Protein AF-A0A7C4L1Z7-F1 (afdb_monomer_lite)

Sequence (565 aa):
MPHFLPWGTPCHINFFGWEYTKGDFHNQILQAVILDIPSQSLERIIYYALYLVIRVDEEKQKQAVKKIEEIKKEEMKILDDSYKKEKEEVEKKFIEEKEVLLKKIINKEQQEITKQELDFKKREQLKILSDKYVDKKSQMISFFDRITKTLKSIKPAETIEEEDYLYLKEKNIANFIKVGMGAEVLYEMLSLLDINKQYNDLLKVLNETSGEKRNKILKKIRVYEAFIKANISPKWMIMTVLPVIPPDLRPVVQLPGGKFATSDLNDFYRRVINRNNRLKQLIDLGAPEIILRNEKRMLQEAIDSLIDLQKSRGRARTQGAASKVQKSLSDILRGKQGRFRQNLLGKRVDYSGRSTIIVGSDLSIDQCGIPKEMALELFKPFLLHEIIIRGLAPNIKSAKNFLESREPVVYDILEEITKNHPVLLNRAPTLHKLSVLAFYPVLTDSFAIKLHPTVCAGYNADFDGDAMGVFIPLSKKAIEEAEQRMFPYQNLLKPADGSPIVLPNKEMALGCFYLTTIDSSFFGKKDDELKFFKDEEEVVNFYLLGKINLREPIFVLINNQLLKT

Radius of gyration: 45.97 Å; chains: 1; bounding box: 92×87×152 Å

Foldseek 3Di:
DDDDDDPDDFDWDFFDLAKAQDPDPVSLVLLCLQLVNPSVVSVCQALFFWKAFAAFAVVLLVVLLVVLVVVLVVVVVVLVVVLVVVLVVLVVVLVVVLVVVCVVDDDPVVNVVVVVVSVVVSVVVNVVSVVVSVVVNVVSVVVSVVLSVCSVPDDHGDIDGPVSLVVCVVSVSNPRTDIDGHCSSSLVNLVPDDLVVVLVVLVVVLVVDDDPVNVSSVVSNVSSVVCVVVVHRSSVSMDSIDGDDDQVVFDWDQDPPRDIDTALLVVLVVQLVVLSVVLVVCVVVVHDPVVNSNSSSSNNLSVCCQNPVVPRPPPDPPDDPPDDDHAHPVNCCDDCNHCCNDPVVDDDDPLKDKDAEDADQPDDQQEKEDELVSLCRSCVVVLLVVCCVVVVDVDSVRSVVVSVVVDPVSSVVSQVVQQLFKKWKAFPPPPDLLNIAIHRYDYDNDNHMHHYPLSCQSNVDDRPGGMIMIHGDDDPVSRVCRVPDGGCVNVQADPPPRHGRRDDDDPRVVVVCQQPAADPVQPPDDPVRAEEEEAPVRVVVCVVVVNDDRRHWHFYQDPNDTDTD

Structure (mmCIF, N/CA/C/O backbone):
data_AF-A0A7C4L1Z7-F1
#
_entry.id   AF-A0A7C4L1Z7-F1
#
loop_
_atom_site.group_PDB
_atom_site.id
_atom_site.type_symbol
_atom_site.label_atom_id
_atom_site.label_alt_id
_atom_site.label_comp_id
_atom_site.label_asym_id
_atom_site.label_entity_id
_atom_site.label_seq_id
_atom_site.pdbx_PDB_ins_code
_atom_site.Cartn_x
_atom_site.Cartn_y
_atom_site.Cartn_z
_atom_site.occupancy
_atom_site.B_iso_or_equiv
_atom_site.auth_seq_id
_atom_site.auth_comp_id
_atom_site.auth_asym_id
_atom_site.auth_atom_id
_atom_site.pdbx_PDB_model_num
ATOM 1 N N . MET A 1 1 ? -6.507 -42.929 -3.581 1.00 26.89 1 MET A N 1
ATOM 2 C CA . MET A 1 1 ? -7.006 -41.716 -4.262 1.00 26.89 1 MET A CA 1
ATOM 3 C C . MET A 1 1 ? -7.894 -40.961 -3.285 1.00 26.89 1 MET A C 1
ATOM 5 O O . MET A 1 1 ? -8.972 -41.466 -3.000 1.00 26.89 1 MET A O 1
ATOM 9 N N . PRO A 1 2 ? -7.461 -39.843 -2.683 1.00 31.59 2 PRO A N 1
ATOM 10 C CA . PRO A 1 2 ? -8.357 -39.037 -1.872 1.00 31.59 2 PRO A CA 1
ATOM 11 C C . PRO A 1 2 ? -9.098 -38.044 -2.772 1.00 31.59 2 PRO A C 1
ATOM 13 O O . PRO A 1 2 ? -8.512 -37.424 -3.658 1.00 31.59 2 PRO A O 1
ATOM 16 N N . HIS A 1 3 ? -10.405 -37.955 -2.556 1.00 27.31 3 HIS A N 1
ATOM 17 C CA . HIS A 1 3 ? -11.335 -37.102 -3.281 1.00 27.31 3 HIS A CA 1
ATOM 18 C C . HIS A 1 3 ? -10.896 -35.630 -3.263 1.00 27.31 3 HIS A C 1
ATOM 20 O O . HIS A 1 3 ? -10.803 -35.005 -2.207 1.00 27.31 3 HIS A O 1
ATOM 26 N N . PHE A 1 4 ? -10.659 -35.078 -4.453 1.00 28.61 4 PHE A N 1
ATOM 27 C CA . PHE A 1 4 ? -10.551 -33.641 -4.676 1.00 28.61 4 PHE A CA 1
ATOM 28 C C . PHE A 1 4 ? -11.925 -33.001 -4.446 1.00 28.61 4 PHE A C 1
ATOM 30 O O . PHE A 1 4 ? -12.874 -33.281 -5.177 1.00 28.61 4 PHE A O 1
ATOM 37 N N . LEU A 1 5 ? -12.030 -32.136 -3.436 1.00 27.31 5 LEU A N 1
ATOM 38 C CA . LEU A 1 5 ? -13.119 -31.164 -3.352 1.00 27.31 5 LEU A CA 1
ATOM 39 C C . LEU A 1 5 ? -13.004 -30.203 -4.553 1.00 27.31 5 LEU A C 1
ATOM 41 O O . LEU A 1 5 ? -11.892 -29.756 -4.859 1.00 27.31 5 LEU A O 1
ATOM 45 N N . PRO A 1 6 ? -14.109 -29.900 -5.257 1.00 30.83 6 PRO A N 1
ATOM 46 C CA . PRO A 1 6 ? -14.077 -29.063 -6.445 1.00 30.83 6 PRO A CA 1
ATOM 47 C C . PRO A 1 6 ? -13.646 -27.636 -6.098 1.00 30.83 6 PRO A C 1
ATOM 49 O O . PRO A 1 6 ? -14.038 -27.057 -5.084 1.00 30.83 6 PRO A O 1
ATOM 52 N N . TRP A 1 7 ? -12.813 -27.085 -6.976 1.00 31.91 7 TRP A N 1
ATOM 53 C CA . TRP A 1 7 ? -12.353 -25.705 -6.960 1.00 31.91 7 TRP A CA 1
ATOM 54 C C . TRP A 1 7 ? -13.548 -24.743 -6.934 1.00 31.91 7 TRP A C 1
ATOM 56 O O . TRP A 1 7 ? -14.410 -24.818 -7.806 1.00 31.91 7 TRP A O 1
ATOM 66 N N . GLY A 1 8 ? -13.577 -23.817 -5.970 1.00 30.77 8 GLY A N 1
ATOM 67 C CA . GLY A 1 8 ? -14.458 -22.645 -6.038 1.00 30.77 8 GLY A CA 1
ATOM 68 C C . GLY A 1 8 ? -15.318 -22.324 -4.817 1.00 30.77 8 GLY A C 1
ATOM 69 O O . GLY A 1 8 ? -16.036 -21.331 -4.867 1.00 30.77 8 GLY A O 1
ATOM 70 N N . THR A 1 9 ? -15.260 -23.066 -3.708 1.00 26.56 9 THR A N 1
ATOM 71 C CA . THR A 1 9 ? -15.972 -22.638 -2.491 1.00 26.56 9 THR A CA 1
ATOM 72 C C . THR A 1 9 ? -15.158 -21.584 -1.732 1.00 26.56 9 THR A C 1
ATOM 74 O O . THR A 1 9 ? -14.081 -21.922 -1.228 1.00 26.56 9 THR A O 1
ATOM 77 N N . PRO A 1 10 ? -15.619 -20.323 -1.602 1.00 31.58 10 PRO A N 1
ATOM 78 C CA . PRO A 1 10 ? -15.030 -19.392 -0.648 1.00 31.58 10 PRO A CA 1
ATOM 79 C C . PRO A 1 10 ? -15.112 -20.003 0.755 1.00 31.58 10 PRO A C 1
ATOM 81 O O . PRO A 1 10 ? -16.192 -20.279 1.276 1.00 31.58 10 PRO A O 1
ATOM 84 N N . CYS A 1 11 ? -13.956 -20.262 1.364 1.00 30.59 11 CYS A N 1
ATOM 85 C CA . CYS A 1 11 ? -13.896 -20.710 2.748 1.00 30.59 11 CYS A CA 1
ATOM 86 C C . CYS A 1 11 ? -14.330 -19.548 3.649 1.00 30.59 11 CYS A C 1
ATOM 88 O O . CYS A 1 11 ? -13.552 -18.631 3.919 1.00 30.59 11 CYS A O 1
ATOM 90 N N . HIS A 1 12 ? -15.583 -19.580 4.089 1.00 32.97 12 HIS A N 1
ATOM 91 C CA . HIS A 1 12 ? -16.126 -18.642 5.060 1.00 32.97 12 HIS A CA 1
ATOM 92 C C . HIS A 1 12 ? -15.871 -19.157 6.476 1.00 32.97 12 HIS A C 1
ATOM 94 O O . HIS A 1 12 ? -16.163 -20.310 6.792 1.00 32.97 12 HIS A O 1
ATOM 100 N N . ILE A 1 13 ? -15.345 -18.299 7.349 1.00 43.22 13 ILE A N 1
ATOM 101 C CA . ILE A 1 13 ? -15.381 -18.550 8.790 1.00 43.22 13 ILE A CA 1
ATOM 102 C C . ILE A 1 13 ? -16.688 -17.938 9.294 1.00 43.22 13 ILE A C 1
ATOM 104 O O . ILE A 1 13 ? -16.790 -16.716 9.406 1.00 43.22 13 ILE A O 1
ATOM 108 N N . ASN A 1 14 ? -17.689 -18.779 9.564 1.00 34.75 14 ASN A N 1
ATOM 109 C CA . ASN A 1 14 ? -18.907 -18.346 10.247 1.00 34.75 14 ASN A CA 1
ATOM 110 C C . ASN A 1 14 ? -18.582 -18.094 11.723 1.00 34.75 14 ASN A C 1
ATOM 112 O O . ASN A 1 14 ? -18.165 -19.017 12.432 1.00 34.75 14 ASN A O 1
ATOM 116 N N . PHE A 1 15 ? -18.777 -16.861 12.194 1.00 38.75 15 PHE A N 1
ATOM 117 C CA . PHE A 1 15 ? -18.773 -16.579 13.624 1.00 38.75 15 PHE A CA 1
ATOM 118 C C . PHE A 1 15 ? -20.163 -16.876 14.180 1.00 38.75 15 PHE A C 1
ATOM 120 O O . PHE A 1 15 ? -21.163 -16.333 13.717 1.00 38.75 15 PHE A O 1
ATOM 127 N N . PHE A 1 16 ? -20.235 -17.763 15.169 1.00 33.69 16 PHE A N 1
ATOM 128 C CA . PHE A 1 16 ? -21.470 -18.006 15.907 1.00 33.69 16 PHE A CA 1
ATOM 129 C C . PHE A 1 16 ? -21.495 -17.083 17.125 1.00 33.69 16 PHE A C 1
ATOM 131 O O . PHE A 1 16 ? -20.660 -17.219 18.016 1.00 33.69 16 PHE A O 1
ATOM 138 N N . GLY A 1 17 ? -22.438 -16.136 17.145 1.00 32.06 17 GLY A N 1
ATOM 139 C CA . GLY A 1 17 ? -22.673 -15.255 18.295 1.00 32.06 17 GLY A CA 1
ATOM 140 C C . GLY A 1 17 ? -21.543 -14.264 18.577 1.00 32.06 17 GLY A C 1
ATOM 141 O O . GLY A 1 17 ? -21.320 -13.915 19.734 1.00 32.06 17 GLY A O 1
ATOM 142 N N . TRP A 1 18 ? -20.805 -13.857 17.543 1.00 29.12 18 TRP A N 1
ATOM 143 C CA . TRP A 1 18 ? -19.739 -12.878 17.665 1.00 29.12 18 TRP A CA 1
ATOM 144 C C . TRP A 1 18 ? -19.723 -11.932 16.470 1.00 29.12 18 TRP A C 1
ATOM 146 O O . TRP A 1 18 ? -20.048 -12.293 15.339 1.00 29.12 18 TRP A O 1
ATOM 156 N N . GLU A 1 19 ? -19.354 -10.701 16.762 1.00 37.97 19 GLU A N 1
ATOM 157 C CA . GLU A 1 19 ? -19.554 -9.549 15.916 1.00 37.97 19 GLU A CA 1
ATOM 158 C C . GLU A 1 19 ? -18.305 -8.678 16.012 1.00 37.97 19 GLU A C 1
ATOM 160 O O . GLU A 1 19 ? -17.732 -8.518 17.085 1.00 37.97 19 GLU A O 1
ATOM 165 N N . TYR A 1 20 ? -17.817 -8.170 14.886 1.00 38.06 20 TYR A N 1
ATOM 166 C CA . TYR A 1 20 ? -16.522 -7.496 14.825 1.00 38.06 20 TYR A CA 1
ATOM 167 C C . TYR A 1 20 ? -16.659 -6.049 14.367 1.00 38.06 20 TYR A C 1
ATOM 169 O O . TYR A 1 20 ? -17.016 -5.815 13.221 1.00 38.06 20 TYR A O 1
ATOM 177 N N . THR A 1 21 ? -16.315 -5.069 15.203 1.00 41.03 21 THR A N 1
ATOM 178 C CA . THR A 1 21 ? -16.589 -3.635 14.947 1.00 41.03 21 THR A CA 1
ATOM 179 C C . THR A 1 21 ? -15.398 -2.805 14.460 1.00 41.03 21 THR A C 1
ATOM 181 O O . THR A 1 21 ? -15.545 -1.593 14.286 1.00 41.03 21 THR A O 1
ATOM 184 N N . LYS A 1 22 ? -14.210 -3.389 14.250 1.00 39.16 22 LYS A N 1
ATOM 185 C CA . LYS A 1 22 ? -12.970 -2.598 14.116 1.00 39.16 22 LYS A CA 1
ATOM 186 C C . LYS A 1 22 ? -12.216 -2.803 12.798 1.00 39.16 22 LYS A C 1
ATOM 188 O O . LYS A 1 22 ? -11.004 -2.957 12.767 1.00 39.16 22 LYS A O 1
ATOM 193 N N . GLY A 1 23 ? -12.910 -2.681 11.673 1.00 36.59 23 GLY A N 1
ATOM 194 C CA . GLY A 1 23 ? -12.247 -2.324 10.415 1.00 36.59 23 GLY A CA 1
ATOM 195 C C . GLY A 1 23 ? -12.116 -0.804 10.335 1.00 36.59 23 GLY A C 1
ATOM 196 O O . GLY A 1 23 ? -13.121 -0.150 10.143 1.00 36.59 23 GLY A O 1
ATOM 197 N N . ASP A 1 24 ? -10.918 -0.239 10.487 1.00 43.28 24 ASP A N 1
ATOM 198 C CA . ASP A 1 24 ? -10.604 1.203 10.457 1.00 43.28 24 ASP A CA 1
ATOM 199 C C . ASP A 1 24 ? -11.081 2.086 11.633 1.00 43.28 24 ASP A C 1
ATOM 201 O O . ASP A 1 24 ? -12.247 2.146 12.008 1.00 43.28 24 ASP A O 1
ATOM 205 N N . PHE A 1 25 ? -10.155 2.906 12.153 1.00 44.00 25 PHE A N 1
ATOM 206 C CA . PHE A 1 25 ? -10.411 4.015 13.094 1.00 44.00 25 PHE A CA 1
ATOM 207 C C . PHE A 1 25 ? -11.540 4.943 12.601 1.00 44.00 25 PHE A C 1
ATOM 209 O O . PHE A 1 25 ? -12.259 5.535 13.398 1.00 44.00 25 PHE A O 1
ATOM 216 N N . HIS A 1 26 ? -11.737 5.015 11.279 1.00 52.84 26 HIS A N 1
ATOM 217 C CA . HIS A 1 26 ? -12.858 5.718 10.665 1.00 52.84 26 HIS A CA 1
ATOM 218 C C . HIS A 1 26 ? -14.205 5.064 10.980 1.00 52.84 26 HIS A C 1
ATOM 220 O O . HIS A 1 26 ? -15.123 5.795 11.316 1.00 52.84 26 HIS A O 1
ATOM 226 N N . ASN A 1 27 ? -14.340 3.734 10.984 1.00 61.12 27 ASN A N 1
ATOM 227 C CA . ASN A 1 27 ? -15.613 3.095 11.334 1.00 61.12 27 ASN A CA 1
ATOM 228 C C . ASN A 1 27 ? -15.954 3.251 12.815 1.00 61.12 27 ASN A C 1
ATOM 230 O O . ASN A 1 27 ? -17.116 3.456 13.136 1.00 61.12 27 ASN A O 1
ATOM 234 N N . GLN A 1 28 ? -14.968 3.252 13.717 1.00 65.81 28 GLN A N 1
ATOM 235 C CA . GLN A 1 28 ? -15.225 3.579 15.126 1.00 65.81 28 GLN A CA 1
ATOM 236 C C . GLN A 1 28 ? -15.663 5.036 15.304 1.00 65.81 28 GLN A C 1
ATOM 238 O O . GLN A 1 28 ? -16.566 5.312 16.086 1.00 65.81 28 GLN A O 1
ATOM 243 N N . ILE A 1 29 ? -15.069 5.970 14.556 1.00 70.56 29 ILE A N 1
ATOM 244 C CA . ILE A 1 29 ? -15.518 7.368 14.539 1.00 70.56 29 ILE A CA 1
ATOM 245 C C . ILE A 1 29 ? -16.928 7.478 13.944 1.00 70.56 29 ILE A C 1
ATOM 247 O O . ILE A 1 29 ? -17.754 8.206 14.484 1.00 70.56 29 ILE A O 1
ATOM 251 N N . LEU A 1 30 ? -17.232 6.749 12.870 1.00 78.31 30 LEU A N 1
ATOM 252 C CA . LEU A 1 30 ? -18.558 6.740 12.252 1.00 78.31 30 LEU A CA 1
ATOM 253 C C . LEU A 1 30 ? -19.609 6.155 13.204 1.00 78.31 30 LEU A C 1
ATOM 255 O O . LEU A 1 30 ? -20.645 6.778 13.405 1.00 78.31 30 LEU A O 1
ATOM 259 N N . GLN A 1 31 ? -19.324 5.024 13.854 1.00 79.88 31 GLN A N 1
ATOM 260 C CA . GLN A 1 31 ? -20.184 4.420 14.878 1.00 79.88 31 GLN A CA 1
ATOM 261 C C . GLN A 1 31 ? -20.399 5.370 16.062 1.00 79.88 31 GLN A C 1
ATOM 263 O O . GLN A 1 31 ? -21.534 5.559 16.489 1.00 79.88 31 GLN A O 1
ATOM 268 N N . ALA A 1 32 ? -19.332 6.013 16.546 1.00 83.19 32 ALA A N 1
ATOM 269 C CA . ALA A 1 32 ? -19.394 7.019 17.604 1.00 83.19 32 ALA A CA 1
ATOM 270 C C . ALA A 1 32 ? -20.302 8.201 17.222 1.00 83.19 32 ALA A C 1
ATOM 272 O O . ALA A 1 32 ? -21.110 8.649 18.030 1.00 83.19 32 ALA A O 1
ATOM 273 N N . VAL A 1 33 ? -20.214 8.679 15.977 1.00 84.38 33 VAL A N 1
ATOM 274 C CA . VAL A 1 33 ? -21.049 9.776 15.459 1.00 84.38 33 VAL A CA 1
ATOM 275 C C . VAL A 1 33 ? -22.505 9.345 15.251 1.00 84.38 33 VAL A C 1
ATOM 277 O O . VAL A 1 33 ? -23.415 10.133 15.497 1.00 84.38 33 VAL A O 1
ATOM 280 N N . ILE A 1 34 ? -22.754 8.110 14.811 1.00 85.62 34 ILE A N 1
ATOM 281 C CA . ILE A 1 34 ? -24.112 7.580 14.610 1.00 85.62 34 ILE A CA 1
ATOM 282 C C . ILE A 1 34 ? -24.820 7.404 15.957 1.00 85.62 34 ILE A C 1
ATOM 284 O O . ILE A 1 34 ? -25.938 7.892 16.134 1.00 85.62 34 ILE A O 1
ATOM 288 N N . LEU A 1 35 ? -24.151 6.756 16.912 1.00 84.19 35 LEU A N 1
ATOM 289 C CA . LEU A 1 35 ? -24.712 6.397 18.216 1.00 84.19 35 LEU A CA 1
ATOM 290 C C . LEU A 1 35 ? -24.604 7.516 19.268 1.00 84.19 35 LEU A C 1
ATOM 292 O O . LEU A 1 35 ? -25.103 7.340 20.371 1.00 84.19 35 LEU A O 1
ATOM 296 N N . ASP A 1 36 ? -23.965 8.648 18.946 1.00 85.56 36 ASP A N 1
ATOM 297 C CA . ASP A 1 36 ? -23.625 9.738 19.883 1.00 85.56 36 ASP A CA 1
ATOM 298 C C . ASP A 1 36 ? -22.793 9.286 21.103 1.00 85.56 36 ASP A C 1
ATOM 300 O O . ASP A 1 36 ? -22.842 9.888 22.176 1.00 85.56 36 ASP A O 1
ATOM 304 N N . ILE A 1 37 ? -21.967 8.251 20.930 1.00 86.56 37 ILE A N 1
ATOM 305 C CA . ILE A 1 37 ? -21.095 7.709 21.980 1.00 86.56 37 ILE A CA 1
ATOM 306 C C . ILE A 1 37 ? -19.672 8.250 21.783 1.00 86.56 37 ILE A C 1
ATOM 308 O O . ILE A 1 37 ? -19.142 8.171 20.674 1.00 86.56 37 ILE A O 1
ATOM 312 N N . PRO A 1 38 ? -18.984 8.748 22.828 1.00 87.19 38 PRO A N 1
ATOM 313 C CA . PRO A 1 38 ? -17.575 9.123 22.726 1.00 87.19 38 PRO A CA 1
ATOM 314 C C . PRO A 1 38 ? -16.700 7.951 22.255 1.00 87.19 38 PRO A C 1
ATOM 316 O O . PRO A 1 38 ? -16.850 6.825 22.726 1.00 87.19 38 PRO A O 1
ATOM 319 N N . SER A 1 39 ? -15.726 8.210 21.379 1.00 84.69 39 SER A N 1
ATOM 320 C CA . SER A 1 39 ? -14.877 7.160 20.788 1.00 84.69 39 SER A CA 1
ATOM 321 C C . SER A 1 39 ? -14.119 6.319 21.824 1.00 84.69 39 SER A C 1
ATOM 323 O O . SER A 1 39 ? -13.995 5.108 21.660 1.00 84.69 39 SER A O 1
ATOM 325 N N . GLN A 1 40 ? -13.659 6.933 22.919 1.00 85.75 40 GLN A N 1
ATOM 326 C CA . GLN A 1 40 ? -12.995 6.231 24.026 1.00 85.75 40 GLN A CA 1
ATOM 327 C C . GLN A 1 40 ? -13.943 5.258 24.743 1.00 85.75 40 GLN A C 1
ATOM 329 O O . GLN A 1 40 ? -13.558 4.130 25.059 1.00 85.75 40 GLN A O 1
ATOM 334 N N . SER A 1 41 ? -15.190 5.677 24.970 1.00 86.94 41 SER A N 1
ATOM 335 C CA . SER A 1 41 ? -16.226 4.839 25.578 1.00 86.94 41 SER A CA 1
ATOM 336 C C . SER A 1 41 ? -16.615 3.697 24.646 1.00 86.94 41 SER A C 1
ATOM 338 O O . SER A 1 41 ? -16.684 2.555 25.089 1.00 86.94 41 SER A O 1
ATOM 340 N N . LEU A 1 42 ? -16.766 3.977 23.346 1.00 86.81 42 LEU A N 1
ATOM 341 C CA . LEU A 1 42 ? -17.025 2.958 22.330 1.00 86.81 42 LEU A CA 1
ATOM 342 C C . LEU A 1 42 ? -15.927 1.891 22.315 1.00 86.81 42 LEU A C 1
ATOM 344 O O . LEU A 1 42 ? -16.213 0.697 22.295 1.00 86.81 42 LEU A O 1
ATOM 348 N N . GLU A 1 43 ? -14.664 2.306 22.402 1.00 85.06 43 GLU A N 1
ATOM 349 C CA . GLU A 1 43 ? -13.551 1.369 22.482 1.00 85.06 43 GLU A CA 1
ATOM 350 C C . GLU A 1 43 ? -13.643 0.498 23.746 1.00 85.06 43 GLU A C 1
ATOM 352 O O . GLU A 1 43 ? -13.494 -0.719 23.676 1.00 85.06 43 GLU A O 1
ATOM 357 N N . ARG A 1 44 ? -13.939 1.079 24.912 1.00 88.25 44 ARG A N 1
ATOM 358 C CA . ARG A 1 44 ? -14.136 0.304 26.151 1.00 88.25 44 ARG A CA 1
ATOM 359 C C . ARG A 1 44 ? -15.310 -0.681 26.050 1.00 88.25 44 ARG A C 1
ATOM 361 O O . ARG A 1 44 ? -15.172 -1.794 26.548 1.00 88.25 44 ARG A O 1
ATOM 368 N N . ILE A 1 45 ? -16.405 -0.328 25.376 1.00 89.50 45 ILE A N 1
ATOM 369 C CA . ILE A 1 45 ? -17.546 -1.234 25.145 1.00 89.50 45 ILE A CA 1
ATOM 370 C C . ILE A 1 45 ? -17.123 -2.424 24.274 1.00 89.50 45 ILE A C 1
ATOM 372 O O . ILE A 1 45 ? -17.373 -3.570 24.645 1.00 89.50 45 ILE A O 1
ATOM 376 N N . ILE A 1 46 ? -16.439 -2.170 23.150 1.00 88.38 46 ILE A N 1
ATOM 377 C CA . ILE A 1 46 ? -16.013 -3.207 22.191 1.00 88.38 46 ILE A CA 1
ATOM 378 C C . ILE A 1 46 ? -15.101 -4.250 22.852 1.00 88.38 46 ILE A C 1
ATOM 380 O O . ILE A 1 46 ? -15.236 -5.442 22.590 1.00 88.38 46 ILE A O 1
ATOM 384 N N . TYR A 1 47 ? -14.201 -3.818 23.739 1.00 88.62 47 TYR A N 1
ATOM 385 C CA . TYR A 1 47 ? -13.295 -4.715 24.467 1.00 88.62 47 TYR A CA 1
ATOM 386 C C . TYR A 1 47 ? -13.838 -5.156 25.840 1.00 88.62 47 TYR A C 1
ATOM 388 O O . TYR A 1 47 ? -13.046 -5.495 26.716 1.00 88.62 47 TYR A O 1
ATOM 396 N N . TYR A 1 48 ? -15.165 -5.182 26.019 1.00 88.12 48 TYR A N 1
ATOM 397 C CA . TYR A 1 48 ? -15.848 -5.744 27.196 1.00 88.12 48 TYR A CA 1
ATOM 398 C C . TYR A 1 48 ? -15.450 -5.105 28.544 1.00 88.12 48 TYR A C 1
ATOM 400 O O . TYR A 1 48 ? -15.377 -5.795 29.554 1.00 88.12 48 TYR A O 1
ATOM 408 N N . ALA A 1 49 ? -15.190 -3.793 28.567 1.00 87.81 49 ALA A N 1
ATOM 409 C CA . ALA A 1 49 ? -14.819 -3.045 29.777 1.00 87.81 49 ALA A CA 1
ATOM 410 C C . ALA A 1 49 ? -15.901 -2.062 30.274 1.00 87.81 49 ALA A C 1
ATOM 412 O O . ALA A 1 49 ? -15.747 -1.477 31.343 1.00 87.81 49 ALA A O 1
ATOM 413 N N . LEU A 1 50 ? -16.956 -1.818 29.491 1.00 89.75 50 LEU A N 1
ATOM 414 C CA . LEU A 1 50 ? -18.097 -0.969 29.858 1.00 89.75 50 LEU A CA 1
ATOM 415 C C . LEU A 1 50 ? -19.397 -1.587 29.348 1.00 89.75 50 LEU A C 1
ATOM 417 O O . LEU A 1 50 ? -19.414 -2.145 28.248 1.00 89.75 50 LEU A O 1
ATOM 421 N N . TYR A 1 51 ? -20.479 -1.428 30.113 1.00 89.81 51 TYR A N 1
ATOM 422 C CA . TYR A 1 51 ? -21.826 -1.773 29.667 1.00 89.81 51 TYR A CA 1
ATOM 423 C C . TYR A 1 51 ? -22.433 -0.631 28.850 1.00 89.81 51 TYR A C 1
ATOM 425 O O . TYR A 1 51 ? -22.283 0.543 29.195 1.00 89.81 51 TYR A O 1
ATOM 433 N N . LEU A 1 52 ? -23.156 -0.988 27.791 1.00 90.81 52 LEU A N 1
ATOM 434 C CA . LEU A 1 52 ? -23.966 -0.079 26.986 1.00 90.81 52 LEU A CA 1
ATOM 435 C C . LEU A 1 52 ? -25.451 -0.359 27.231 1.00 90.81 52 LEU A C 1
ATOM 437 O O . LEU A 1 52 ? -25.886 -1.514 27.202 1.00 90.81 52 LEU A O 1
ATOM 441 N N . VAL A 1 53 ? -26.227 0.700 27.461 1.00 89.75 53 VAL A N 1
ATOM 442 C CA . VAL A 1 53 ? -27.674 0.620 27.678 1.00 89.75 53 VAL A CA 1
ATOM 443 C C . VAL A 1 53 ? -28.408 0.560 26.339 1.00 89.75 53 VAL A C 1
ATOM 445 O O . VAL A 1 53 ? -28.328 1.486 25.532 1.00 89.75 53 VAL A O 1
ATOM 448 N N . ILE A 1 54 ? -29.158 -0.521 26.121 1.00 86.94 54 ILE A N 1
ATOM 449 C CA . ILE A 1 54 ? -29.928 -0.764 24.891 1.00 86.94 54 ILE A CA 1
ATOM 450 C C . ILE A 1 54 ? -31.328 -0.170 25.018 1.00 86.94 54 ILE A C 1
ATOM 452 O O . ILE A 1 54 ? -31.802 0.547 24.140 1.00 86.94 54 ILE A O 1
ATOM 456 N N . ARG A 1 55 ? -32.013 -0.491 26.121 1.00 86.12 55 ARG A N 1
ATOM 457 C CA . ARG A 1 55 ? -33.388 -0.061 26.398 1.00 86.12 55 ARG A CA 1
ATOM 458 C C . ARG A 1 55 ? -33.542 0.299 27.867 1.00 86.12 55 ARG A C 1
ATOM 460 O O . ARG A 1 55 ? -32.947 -0.352 28.728 1.00 86.12 55 ARG A O 1
ATOM 467 N N . VAL A 1 56 ? -34.372 1.305 28.114 1.00 87.25 56 VAL A N 1
ATOM 468 C CA . VAL A 1 56 ? -34.730 1.805 29.442 1.00 87.25 56 VAL A CA 1
ATOM 469 C C . VAL A 1 56 ? -36.251 1.814 29.546 1.00 87.25 56 VAL A C 1
ATOM 471 O O . VAL A 1 56 ? -36.926 2.266 28.624 1.00 87.25 56 VAL A O 1
ATOM 474 N N . ASP A 1 57 ? -36.772 1.300 30.653 1.00 88.69 57 ASP A N 1
ATOM 475 C CA . ASP A 1 57 ? -38.184 1.366 31.023 1.00 88.69 57 ASP A CA 1
ATOM 476 C C . ASP A 1 57 ? -38.379 2.498 32.050 1.00 88.69 57 ASP A C 1
ATOM 478 O O . ASP A 1 57 ? -37.945 2.385 33.201 1.00 88.69 57 ASP A O 1
ATOM 482 N N . GLU A 1 58 ? -38.992 3.608 31.627 1.00 84.88 58 GLU A N 1
ATOM 483 C CA . GLU A 1 58 ? -39.121 4.836 32.431 1.00 84.88 58 GLU A CA 1
ATOM 484 C C . GLU A 1 58 ? -39.975 4.647 33.698 1.00 84.88 58 GLU A C 1
ATOM 486 O O . GLU A 1 58 ? -39.740 5.299 34.723 1.00 84.88 58 GLU A O 1
ATOM 491 N N . GLU A 1 59 ? -40.962 3.747 33.670 1.00 85.00 59 GLU A N 1
ATOM 492 C CA . GLU A 1 59 ? -41.822 3.487 34.829 1.00 85.00 59 GLU A CA 1
ATOM 493 C C . GLU A 1 59 ? -41.042 2.756 35.918 1.00 85.00 59 GLU A C 1
ATOM 495 O O . GLU A 1 59 ? -41.021 3.169 37.086 1.00 85.00 59 GLU A O 1
ATOM 500 N N . LYS A 1 60 ? -40.322 1.702 35.521 1.00 85.75 60 LYS A N 1
ATOM 501 C CA . LYS A 1 60 ? -39.460 0.945 36.432 1.00 85.75 60 LYS A CA 1
ATOM 502 C C . LYS A 1 60 ? -38.252 1.758 36.885 1.00 85.75 60 LYS A C 1
ATOM 504 O O . LYS A 1 60 ? -37.801 1.573 38.011 1.00 85.75 60 LYS A O 1
ATOM 509 N N . GLN A 1 61 ? -37.765 2.699 36.076 1.00 85.06 61 GLN A N 1
ATOM 510 C CA . GLN A 1 61 ? -36.693 3.621 36.458 1.00 85.06 61 GLN A CA 1
ATOM 511 C C . GLN A 1 61 ? -37.106 4.503 37.646 1.00 85.06 61 GLN A C 1
ATOM 513 O O . GLN A 1 61 ? -36.356 4.630 38.614 1.00 85.06 61 GLN A O 1
ATOM 518 N N . LYS A 1 62 ? -38.326 5.058 37.642 1.00 84.56 62 LYS A N 1
ATOM 519 C CA . LYS A 1 62 ? -38.843 5.835 38.787 1.00 84.56 62 LYS A CA 1
ATOM 520 C C . LYS A 1 62 ? -38.963 4.978 40.049 1.00 84.56 62 LYS A C 1
ATOM 522 O O . LYS A 1 62 ? -38.670 5.455 41.143 1.00 84.56 62 LYS A O 1
ATOM 527 N N . GLN A 1 63 ? -39.370 3.716 39.907 1.00 85.19 63 GLN A N 1
ATOM 528 C CA . GLN A 1 63 ? -39.416 2.767 41.024 1.00 85.19 63 GLN A CA 1
ATOM 529 C C . GLN A 1 63 ? -38.013 2.418 41.540 1.00 85.19 63 GLN A C 1
ATOM 531 O O . GLN A 1 63 ? -37.805 2.353 42.748 1.00 85.19 63 GLN A O 1
ATOM 536 N N . ALA A 1 64 ? -37.043 2.244 40.642 1.00 84.31 64 ALA A N 1
ATOM 537 C CA . ALA A 1 64 ? -35.649 1.981 40.981 1.00 84.31 64 ALA A CA 1
ATOM 538 C C . ALA A 1 64 ? -35.029 3.130 41.787 1.00 84.31 64 ALA A C 1
ATOM 540 O O . ALA A 1 64 ? -34.394 2.886 42.809 1.00 84.31 64 ALA A O 1
ATOM 541 N N . VAL A 1 65 ? -35.275 4.381 41.381 1.00 85.88 65 VAL A N 1
ATOM 542 C CA . VAL A 1 65 ? -34.810 5.567 42.119 1.00 85.88 65 VAL A CA 1
ATOM 543 C C . VAL A 1 65 ? -35.370 5.584 43.544 1.00 85.88 65 VAL A C 1
ATOM 545 O O . VAL A 1 65 ? -34.607 5.777 44.486 1.00 85.88 65 VAL A O 1
ATOM 548 N N . LYS A 1 66 ? -36.670 5.307 43.723 1.00 86.12 66 LYS A N 1
ATOM 549 C CA . LYS A 1 66 ? -37.287 5.231 45.059 1.00 86.12 66 LYS A CA 1
ATOM 550 C C . LYS A 1 66 ? -36.660 4.136 45.924 1.00 86.12 66 LYS A C 1
ATOM 552 O O . LYS A 1 66 ? -36.303 4.402 47.065 1.00 86.12 66 LYS A O 1
ATOM 557 N N . LYS A 1 67 ? -36.457 2.941 45.361 1.00 86.62 67 LYS A N 1
ATOM 558 C CA . LYS A 1 67 ? -35.816 1.819 46.064 1.00 86.62 67 LYS A CA 1
ATOM 559 C C . LYS A 1 67 ? -34.388 2.142 46.504 1.00 86.62 67 LYS A C 1
ATOM 561 O O . LYS A 1 67 ? -33.994 1.771 47.600 1.00 86.62 67 LYS A O 1
ATOM 566 N N . ILE A 1 68 ? -33.609 2.854 45.689 1.00 86.50 68 ILE A N 1
ATOM 567 C CA . ILE A 1 68 ? -32.259 3.275 46.099 1.00 86.50 68 ILE A CA 1
ATOM 568 C C . ILE A 1 68 ? -32.304 4.345 47.182 1.00 86.50 68 ILE A C 1
ATOM 570 O O . ILE A 1 68 ? -31.495 4.303 48.103 1.00 86.50 68 ILE A O 1
ATOM 574 N N . GLU A 1 69 ? -33.252 5.277 47.119 1.00 86.19 69 GLU A N 1
ATOM 575 C CA . GLU A 1 69 ? -33.445 6.254 48.192 1.00 86.19 69 GLU A CA 1
ATOM 576 C C . GLU A 1 69 ? -33.867 5.581 49.516 1.00 86.19 69 GLU A C 1
ATOM 578 O O . GLU A 1 69 ? -33.465 6.040 50.586 1.00 86.19 69 GLU A O 1
ATOM 583 N N . GLU A 1 70 ? -34.622 4.479 49.463 1.00 87.94 70 GLU A N 1
ATOM 584 C CA . GLU A 1 70 ? -34.946 3.633 50.622 1.00 87.94 70 GLU A CA 1
ATOM 585 C C . GLU A 1 70 ? -33.706 2.905 51.161 1.00 87.94 70 GLU A C 1
ATOM 587 O O . GLU A 1 70 ? -33.381 3.067 52.338 1.00 87.94 70 GLU A O 1
ATOM 592 N N . ILE A 1 71 ? -32.948 2.214 50.301 1.00 87.19 71 ILE A N 1
ATOM 593 C CA . ILE A 1 71 ? -31.704 1.518 50.684 1.00 87.19 71 ILE A CA 1
ATOM 594 C C . ILE A 1 71 ? -30.688 2.497 51.279 1.00 87.19 71 ILE A C 1
ATOM 596 O O . ILE A 1 71 ? -30.079 2.209 52.307 1.00 87.19 71 ILE A O 1
ATOM 600 N N . LYS A 1 72 ? -30.548 3.694 50.695 1.00 88.94 72 LYS A N 1
ATOM 601 C CA . LYS A 1 72 ? -29.693 4.760 51.232 1.00 88.94 72 LYS A CA 1
ATOM 602 C C . LYS A 1 72 ? -30.085 5.100 52.671 1.00 88.94 72 LYS A C 1
ATOM 604 O O . LYS A 1 72 ? -29.213 5.262 53.518 1.00 88.94 72 LYS A O 1
ATOM 609 N N . LYS A 1 73 ? -31.384 5.226 52.968 1.00 88.31 73 LYS A N 1
ATOM 610 C CA . LYS A 1 73 ? -31.867 5.524 54.329 1.00 88.31 73 LYS A CA 1
ATOM 611 C C . LYS A 1 73 ? -31.607 4.366 55.290 1.00 88.31 73 LYS A C 1
ATOM 613 O O . LYS A 1 73 ? -31.259 4.624 56.438 1.00 88.31 73 LYS A O 1
ATOM 618 N N . GLU A 1 74 ? -31.780 3.126 54.845 1.00 88.25 74 GLU A N 1
ATOM 619 C CA . GLU A 1 74 ? -31.522 1.935 55.660 1.00 88.25 74 GLU A CA 1
ATOM 620 C C . GLU A 1 74 ? -30.038 1.787 56.000 1.00 88.25 74 GLU A C 1
ATOM 622 O O . GLU A 1 74 ? -29.689 1.702 57.176 1.00 88.25 74 GLU A O 1
ATOM 627 N N . GLU A 1 75 ? -29.150 1.844 55.006 1.00 86.31 75 GLU A N 1
ATOM 628 C CA . GLU A 1 75 ? -27.708 1.707 55.234 1.00 86.31 75 GLU A CA 1
ATOM 629 C C . GLU A 1 75 ? -27.150 2.878 56.069 1.00 86.31 75 GLU A C 1
ATOM 631 O O . GLU A 1 75 ? -26.280 2.675 56.916 1.00 86.31 75 GLU A O 1
ATOM 636 N N . MET A 1 76 ? -27.704 4.090 55.926 1.00 85.88 76 MET A N 1
ATOM 637 C CA . MET A 1 76 ? -27.348 5.234 56.781 1.00 85.88 76 MET A CA 1
ATOM 638 C C . MET A 1 76 ? -27.786 5.045 58.237 1.00 85.88 76 MET A C 1
ATOM 640 O O . MET A 1 76 ? -27.028 5.389 59.142 1.00 85.88 76 MET A O 1
ATOM 644 N N . LYS A 1 77 ? -28.970 4.468 58.485 1.00 88.38 77 LYS A N 1
ATOM 645 C CA . LYS A 1 77 ? -29.410 4.128 59.849 1.00 88.38 77 LYS A CA 1
ATOM 646 C C . LYS A 1 77 ? -28.505 3.073 60.479 1.00 88.38 77 LYS A C 1
ATOM 648 O O . LYS A 1 77 ? -28.108 3.235 61.626 1.00 88.38 77 LYS A O 1
ATOM 653 N N . ILE A 1 78 ? -28.135 2.038 59.719 1.00 89.00 78 ILE A N 1
ATOM 654 C CA . ILE A 1 78 ? -27.222 0.985 60.188 1.00 89.00 78 ILE A CA 1
ATOM 655 C C . ILE A 1 78 ? -25.868 1.586 60.591 1.00 89.00 78 ILE A C 1
ATOM 657 O O . ILE A 1 78 ? -25.348 1.243 61.651 1.00 89.00 78 ILE A O 1
ATOM 661 N N . LEU A 1 79 ? -25.327 2.512 59.790 1.00 87.12 79 LEU A N 1
ATOM 662 C CA . LEU A 1 79 ? -24.070 3.199 60.095 1.00 87.12 79 LEU A CA 1
ATOM 663 C C . LEU A 1 79 ? -24.180 4.102 61.339 1.00 87.12 79 LEU A C 1
ATOM 665 O O . LEU A 1 79 ? -23.276 4.125 62.179 1.00 87.12 79 LEU A O 1
ATOM 669 N N . ASP A 1 80 ? -25.281 4.847 61.468 1.00 87.12 80 ASP A N 1
ATOM 670 C CA . ASP A 1 80 ? -25.537 5.710 62.625 1.00 87.12 80 ASP A CA 1
ATOM 671 C C . ASP A 1 80 ? -25.678 4.881 63.918 1.00 87.12 80 ASP A C 1
ATOM 673 O O . ASP A 1 80 ? -25.144 5.260 64.963 1.00 87.12 80 ASP A O 1
ATOM 677 N N . ASP A 1 81 ? -26.341 3.724 63.855 1.00 87.44 81 ASP A N 1
ATOM 678 C CA . ASP A 1 81 ? -26.514 2.820 64.995 1.00 87.44 81 ASP A CA 1
ATOM 679 C C . ASP A 1 81 ? -25.225 2.062 65.345 1.00 87.44 81 ASP A C 1
ATOM 681 O O . ASP A 1 81 ? -24.934 1.878 66.530 1.00 87.44 81 ASP A O 1
ATOM 685 N N . SER A 1 82 ? -24.410 1.669 64.356 1.00 85.44 82 SER A N 1
ATOM 686 C CA . SER A 1 82 ? -23.095 1.069 64.620 1.00 85.44 82 SER A CA 1
ATOM 687 C C . SER A 1 82 ? -22.163 2.054 65.322 1.00 85.44 82 SER A C 1
ATOM 689 O O . SER A 1 82 ? -21.507 1.686 66.292 1.00 85.44 82 SER A O 1
ATOM 691 N N . TYR A 1 83 ? -22.163 3.323 64.900 1.00 86.25 83 TYR A N 1
ATOM 692 C CA . TYR A 1 83 ? -21.365 4.365 65.546 1.00 86.25 83 TYR A CA 1
ATOM 693 C C . TYR A 1 83 ? -21.800 4.613 66.996 1.00 86.25 83 TYR A C 1
ATOM 695 O O . TYR A 1 83 ? -20.950 4.732 67.877 1.00 86.25 83 TYR A O 1
ATOM 703 N N . LYS A 1 84 ? -23.113 4.647 67.273 1.00 86.75 84 LYS A N 1
ATOM 704 C CA . LYS A 1 84 ? -23.625 4.778 68.649 1.00 86.75 84 LYS A CA 1
ATOM 705 C C . LYS A 1 84 ? -23.171 3.619 69.536 1.00 86.75 84 LYS A C 1
ATOM 707 O O . LYS A 1 84 ? -22.679 3.870 70.631 1.00 86.75 84 LYS A O 1
ATOM 712 N N . LYS A 1 85 ? -23.273 2.376 69.051 1.00 86.81 85 LYS A N 1
ATOM 713 C CA . LYS A 1 85 ? -22.829 1.184 69.794 1.00 86.81 85 LYS A CA 1
ATOM 714 C C . LYS A 1 85 ? -21.327 1.204 70.074 1.00 86.81 85 LYS A C 1
ATOM 716 O O . LYS A 1 85 ? -20.926 1.030 71.219 1.00 86.81 85 LYS A O 1
ATOM 721 N N . GLU A 1 86 ? -20.503 1.475 69.061 1.00 84.12 86 GLU A N 1
ATOM 722 C CA . GLU A 1 86 ? -19.044 1.559 69.228 1.00 84.12 86 GLU A CA 1
ATOM 723 C C . GLU A 1 86 ? -18.649 2.688 70.192 1.00 84.12 86 GLU A C 1
ATOM 725 O O . GLU A 1 86 ? -17.760 2.518 71.026 1.00 84.12 86 GLU A O 1
ATOM 730 N N . LYS A 1 87 ? -19.345 3.829 70.133 1.00 85.31 87 LYS A N 1
ATOM 731 C CA . LYS A 1 87 ? -19.139 4.943 71.062 1.00 85.31 87 LYS A CA 1
ATOM 732 C C . LYS A 1 87 ? -19.485 4.558 72.503 1.00 85.31 87 LYS A C 1
ATOM 734 O O . LYS A 1 87 ? -18.695 4.835 73.403 1.00 85.31 87 LYS A O 1
ATOM 739 N N . GLU A 1 88 ? -20.621 3.898 72.722 1.00 84.75 88 GLU A N 1
ATOM 740 C CA . GLU A 1 88 ? -21.035 3.410 74.044 1.00 84.75 88 GLU A CA 1
ATOM 741 C C . GLU A 1 88 ? -20.073 2.352 74.602 1.00 84.75 88 GLU A C 1
ATOM 743 O O . GLU A 1 88 ? -19.766 2.368 75.794 1.00 84.75 88 GLU A O 1
ATOM 748 N N . GLU A 1 89 ? -19.555 1.448 73.766 1.00 84.94 89 GLU A N 1
ATOM 749 C CA . GLU A 1 89 ? -18.557 0.455 74.177 1.00 84.94 89 GLU A CA 1
ATOM 750 C C . GLU A 1 89 ? -17.233 1.097 74.593 1.00 84.94 89 GLU A C 1
ATOM 752 O O . GLU A 1 89 ? -16.661 0.719 75.616 1.00 84.94 89 GLU A O 1
ATOM 757 N N . VAL A 1 90 ? -16.747 2.078 73.829 1.00 81.75 90 VAL A N 1
ATOM 758 C CA . VAL A 1 90 ? -15.539 2.837 74.180 1.00 81.75 90 VAL A CA 1
ATOM 759 C C . VAL A 1 90 ? -15.763 3.594 75.489 1.00 81.75 90 VAL A C 1
ATOM 761 O O . VAL A 1 90 ? -14.919 3.556 76.382 1.00 81.75 90 VAL A O 1
ATOM 764 N N . GLU A 1 91 ? -16.921 4.235 75.656 1.00 81.31 91 GLU A N 1
ATOM 765 C CA . GLU A 1 91 ? -17.253 4.937 76.894 1.00 81.31 91 GLU A CA 1
ATOM 766 C C . GLU A 1 91 ? -17.307 4.000 78.109 1.00 81.31 91 GLU A C 1
ATOM 768 O O . GLU A 1 91 ? -16.741 4.363 79.141 1.00 81.31 91 GLU A O 1
ATOM 773 N N . LYS A 1 92 ? -17.902 2.805 77.984 1.00 82.00 92 LYS A N 1
ATOM 774 C CA . LYS A 1 92 ? -17.945 1.781 79.046 1.00 82.00 92 LYS A CA 1
ATOM 775 C C . LYS A 1 92 ? -16.560 1.236 79.392 1.00 82.00 92 LYS A C 1
ATOM 777 O O . LYS A 1 92 ? -16.209 1.221 80.567 1.00 82.00 92 LYS A O 1
ATOM 782 N N . LYS A 1 93 ? -15.739 0.889 78.392 1.00 82.00 93 LYS A N 1
ATOM 783 C CA . LYS A 1 93 ? -14.360 0.401 78.600 1.00 82.00 93 LYS A CA 1
ATOM 784 C C . LYS A 1 93 ? -13.515 1.400 79.386 1.00 82.00 93 LYS A C 1
ATOM 786 O O . LYS A 1 93 ? -12.854 1.026 80.346 1.00 82.00 93 LYS A O 1
ATOM 791 N N . PHE A 1 94 ? -13.596 2.686 79.043 1.00 77.69 94 PHE A N 1
ATOM 792 C CA . PHE A 1 94 ? -12.867 3.717 79.783 1.00 77.69 94 PHE A CA 1
ATOM 793 C C . PHE A 1 94 ? -13.441 3.992 81.179 1.00 77.69 94 PHE A C 1
ATOM 795 O O . PHE A 1 94 ? -12.696 4.444 82.044 1.00 77.69 94 PHE A O 1
ATOM 802 N N . ILE A 1 95 ? -14.733 3.747 81.427 1.00 78.38 95 ILE A N 1
ATOM 803 C CA . ILE A 1 95 ? -15.309 3.820 82.782 1.00 78.38 95 ILE A CA 1
ATOM 804 C C . ILE A 1 95 ? -14.770 2.668 83.641 1.00 78.38 95 ILE A C 1
ATOM 806 O O . ILE A 1 95 ? -14.290 2.912 84.745 1.00 78.38 95 ILE A O 1
ATOM 810 N N . GLU A 1 96 ? -14.762 1.444 83.113 1.00 76.50 96 GLU A N 1
ATOM 811 C CA . GLU A 1 96 ? -14.225 0.260 83.796 1.00 76.50 96 GLU A CA 1
ATOM 812 C C . GLU A 1 96 ? -12.715 0.386 84.065 1.00 76.50 96 GLU A C 1
ATOM 814 O O . GLU A 1 96 ? -12.261 0.167 85.189 1.00 76.50 96 GLU A O 1
ATOM 819 N N . GLU A 1 97 ? -11.926 0.823 83.077 1.00 73.62 97 GLU A N 1
ATOM 820 C CA . GLU A 1 97 ? -10.487 1.077 83.246 1.00 73.62 97 GLU A CA 1
ATOM 821 C C . GLU A 1 97 ? -10.214 2.164 84.294 1.00 73.62 97 GLU A C 1
ATOM 823 O O . GLU A 1 97 ? -9.299 2.028 85.112 1.00 73.62 97 GLU A O 1
ATOM 828 N N . LYS A 1 98 ? -11.042 3.217 84.325 1.00 71.25 98 LYS A N 1
ATOM 829 C CA . LYS A 1 98 ? -10.962 4.294 85.320 1.00 71.25 98 LYS A CA 1
ATOM 830 C C . LYS A 1 98 ? -11.254 3.778 86.729 1.00 71.25 98 LYS A C 1
ATOM 832 O O . LYS A 1 98 ? -10.517 4.115 87.652 1.00 71.25 98 LYS A O 1
ATOM 837 N N . GLU A 1 99 ? -12.261 2.925 86.910 1.00 68.88 99 GLU A N 1
ATOM 838 C CA . GLU A 1 99 ? -12.578 2.319 88.212 1.00 68.88 99 GLU A CA 1
ATOM 839 C C . GLU A 1 99 ? -11.496 1.347 88.708 1.00 68.88 99 GLU A C 1
ATOM 841 O O . GLU A 1 99 ? -11.169 1.335 89.899 1.00 68.88 99 GLU A O 1
ATOM 846 N N . VAL A 1 100 ? -10.910 0.546 87.813 1.00 73.06 100 VAL A N 1
ATOM 847 C CA . VAL A 1 100 ? -9.840 -0.406 88.156 1.00 73.06 100 VAL A CA 1
ATOM 848 C C . VAL A 1 100 ? -8.547 0.317 88.544 1.00 73.06 100 VAL A C 1
ATOM 850 O O . VAL A 1 100 ? -7.880 -0.088 89.499 1.00 73.06 100 VAL A O 1
ATOM 853 N N . LEU A 1 101 ? -8.189 1.390 87.835 1.00 64.19 101 LEU A N 1
ATOM 854 C CA . LEU A 1 101 ? -6.969 2.158 88.103 1.00 64.19 101 LEU A CA 1
ATOM 855 C C . LEU A 1 101 ? -7.088 3.012 89.374 1.00 64.19 101 LEU A C 1
ATOM 857 O O . LEU A 1 101 ? -6.134 3.072 90.150 1.00 64.19 101 LEU A O 1
ATOM 861 N N . LEU A 1 102 ? -8.270 3.569 89.665 1.00 61.12 102 LEU A N 1
ATOM 862 C CA . LEU A 1 102 ? -8.530 4.305 90.911 1.00 61.12 102 LEU A CA 1
ATOM 863 C C . LEU A 1 102 ? -8.432 3.420 92.166 1.00 61.12 102 LEU A C 1
ATOM 865 O O . LEU A 1 102 ? -7.996 3.897 93.211 1.00 61.12 102 LEU A O 1
ATOM 869 N N . LYS A 1 103 ? -8.770 2.125 92.073 1.00 62.84 103 LYS A N 1
ATOM 870 C CA . LYS A 1 103 ? -8.641 1.162 93.186 1.00 62.84 103 LYS A CA 1
ATOM 871 C C . LYS A 1 103 ? -7.194 0.737 93.486 1.00 62.84 103 LYS A C 1
ATOM 873 O O . LYS A 1 103 ? -6.945 0.215 94.568 1.00 62.84 103 LYS A O 1
ATOM 878 N N . LYS A 1 104 ? -6.246 0.929 92.557 1.00 60.31 104 LYS A N 1
ATOM 879 C CA . LYS A 1 104 ? -4.844 0.469 92.688 1.00 60.31 104 LYS A CA 1
ATOM 880 C C . LYS A 1 104 ? -3.855 1.541 93.169 1.00 60.31 104 LYS A C 1
ATOM 882 O O . LYS A 1 104 ? -2.728 1.192 93.509 1.00 60.31 104 LYS A O 1
ATOM 887 N N . ILE A 1 105 ? -4.234 2.820 93.198 1.00 59.03 105 ILE A N 1
ATOM 888 C CA . ILE A 1 105 ? -3.319 3.945 93.468 1.00 59.03 105 ILE A CA 1
ATOM 889 C C . ILE A 1 105 ? -3.667 4.593 94.818 1.00 59.03 105 ILE A C 1
ATOM 891 O O . ILE A 1 105 ? -4.805 5.001 95.021 1.00 59.03 105 ILE A O 1
ATOM 895 N N . ILE A 1 106 ? -2.686 4.709 95.727 1.00 54.00 106 ILE A N 1
ATOM 896 C CA . ILE A 1 106 ? -2.858 5.198 97.117 1.00 54.00 106 ILE A CA 1
ATOM 897 C C . ILE A 1 106 ? -2.600 6.722 97.240 1.00 54.00 106 ILE A C 1
ATOM 899 O O . ILE A 1 106 ? -3.083 7.362 98.171 1.00 54.00 106 ILE A O 1
ATOM 903 N N . ASN A 1 107 ? -1.875 7.327 96.287 1.00 60.03 107 ASN A N 1
ATOM 904 C CA . ASN A 1 107 ? -1.405 8.720 96.338 1.00 60.03 107 ASN A CA 1
ATOM 905 C C . ASN A 1 107 ? -2.298 9.674 95.504 1.00 60.03 107 ASN A C 1
ATOM 907 O O . ASN A 1 107 ? -2.536 9.411 94.323 1.00 60.03 107 ASN A O 1
ATOM 911 N N . LYS A 1 108 ? -2.786 10.784 96.089 1.00 60.03 108 LYS A N 1
ATOM 912 C CA . LYS A 1 108 ? -3.799 11.679 95.469 1.00 60.03 108 LYS A CA 1
ATOM 913 C C . LYS A 1 108 ? -3.321 12.386 94.193 1.00 60.03 108 LYS A C 1
ATOM 915 O O . LYS A 1 108 ? -4.080 12.482 93.236 1.00 60.03 108 LYS A O 1
ATOM 920 N N . GLU A 1 109 ? -2.066 12.827 94.145 1.00 59.94 109 GLU A N 1
ATOM 921 C CA . GLU A 1 109 ? -1.506 13.525 92.973 1.00 59.94 109 GLU A CA 1
ATOM 922 C C . GLU A 1 109 ? -1.339 12.584 91.766 1.00 59.94 109 GLU A C 1
ATOM 924 O O . GLU A 1 109 ? -1.659 12.938 90.632 1.00 59.94 109 GLU A O 1
ATOM 929 N N . GLN A 1 110 ? -0.932 11.331 92.002 1.00 62.44 110 GLN A N 1
ATOM 930 C CA . GLN A 1 110 ? -0.833 10.312 90.949 1.00 62.44 110 GLN A CA 1
ATOM 931 C C . GLN A 1 110 ? -2.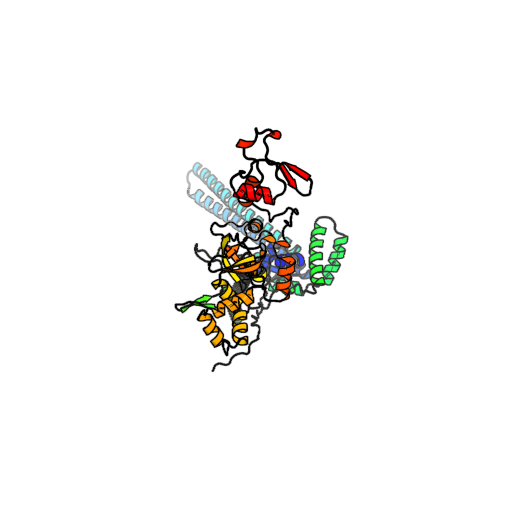208 9.878 90.421 1.00 62.44 110 GLN A C 1
ATOM 933 O O . GLN A 1 110 ? -2.324 9.539 89.241 1.00 62.44 110 GLN A O 1
ATOM 938 N N . GLN A 1 111 ? -3.257 9.917 91.252 1.00 61.38 111 GLN A N 1
ATOM 939 C CA . GLN A 1 111 ? -4.634 9.670 90.808 1.00 61.38 111 GLN A CA 1
ATOM 940 C C . GLN A 1 111 ? -5.140 10.757 89.849 1.00 61.38 111 GLN A C 1
ATOM 942 O O . GLN A 1 111 ? -5.841 10.440 88.890 1.00 61.38 111 GLN A O 1
ATOM 947 N N . GLU A 1 112 ? -4.794 12.028 90.066 1.00 65.94 112 GLU A N 1
ATOM 948 C CA . GLU A 1 112 ? -5.217 13.111 89.167 1.00 65.94 112 GLU A CA 1
ATOM 949 C C . GLU A 1 112 ? -4.488 13.075 87.821 1.00 65.94 112 GLU A C 1
ATOM 951 O O . GLU A 1 112 ? -5.133 13.222 86.782 1.00 65.94 112 GLU A O 1
ATOM 956 N N . ILE A 1 113 ? -3.181 12.794 87.819 1.00 68.88 113 ILE A N 1
ATOM 957 C CA . ILE A 1 113 ? -2.384 12.677 86.586 1.00 68.88 113 ILE A CA 1
ATOM 958 C C . ILE A 1 113 ? -2.876 11.499 85.731 1.00 68.88 113 ILE A C 1
ATOM 960 O O . ILE A 1 113 ? -3.164 11.665 84.546 1.00 68.88 113 ILE A O 1
ATOM 964 N N . THR A 1 114 ? -3.073 10.322 86.334 1.00 67.69 114 THR A N 1
ATOM 965 C CA . THR A 1 114 ? -3.591 9.140 85.615 1.00 67.69 114 THR A CA 1
ATOM 966 C C . THR A 1 114 ? -5.025 9.334 85.119 1.00 67.69 114 THR A C 1
ATOM 968 O O . THR A 1 114 ? -5.371 8.875 84.030 1.00 67.69 114 THR A O 1
ATOM 971 N N . LYS A 1 115 ? -5.862 10.071 85.860 1.00 71.12 115 LYS A N 1
ATOM 972 C CA . LYS A 1 115 ? -7.209 10.457 85.417 1.00 71.12 115 LYS A CA 1
ATOM 973 C C . LYS A 1 115 ? -7.166 11.372 84.192 1.00 71.12 115 LYS A C 1
ATOM 975 O O . LYS A 1 115 ? -7.942 11.155 83.263 1.00 71.12 115 LYS A O 1
ATOM 980 N N . GLN A 1 116 ? -6.263 12.352 84.167 1.00 73.56 116 GLN A N 1
ATOM 981 C CA . GLN A 1 116 ? -6.077 13.241 83.017 1.00 73.56 116 GLN A CA 1
ATOM 982 C C . GLN A 1 116 ? -5.526 12.498 81.792 1.00 73.56 116 GLN A C 1
ATOM 984 O O . GLN A 1 116 ? -6.020 12.720 80.688 1.00 73.56 116 GLN A O 1
ATOM 989 N N . GLU A 1 117 ? -4.580 11.572 81.968 1.00 76.81 117 GLU A N 1
ATOM 990 C CA . GLU A 1 117 ? -4.069 10.730 80.877 1.00 76.81 117 GLU A CA 1
ATOM 991 C C . GLU A 1 117 ? -5.146 9.805 80.289 1.00 76.81 117 GLU A C 1
ATOM 993 O O . GLU A 1 117 ? -5.259 9.681 79.069 1.00 76.81 117 GLU A O 1
ATOM 998 N N . LEU A 1 118 ? -5.966 9.172 81.135 1.00 72.25 118 LEU A N 1
ATOM 999 C CA . LEU A 1 118 ? -7.090 8.337 80.692 1.00 72.25 118 LEU A CA 1
ATOM 1000 C C . LEU A 1 118 ? -8.164 9.162 79.980 1.00 72.25 118 LEU A C 1
ATOM 1002 O O . LEU A 1 118 ? -8.666 8.747 78.936 1.00 72.25 118 LEU A O 1
ATOM 1006 N N . ASP A 1 119 ? -8.499 10.343 80.506 1.00 77.19 119 ASP A N 1
ATOM 1007 C CA . ASP A 1 119 ? -9.470 11.239 79.877 1.00 77.19 119 ASP A CA 1
ATOM 1008 C C . ASP A 1 119 ? -8.928 11.794 78.538 1.00 77.19 119 ASP A C 1
ATOM 1010 O O . ASP A 1 119 ? -9.698 11.966 77.588 1.00 77.19 119 ASP A O 1
ATOM 1014 N N . PHE A 1 120 ? -7.609 11.997 78.412 1.00 80.00 120 PHE A N 1
ATOM 1015 C CA . PHE A 1 120 ? -6.946 12.337 77.148 1.00 80.00 120 PHE A CA 1
ATOM 1016 C C . PHE A 1 120 ? -7.018 11.181 76.137 1.00 80.00 120 PHE A C 1
ATOM 1018 O O . PHE A 1 120 ? -7.502 11.387 75.024 1.00 80.00 120 PHE A O 1
ATOM 1025 N N . LYS A 1 121 ? -6.653 9.952 76.533 1.00 80.44 121 LYS A N 1
ATOM 1026 C CA . LYS A 1 121 ? -6.748 8.750 75.679 1.00 80.44 121 LYS A CA 1
ATOM 1027 C C . LYS A 1 121 ? -8.183 8.454 75.239 1.00 80.44 121 LYS A C 1
ATOM 1029 O O . LYS A 1 121 ? -8.412 8.107 74.082 1.00 80.44 121 LYS A O 1
ATOM 1034 N N . LYS A 1 122 ? -9.165 8.647 76.127 1.00 80.31 122 LYS A N 1
ATOM 1035 C CA . LYS A 1 122 ? -10.594 8.527 75.802 1.00 80.31 122 LYS A CA 1
ATOM 1036 C C . LYS A 1 122 ? -11.004 9.526 74.724 1.00 80.31 122 LYS A C 1
ATOM 1038 O O . LYS A 1 122 ? -11.664 9.152 73.757 1.00 80.31 122 LYS A O 1
ATOM 1043 N N . ARG A 1 123 ? -10.617 10.798 74.873 1.00 81.19 123 ARG A N 1
ATOM 1044 C CA . ARG A 1 123 ? -10.904 11.844 73.877 1.00 81.19 123 ARG A CA 1
ATOM 1045 C C . ARG A 1 123 ? -10.232 11.553 72.540 1.00 81.19 123 ARG A C 1
ATOM 1047 O O . ARG A 1 123 ? -10.864 11.742 71.507 1.00 81.19 123 ARG A O 1
ATOM 1054 N N . GLU A 1 124 ? -8.997 11.068 72.558 1.00 83.62 124 GLU A N 1
ATOM 1055 C CA . GLU A 1 124 ? -8.258 10.685 71.356 1.00 83.62 124 GLU A CA 1
ATOM 1056 C C . GLU A 1 124 ? -8.937 9.521 70.616 1.00 83.62 124 GLU A C 1
ATOM 1058 O O . GLU A 1 124 ? -9.222 9.636 69.424 1.00 83.62 124 GLU A O 1
ATOM 1063 N N . GLN A 1 125 ? -9.302 8.443 71.321 1.00 82.75 125 GLN A N 1
ATOM 1064 C CA . GLN A 1 125 ? -10.004 7.305 70.715 1.00 82.75 125 GLN A CA 1
ATOM 1065 C C . GLN A 1 125 ? -11.394 7.679 70.186 1.00 82.75 125 GLN A C 1
ATOM 1067 O O . GLN A 1 125 ? -11.757 7.270 69.082 1.00 82.75 125 GLN A O 1
ATOM 1072 N N . LEU A 1 126 ? -12.158 8.493 70.922 1.00 84.81 126 LEU A N 1
ATOM 1073 C CA . LEU A 1 126 ? -13.460 8.989 70.463 1.00 84.81 126 LEU A CA 1
ATOM 1074 C C . LEU A 1 126 ? -13.334 9.902 69.240 1.00 84.81 126 LEU A C 1
ATOM 1076 O O . LEU A 1 126 ? -14.192 9.856 68.359 1.00 84.81 126 LEU A O 1
ATOM 1080 N N . LYS A 1 127 ? -12.267 10.705 69.160 1.00 86.81 127 LYS A N 1
ATOM 1081 C CA . LYS A 1 127 ? -11.981 11.542 67.993 1.00 86.81 127 LYS A CA 1
ATOM 1082 C C . LYS A 1 127 ? -11.661 10.684 66.769 1.00 86.81 127 LYS A C 1
ATOM 1084 O O . LYS A 1 127 ? -12.298 10.865 65.742 1.00 86.81 127 LYS A O 1
ATOM 1089 N N . ILE A 1 128 ? -10.786 9.685 66.901 1.00 86.75 128 ILE A N 1
ATOM 1090 C CA . ILE A 1 128 ? -10.470 8.738 65.816 1.00 86.75 128 ILE A CA 1
ATOM 1091 C C . ILE A 1 128 ? -11.730 7.999 65.340 1.00 86.75 128 ILE A C 1
ATOM 1093 O O . ILE A 1 128 ? -11.924 7.810 64.139 1.00 86.75 128 ILE A O 1
ATOM 1097 N N . LEU A 1 129 ? -12.592 7.574 66.269 1.00 86.25 129 LEU A N 1
ATOM 1098 C CA . LEU A 1 129 ? -13.865 6.928 65.948 1.00 86.25 129 LEU A CA 1
ATOM 1099 C C . LEU A 1 129 ? -14.804 7.879 65.190 1.00 86.25 129 LEU A C 1
ATOM 1101 O O . LEU A 1 129 ? -15.406 7.494 64.189 1.00 86.25 129 LEU A O 1
ATOM 1105 N N . SER A 1 130 ? -14.908 9.126 65.657 1.00 87.69 130 SER A N 1
ATOM 1106 C CA . SER A 1 130 ? -15.705 10.179 65.025 1.00 87.69 130 SER A CA 1
ATOM 1107 C C . SER A 1 130 ? -15.216 10.484 63.611 1.00 87.69 130 SER A C 1
ATOM 1109 O O . SER A 1 130 ? -16.028 10.505 62.690 1.00 87.69 130 SER A O 1
ATOM 1111 N N . ASP A 1 131 ? -13.909 10.661 63.423 1.00 88.12 131 ASP A N 1
ATOM 1112 C CA . ASP A 1 131 ? -13.305 10.963 62.122 1.00 88.12 131 ASP A CA 1
ATOM 1113 C C . ASP A 1 131 ? -13.556 9.808 61.133 1.00 88.12 131 ASP A C 1
ATOM 1115 O O . ASP A 1 131 ? -14.073 10.029 60.038 1.00 88.12 131 ASP A O 1
ATOM 1119 N N . LYS A 1 132 ? -13.352 8.549 61.558 1.00 87.88 132 LYS A N 1
ATOM 1120 C CA . LYS A 1 132 ? -13.670 7.356 60.746 1.00 87.88 132 LYS A CA 1
ATOM 1121 C C . LYS A 1 132 ? -15.142 7.276 60.343 1.00 87.88 132 LYS A C 1
ATOM 1123 O O . LYS A 1 132 ? -15.454 6.850 59.230 1.00 87.88 132 LYS A O 1
ATOM 1128 N N . TYR A 1 133 ? -16.052 7.620 61.250 1.00 89.31 133 TYR A N 1
ATOM 1129 C CA . TYR A 1 133 ? -17.484 7.634 60.964 1.00 89.31 133 TYR A CA 1
ATOM 1130 C C . TYR A 1 133 ? -17.844 8.733 59.961 1.00 89.31 133 TYR A C 1
ATOM 1132 O O . TYR A 1 133 ? -18.568 8.461 59.002 1.00 89.31 133 TYR A O 1
ATOM 1140 N N . VAL A 1 134 ? -17.312 9.946 60.140 1.00 88.88 134 VAL A N 1
ATOM 1141 C CA . VAL A 1 134 ? -17.534 11.070 59.220 1.00 88.88 134 VAL A CA 1
ATOM 1142 C C . VAL A 1 134 ? -17.027 10.727 57.819 1.00 88.88 134 VAL A C 1
ATOM 1144 O O . VAL A 1 134 ? -17.763 10.920 56.850 1.00 88.88 134 VAL A O 1
ATOM 1147 N N . ASP A 1 135 ? -15.837 10.133 57.709 1.00 88.69 135 ASP A N 1
ATOM 1148 C CA . ASP A 1 135 ? -15.262 9.705 56.431 1.00 88.69 135 ASP A CA 1
ATOM 1149 C C . ASP A 1 135 ? -16.125 8.643 55.739 1.00 88.69 135 ASP A C 1
ATOM 1151 O O . ASP A 1 135 ? -16.487 8.801 54.570 1.00 88.69 135 ASP A O 1
ATOM 1155 N N . LYS A 1 136 ? -16.531 7.586 56.461 1.00 87.81 136 LYS A N 1
ATOM 1156 C CA . LYS A 1 136 ? -17.416 6.536 55.920 1.00 87.81 136 LYS A CA 1
ATOM 1157 C C . LYS A 1 136 ? -18.770 7.092 55.486 1.00 87.81 136 LYS A C 1
ATOM 1159 O O . LYS A 1 136 ? -19.264 6.748 54.413 1.00 87.81 136 LYS A O 1
ATOM 1164 N N . LYS A 1 137 ? -19.366 7.970 56.297 1.00 89.81 137 LYS A N 1
ATOM 1165 C CA . LYS A 1 137 ? -20.653 8.608 55.999 1.00 89.81 137 LYS A CA 1
ATOM 1166 C C . LYS A 1 137 ? -20.554 9.487 54.756 1.00 89.81 137 LYS A C 1
ATOM 1168 O O . LYS A 1 137 ? -21.420 9.410 53.888 1.00 89.81 137 LYS A O 1
ATOM 1173 N N . SER A 1 138 ? -19.482 10.267 54.635 1.00 89.00 138 SER A N 1
ATOM 1174 C CA . SER A 1 138 ? -19.195 11.084 53.453 1.00 89.00 138 SER A CA 1
ATOM 1175 C C . SER A 1 138 ? -19.042 10.223 52.192 1.00 89.00 138 SER A C 1
ATOM 1177 O O . SER A 1 138 ? -19.704 10.478 51.182 1.00 89.00 138 SER A O 1
ATOM 1179 N N . GLN A 1 139 ? -18.258 9.139 52.266 1.00 88.88 139 GLN A N 1
ATOM 1180 C CA . GLN A 1 139 ? -18.080 8.190 51.160 1.00 88.88 139 GLN A CA 1
ATOM 1181 C C . GLN A 1 139 ? -19.411 7.562 5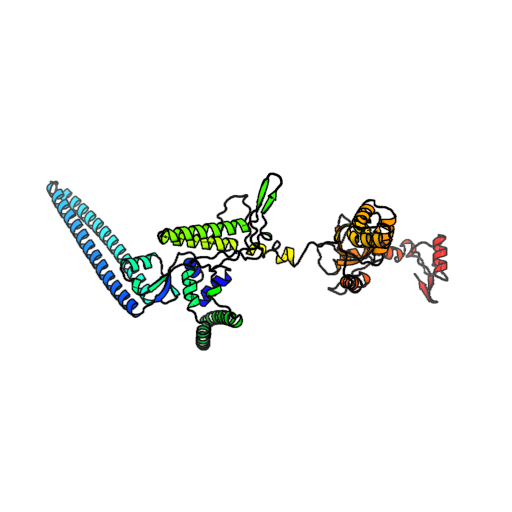0.727 1.00 88.88 139 GLN A C 1
ATOM 1183 O O . GLN A 1 139 ? -19.736 7.594 49.540 1.00 88.88 139 GLN A O 1
ATOM 1188 N N . MET A 1 140 ? -20.227 7.075 51.667 1.00 86.69 140 MET A N 1
ATOM 1189 C CA . MET A 1 140 ? -21.545 6.509 51.359 1.00 86.69 140 MET A CA 1
ATOM 1190 C C . MET A 1 140 ? -22.495 7.527 50.726 1.00 86.69 140 MET A C 1
ATOM 1192 O O . MET A 1 140 ? -23.138 7.215 49.724 1.00 86.69 140 MET A O 1
ATOM 1196 N N . ILE A 1 141 ? -22.582 8.747 51.268 1.00 88.88 141 ILE A N 1
ATOM 1197 C CA . ILE A 1 141 ? -23.424 9.802 50.685 1.00 88.88 141 ILE A CA 1
ATOM 1198 C C . ILE A 1 141 ? -22.992 10.066 49.242 1.00 88.88 141 ILE A C 1
ATOM 1200 O O . ILE A 1 141 ? -23.837 10.048 48.348 1.00 88.88 141 ILE A O 1
ATOM 1204 N N . SER A 1 142 ? -21.687 10.233 49.005 1.00 88.88 142 SER A N 1
ATOM 1205 C CA . SER A 1 142 ? -21.152 10.492 47.666 1.00 88.88 142 SER A CA 1
ATOM 1206 C C . SER A 1 142 ? -21.433 9.347 46.684 1.00 88.88 142 SER A C 1
ATOM 1208 O O . SER A 1 142 ? -21.799 9.601 45.536 1.00 88.88 142 SER A O 1
ATOM 1210 N N . PHE A 1 143 ? -21.347 8.095 47.142 1.00 87.94 143 PHE A N 1
ATOM 1211 C CA . PHE A 1 143 ? -21.648 6.903 46.352 1.00 87.94 143 PHE A CA 1
ATOM 1212 C C . PHE A 1 143 ? -23.126 6.845 45.953 1.00 87.94 143 PHE A C 1
ATOM 1214 O O . PHE A 1 143 ? -23.449 6.725 44.770 1.00 87.94 143 PHE A O 1
ATOM 1221 N N . PHE A 1 144 ? -24.037 7.002 46.916 1.00 87.56 144 PHE A N 1
ATOM 1222 C CA . PHE A 1 144 ? -25.470 6.976 46.635 1.00 87.56 144 PHE A CA 1
ATOM 1223 C C . PHE A 1 144 ? -25.927 8.171 45.804 1.00 87.56 144 PHE A C 1
ATOM 1225 O O . PHE A 1 144 ? -26.776 8.008 44.928 1.00 87.56 144 PHE A O 1
ATOM 1232 N N . ASP A 1 145 ? -25.369 9.360 46.026 1.00 87.56 145 ASP A N 1
ATOM 1233 C CA . ASP A 1 145 ? -25.689 10.536 45.217 1.00 87.56 145 ASP A CA 1
ATOM 1234 C C . ASP A 1 145 ? -25.187 10.369 43.780 1.00 87.56 145 ASP A C 1
ATOM 1236 O O . ASP A 1 145 ? -25.918 10.698 42.840 1.00 87.56 145 ASP A O 1
ATOM 1240 N N . ARG A 1 146 ? -23.999 9.773 43.591 1.00 89.31 146 ARG A N 1
ATOM 1241 C CA . ARG A 1 146 ? -23.487 9.376 42.272 1.00 89.31 146 ARG A CA 1
ATOM 1242 C C . ARG A 1 146 ? -24.450 8.412 41.588 1.00 89.31 146 ARG A C 1
ATOM 1244 O O . ARG A 1 146 ? -24.931 8.733 40.507 1.00 89.31 146 ARG A O 1
ATOM 1251 N N . ILE A 1 147 ? -24.788 7.286 42.220 1.00 86.56 147 ILE A N 1
ATOM 1252 C CA . ILE A 1 147 ? -25.688 6.274 41.639 1.00 86.56 147 ILE A CA 1
ATOM 1253 C C . ILE A 1 147 ? -27.068 6.858 41.339 1.00 86.56 147 ILE A C 1
ATOM 1255 O O . ILE A 1 147 ? -27.614 6.626 40.264 1.00 86.56 147 ILE A O 1
ATOM 1259 N N . THR A 1 148 ? -27.632 7.649 42.251 1.00 86.81 148 THR A N 1
ATOM 1260 C CA . THR A 1 148 ? -28.952 8.266 42.058 1.00 86.81 148 THR A CA 1
ATOM 1261 C C . THR A 1 148 ? -28.932 9.239 40.882 1.00 86.81 148 THR A C 1
ATOM 1263 O O . THR A 1 148 ? -29.879 9.283 40.094 1.00 86.81 148 THR A O 1
ATOM 1266 N N . LYS A 1 149 ? -27.846 10.007 40.727 1.00 87.38 149 LYS A N 1
ATOM 1267 C CA . LYS A 1 149 ? -27.650 10.895 39.579 1.00 87.38 149 LYS A CA 1
ATOM 1268 C C . LYS A 1 149 ? -27.526 10.100 38.281 1.00 87.38 149 LYS A C 1
ATOM 1270 O O . LYS A 1 149 ? -28.217 10.443 37.326 1.00 87.38 149 LYS A O 1
ATOM 1275 N N . THR A 1 150 ? -26.726 9.034 38.273 1.00 84.00 150 THR A N 1
ATOM 1276 C CA . THR A 1 150 ? -26.583 8.136 37.120 1.00 84.00 150 THR A CA 1
ATOM 1277 C C . THR A 1 150 ? -27.934 7.532 36.741 1.00 84.00 150 THR A C 1
ATOM 1279 O O . THR A 1 150 ? -28.352 7.623 35.595 1.00 84.00 150 THR A O 1
ATOM 1282 N N . LEU A 1 151 ? -28.699 7.015 37.705 1.00 84.00 151 LEU A N 1
ATOM 1283 C CA . LEU A 1 151 ? -30.025 6.447 37.456 1.00 84.00 151 LEU A CA 1
ATOM 1284 C C . LEU A 1 151 ? -31.018 7.440 36.874 1.00 84.00 151 LEU A C 1
ATOM 1286 O O . LEU A 1 151 ? -31.817 7.056 36.026 1.00 84.00 151 LEU A O 1
ATOM 1290 N N . LYS A 1 152 ? -30.979 8.700 37.313 1.00 84.50 152 LYS A N 1
ATOM 1291 C CA . LYS A 1 152 ? -31.835 9.761 36.768 1.00 84.50 152 LYS A CA 1
ATOM 1292 C C . LYS A 1 152 ? -31.399 10.194 35.367 1.00 84.50 152 LYS A C 1
ATOM 1294 O O . LYS A 1 152 ? -32.249 10.639 34.601 1.00 84.50 152 LYS A O 1
ATOM 1299 N N . SER A 1 153 ? -30.110 10.093 35.034 1.00 85.19 153 SER A N 1
ATOM 1300 C CA . SER A 1 153 ? -29.596 10.495 33.721 1.00 85.19 153 SER A CA 1
ATOM 1301 C C . SER A 1 153 ? -29.676 9.402 32.661 1.00 85.19 153 SER A C 1
ATOM 1303 O O . SER A 1 153 ? -29.756 9.768 31.494 1.00 85.19 153 SER A O 1
ATOM 1305 N N . ILE A 1 154 ? -29.699 8.116 33.052 1.00 85.62 154 ILE A N 1
ATOM 1306 C CA . ILE A 1 154 ? -29.643 6.975 32.124 1.00 85.62 154 ILE A CA 1
ATOM 1307 C C . ILE A 1 154 ? -30.664 7.116 30.994 1.00 85.62 154 ILE A C 1
ATOM 1309 O O . ILE A 1 154 ? -31.881 7.118 31.205 1.00 85.62 154 ILE A O 1
ATOM 1313 N N . LYS A 1 155 ? -30.125 7.154 29.776 1.00 85.50 155 LYS A N 1
ATOM 1314 C CA . LYS A 1 155 ? -30.846 7.085 28.504 1.00 85.50 155 LYS A CA 1
ATOM 1315 C C . LYS A 1 155 ? -30.313 5.934 27.646 1.00 85.50 155 LYS A C 1
ATOM 1317 O O . LYS A 1 155 ? -29.209 5.438 27.891 1.00 85.50 155 LYS A O 1
ATOM 1322 N N . PRO A 1 156 ? -31.067 5.495 26.622 1.00 84.38 156 PRO A N 1
ATOM 1323 C CA . PRO A 1 156 ? -30.524 4.603 25.602 1.00 84.38 156 PRO A CA 1
ATOM 1324 C C . PRO A 1 156 ? -29.228 5.177 25.007 1.00 84.38 156 PRO A C 1
ATOM 1326 O O . PRO A 1 156 ? -29.128 6.387 24.815 1.00 84.38 156 PRO A O 1
ATOM 1329 N N . ALA A 1 157 ? -28.260 4.306 24.713 1.00 83.38 157 ALA A N 1
ATOM 1330 C CA . ALA A 1 157 ? -26.903 4.643 24.263 1.00 83.38 157 ALA A CA 1
ATOM 1331 C C . ALA A 1 157 ? -25.964 5.293 25.307 1.00 83.38 157 ALA A C 1
ATOM 1333 O O . ALA A 1 157 ? -24.821 5.608 24.974 1.00 83.38 157 ALA A O 1
ATOM 1334 N N . GLU A 1 158 ? -26.371 5.430 26.574 1.00 88.00 158 GLU A N 1
ATOM 1335 C CA . GLU A 1 158 ? -25.446 5.785 27.659 1.00 88.00 158 GLU A CA 1
ATOM 1336 C C . GLU A 1 158 ? -24.681 4.565 28.200 1.00 88.00 158 GLU A C 1
ATOM 1338 O O . GLU A 1 158 ? -25.071 3.408 28.014 1.00 88.00 158 GLU A O 1
ATOM 1343 N N . THR A 1 159 ? -23.557 4.830 28.870 1.00 88.12 159 THR A N 1
ATOM 1344 C CA . THR A 1 159 ? -22.657 3.800 29.405 1.00 88.12 159 THR A CA 1
ATOM 1345 C C . THR A 1 159 ? -22.745 3.679 30.915 1.00 88.12 159 THR A C 1
ATOM 1347 O O . THR A 1 159 ? -22.826 4.694 31.604 1.00 88.12 159 THR A O 1
ATOM 1350 N N . ILE A 1 160 ? -22.635 2.452 31.423 1.00 88.25 160 ILE A N 1
ATOM 1351 C CA . ILE A 1 160 ? -22.622 2.142 32.858 1.00 88.25 160 ILE A CA 1
ATOM 1352 C C . ILE A 1 160 ? -21.340 1.367 33.193 1.00 88.25 160 ILE A C 1
ATOM 1354 O O . ILE A 1 160 ? -20.901 0.504 32.423 1.00 88.25 160 ILE A O 1
ATOM 1358 N N . GLU A 1 161 ? -20.720 1.694 34.328 1.00 88.19 161 GLU A N 1
ATOM 1359 C CA . GLU A 1 161 ? -19.549 0.975 34.840 1.00 88.19 161 GLU A CA 1
ATOM 1360 C C . GLU A 1 161 ? -19.935 -0.403 35.391 1.00 88.19 161 GLU A C 1
ATOM 1362 O O . GLU A 1 161 ? -21.069 -0.638 35.806 1.00 88.19 161 GLU A O 1
ATOM 1367 N N . GLU A 1 162 ? -18.994 -1.348 35.372 1.00 85.06 162 GLU A N 1
ATOM 1368 C CA . GLU A 1 162 ? -19.287 -2.727 35.770 1.00 85.06 162 GLU A CA 1
ATOM 1369 C C . GLU A 1 162 ? -19.658 -2.851 37.250 1.00 85.06 162 GLU A C 1
ATOM 1371 O O . GLU A 1 162 ? -20.627 -3.537 37.566 1.00 85.06 162 GLU A O 1
ATOM 1376 N N . GLU A 1 163 ? -18.956 -2.138 38.131 1.00 86.12 163 GLU A N 1
ATOM 1377 C CA . GLU A 1 163 ? -19.228 -2.124 39.574 1.00 86.12 163 GLU A CA 1
ATOM 1378 C C . GLU A 1 163 ? -20.643 -1.613 39.877 1.00 86.12 163 GLU A C 1
ATOM 1380 O O . GLU A 1 163 ? -21.404 -2.267 40.593 1.00 86.12 163 GLU A O 1
ATOM 1385 N N . ASP A 1 164 ? -21.028 -0.490 39.263 1.00 86.56 164 ASP A N 1
ATOM 1386 C CA . ASP A 1 164 ? -22.356 0.103 39.434 1.00 86.56 164 ASP A CA 1
ATOM 1387 C C . ASP A 1 164 ? -23.456 -0.848 38.930 1.00 86.56 164 ASP A C 1
ATOM 1389 O O . ASP A 1 164 ? -24.483 -1.027 39.586 1.00 86.56 164 ASP A O 1
ATOM 1393 N N . TYR A 1 165 ? -23.251 -1.499 37.778 1.00 86.69 165 TYR A N 1
ATOM 1394 C CA . TYR A 1 165 ? -24.229 -2.448 37.244 1.00 86.69 165 TYR A CA 1
ATOM 1395 C C . TYR A 1 165 ? -24.360 -3.709 38.109 1.00 86.69 165 TYR A C 1
ATOM 1397 O O . TYR A 1 165 ? -25.477 -4.175 38.348 1.00 86.69 165 TYR A O 1
ATOM 1405 N N . LEU A 1 166 ? -23.242 -4.254 38.599 1.00 86.31 166 LEU A N 1
ATOM 1406 C CA . LEU A 1 166 ? -23.247 -5.413 39.492 1.00 86.31 166 LEU A CA 1
ATOM 1407 C C . LEU A 1 166 ? -23.973 -5.095 40.801 1.00 86.31 166 LEU A C 1
ATOM 1409 O O . LEU A 1 166 ? -24.846 -5.867 41.193 1.00 86.31 166 LEU A O 1
ATOM 1413 N N . TYR A 1 167 ? -23.729 -3.926 41.398 1.00 86.00 167 TYR A N 1
ATOM 1414 C CA . TYR A 1 167 ? -24.453 -3.472 42.590 1.00 86.00 167 TYR A CA 1
ATOM 1415 C C . TYR A 1 167 ? -25.972 -3.393 42.352 1.00 86.00 167 TYR A C 1
ATOM 1417 O O . TYR A 1 167 ? -26.772 -3.893 43.147 1.00 86.00 167 TYR A O 1
ATOM 1425 N N . LEU A 1 168 ? -26.398 -2.826 41.215 1.00 85.56 168 LEU A N 1
ATOM 1426 C CA . LEU A 1 168 ? -27.818 -2.767 40.840 1.00 85.56 168 LEU A CA 1
ATOM 1427 C C . LEU A 1 168 ? -28.430 -4.158 40.625 1.00 85.56 168 LEU A C 1
ATOM 1429 O O . LEU A 1 168 ? -29.621 -4.355 40.894 1.00 85.56 168 LEU A O 1
ATOM 1433 N N . LYS A 1 169 ? -27.641 -5.114 40.127 1.00 85.69 169 LYS A N 1
ATOM 1434 C CA . LYS A 1 169 ? -28.064 -6.502 39.925 1.00 85.69 169 LYS A CA 1
ATOM 1435 C C . LYS A 1 169 ? -28.203 -7.238 41.258 1.00 85.69 169 LYS A C 1
ATOM 1437 O O . LYS A 1 169 ? -29.227 -7.878 41.470 1.00 85.69 169 LYS A O 1
ATOM 1442 N N . GLU A 1 170 ? -27.244 -7.090 42.170 1.00 86.19 170 GLU A N 1
ATOM 1443 C CA . GLU A 1 170 ? -27.275 -7.688 43.514 1.00 86.19 170 GLU A CA 1
ATOM 1444 C C . GLU A 1 170 ? -28.477 -7.212 44.336 1.00 86.19 170 GLU A C 1
ATOM 1446 O O . GLU A 1 170 ? -29.144 -8.009 44.993 1.00 86.19 170 GLU A O 1
ATOM 1451 N N . LYS A 1 171 ? -28.814 -5.921 44.251 1.00 82.81 171 LYS A N 1
ATOM 1452 C CA . LYS A 1 171 ? -29.983 -5.348 44.937 1.00 82.81 171 LYS A CA 1
ATOM 1453 C C . LYS A 1 171 ? -31.317 -5.611 44.207 1.00 82.81 171 LYS A C 1
ATOM 1455 O O . LYS A 1 171 ? -32.348 -5.096 44.635 1.00 82.81 171 LYS A O 1
ATOM 1460 N N . ASN A 1 172 ? -31.332 -6.394 43.118 1.00 81.75 172 ASN A N 1
ATOM 1461 C CA . ASN A 1 172 ? -32.511 -6.679 42.277 1.00 81.75 172 ASN A CA 1
ATOM 1462 C C . ASN A 1 172 ? -33.208 -5.428 41.703 1.00 81.75 172 ASN A C 1
ATOM 1464 O O . ASN A 1 172 ? -34.423 -5.402 41.484 1.00 81.75 172 ASN A O 1
ATOM 1468 N N . ILE A 1 173 ? -32.437 -4.372 41.442 1.00 79.81 173 ILE A N 1
ATOM 1469 C CA . ILE A 1 173 ? -32.939 -3.106 40.896 1.00 79.81 173 ILE A CA 1
ATOM 1470 C C . ILE A 1 173 ? -32.746 -3.055 39.379 1.00 79.81 173 ILE A C 1
ATOM 1472 O O . ILE A 1 173 ? -33.480 -2.345 38.711 1.00 79.81 173 ILE A O 1
ATOM 1476 N N . ALA A 1 174 ? -31.848 -3.857 38.801 1.00 79.00 174 ALA A N 1
ATOM 1477 C CA . ALA A 1 174 ? -31.472 -3.808 37.382 1.00 79.00 174 ALA A CA 1
ATOM 1478 C C . ALA A 1 174 ? -32.594 -4.099 36.351 1.00 79.00 174 ALA A C 1
ATOM 1480 O O . ALA A 1 174 ? -32.377 -3.906 35.158 1.00 79.00 174 ALA A O 1
ATOM 1481 N N . ASN A 1 175 ? -33.800 -4.507 36.762 1.00 82.19 175 ASN A N 1
ATOM 1482 C CA . ASN A 1 175 ? -34.891 -4.903 35.854 1.00 82.19 175 ASN A CA 1
ATOM 1483 C C . ASN A 1 175 ? -35.447 -3.773 34.958 1.00 82.19 175 ASN A C 1
ATOM 1485 O O . ASN A 1 175 ? -36.222 -4.056 34.044 1.00 82.19 175 ASN A O 1
ATOM 1489 N N . PHE A 1 176 ? -35.098 -2.505 35.208 1.00 85.44 176 PHE A N 1
ATOM 1490 C CA . PHE A 1 176 ? -35.520 -1.372 34.366 1.00 85.44 176 PHE A CA 1
ATOM 1491 C C . PHE A 1 176 ? -34.633 -1.166 33.124 1.00 85.44 176 PHE A C 1
ATOM 1493 O O . PHE A 1 176 ? -35.027 -0.426 32.224 1.00 85.44 176 PHE A O 1
ATOM 1500 N N . ILE A 1 177 ? -33.453 -1.798 33.059 1.00 85.69 177 ILE A N 1
ATOM 1501 C CA . ILE A 1 177 ? -32.488 -1.630 31.963 1.00 85.69 177 ILE A CA 1
ATOM 1502 C C . ILE A 1 177 ? -32.126 -2.955 31.306 1.00 85.69 177 ILE A C 1
ATOM 1504 O O . ILE A 1 177 ? -31.802 -3.937 31.969 1.00 85.69 177 ILE A O 1
ATOM 1508 N N . LYS A 1 178 ? -32.084 -2.946 29.971 1.00 87.06 178 LYS A N 1
ATOM 1509 C CA . LYS A 1 178 ? -31.387 -3.973 29.192 1.00 87.06 178 LYS A CA 1
ATOM 1510 C C . LYS A 1 178 ? -30.011 -3.430 28.825 1.00 87.06 178 LYS A C 1
ATOM 1512 O O . LYS A 1 178 ? -29.918 -2.458 28.074 1.00 87.06 178 LYS A O 1
ATOM 1517 N N . VAL A 1 179 ? -28.961 -4.059 29.342 1.00 89.38 179 VAL A N 1
ATOM 1518 C CA . VAL A 1 179 ? -27.568 -3.716 29.031 1.00 89.38 179 VAL A CA 1
ATOM 1519 C C . VAL A 1 179 ? -26.860 -4.885 28.371 1.00 89.38 179 VAL A C 1
ATOM 1521 O O . VAL A 1 179 ? -27.248 -6.039 28.542 1.00 89.38 179 VAL A O 1
ATOM 1524 N N . GLY A 1 180 ? -25.775 -4.588 27.672 1.00 88.31 180 GLY A N 1
ATOM 1525 C CA . GLY A 1 180 ? -24.806 -5.606 27.296 1.00 88.31 180 GLY A CA 1
ATOM 1526 C C . GLY A 1 180 ? -23.434 -5.003 27.023 1.00 88.31 180 GLY A C 1
ATOM 1527 O O . GLY A 1 180 ? -23.207 -3.811 27.234 1.00 88.31 180 GLY A O 1
ATOM 1528 N N . MET A 1 181 ? -22.524 -5.839 26.535 1.00 89.50 181 MET A N 1
ATOM 1529 C CA . MET A 1 181 ? -21.139 -5.479 26.233 1.00 89.50 181 MET A CA 1
ATOM 1530 C C . MET A 1 181 ? -20.727 -5.987 24.855 1.00 89.50 181 MET A C 1
ATOM 1532 O O . MET A 1 181 ? -21.311 -6.932 24.326 1.00 89.50 181 MET A O 1
ATOM 1536 N N . GLY A 1 182 ? -19.648 -5.416 24.326 1.00 88.44 182 GLY A N 1
ATOM 1537 C CA . GLY A 1 182 ? -19.034 -5.877 23.093 1.00 88.44 182 GLY A CA 1
ATOM 1538 C C . GLY A 1 182 ? -19.759 -5.406 21.840 1.00 88.44 182 GLY A C 1
ATOM 1539 O O . GLY A 1 182 ? -20.621 -4.526 21.859 1.00 88.44 182 GLY A O 1
ATOM 1540 N N . ALA A 1 183 ? -19.359 -5.999 20.725 1.00 87.81 183 ALA A N 1
ATOM 1541 C CA . ALA A 1 183 ? -19.896 -5.674 19.415 1.00 87.81 183 ALA A CA 1
ATOM 1542 C C . ALA A 1 183 ? -21.344 -6.147 19.208 1.00 87.81 183 ALA A C 1
ATOM 1544 O O . ALA A 1 183 ? -22.085 -5.429 18.549 1.00 87.81 183 ALA A O 1
ATOM 1545 N N . GLU A 1 184 ? -21.747 -7.248 19.859 1.00 89.00 184 GLU A N 1
ATOM 1546 C CA . GLU A 1 184 ? -23.122 -7.799 19.872 1.00 89.00 184 GLU A CA 1
ATOM 1547 C C . GLU A 1 184 ? -24.183 -6.729 20.132 1.00 89.00 184 GLU A C 1
ATOM 1549 O O . GLU A 1 184 ? -25.200 -6.613 19.446 1.00 89.00 184 GLU A O 1
ATOM 1554 N N . VAL A 1 185 ? -23.912 -5.875 21.115 1.00 89.62 185 VAL A N 1
ATOM 1555 C CA . VAL A 1 185 ? -24.825 -4.791 21.469 1.00 89.62 185 VAL A CA 1
ATOM 1556 C C . VAL A 1 185 ? -24.833 -3.688 20.426 1.00 89.62 185 VAL A C 1
ATOM 1558 O O . VAL A 1 185 ? -25.877 -3.094 20.155 1.00 89.62 185 VAL A O 1
ATOM 1561 N N . LEU A 1 186 ? -23.676 -3.399 19.832 1.00 88.81 186 LEU A N 1
ATOM 1562 C CA . LEU A 1 186 ? -23.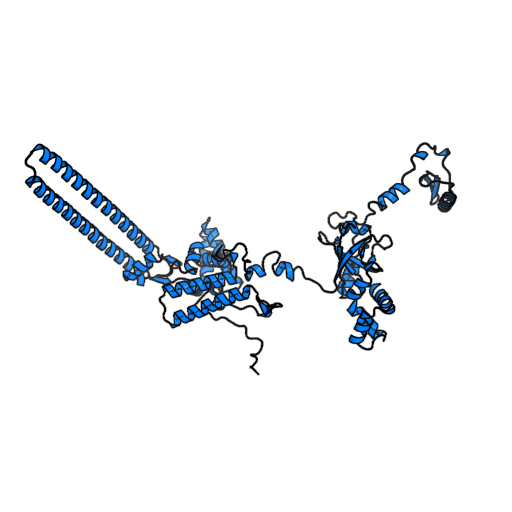574 -2.382 18.796 1.00 88.81 186 LEU A CA 1
ATOM 1563 C C . LEU A 1 186 ? -24.353 -2.801 17.548 1.00 88.81 186 LEU A C 1
ATOM 1565 O O . LEU A 1 186 ? -24.975 -1.943 16.930 1.00 88.81 186 LEU A O 1
ATOM 1569 N N . TYR A 1 187 ? -24.405 -4.085 17.202 1.00 90.00 187 TYR A N 1
ATOM 1570 C CA . TYR A 1 187 ? -25.233 -4.551 16.088 1.00 90.00 187 TYR A CA 1
ATOM 1571 C C . TYR A 1 187 ? -26.710 -4.556 16.411 1.00 90.00 187 TYR A C 1
ATOM 1573 O O . TYR A 1 187 ? -27.490 -4.166 15.545 1.00 90.00 187 TYR A O 1
ATOM 1581 N N . GLU A 1 188 ? -27.109 -4.943 17.629 1.00 90.00 188 GLU A N 1
ATOM 1582 C CA . GLU A 1 188 ? -28.510 -4.831 18.048 1.00 90.00 188 GLU A CA 1
ATOM 1583 C C . GLU A 1 188 ? -28.966 -3.367 17.929 1.00 90.00 188 GLU A C 1
ATOM 1585 O O . GLU A 1 188 ? -29.978 -3.080 17.290 1.00 90.00 188 GLU A O 1
ATOM 1590 N N . MET A 1 189 ? -28.164 -2.425 18.435 1.00 88.62 189 MET A N 1
ATOM 1591 C CA . MET A 1 189 ? -28.440 -0.988 18.338 1.00 88.62 189 MET A CA 1
ATOM 1592 C C . MET A 1 189 ? -28.451 -0.485 16.890 1.00 88.62 189 MET A C 1
ATOM 1594 O O . MET A 1 189 ? -29.387 0.205 16.490 1.00 88.62 189 MET A O 1
ATOM 1598 N N . LEU A 1 190 ? -27.454 -0.846 16.075 1.00 89.06 190 LEU A N 1
ATOM 1599 C CA . LEU A 1 190 ? -27.375 -0.430 14.669 1.00 89.06 190 LEU A CA 1
ATOM 1600 C C . LEU A 1 190 ? -28.468 -1.054 13.797 1.00 89.06 190 LEU A C 1
ATOM 1602 O O . LEU A 1 190 ? -28.849 -0.458 12.793 1.00 89.06 190 LEU A O 1
ATOM 1606 N N . SER A 1 191 ? -28.988 -2.221 14.173 1.00 89.31 191 SER A N 1
ATOM 1607 C CA . SER A 1 191 ? -30.090 -2.883 13.469 1.00 89.31 191 SER A CA 1
ATOM 1608 C C . SER A 1 191 ? -31.450 -2.269 13.798 1.00 89.31 191 SER A C 1
ATOM 1610 O O . SER A 1 191 ? -32.345 -2.309 12.960 1.00 89.31 191 SER A O 1
ATOM 1612 N N . LEU A 1 192 ? -31.607 -1.687 14.991 1.00 88.19 192 LEU A N 1
ATOM 1613 C CA . LEU A 1 192 ? -32.817 -0.963 15.397 1.00 88.19 192 LEU A CA 1
ATOM 1614 C C . LEU A 1 192 ? -32.877 0.471 14.839 1.00 88.19 192 LEU A C 1
ATOM 1616 O O . LEU A 1 192 ? -33.924 1.115 14.918 1.00 88.19 192 LEU A O 1
ATOM 1620 N N . LEU A 1 193 ? -31.772 0.989 14.296 1.00 87.00 193 LEU A N 1
ATOM 1621 C CA . LEU A 1 193 ? -31.684 2.354 13.783 1.00 87.00 193 LEU A CA 1
ATOM 1622 C C . LEU A 1 193 ? -32.315 2.497 12.389 1.00 87.00 193 LEU A C 1
ATOM 1624 O O . LEU A 1 193 ? -31.813 1.961 11.402 1.00 87.00 193 LEU A O 1
ATOM 1628 N N . ASP A 1 194 ? -33.362 3.320 12.297 1.00 89.44 194 ASP A N 1
ATOM 1629 C CA . ASP A 1 194 ? -33.898 3.813 11.025 1.00 89.44 194 ASP A CA 1
ATOM 1630 C C . ASP A 1 194 ? -33.177 5.103 10.603 1.00 89.44 194 ASP A C 1
ATOM 1632 O O . ASP A 1 194 ? -33.402 6.188 11.152 1.00 89.44 194 ASP A O 1
ATOM 1636 N N . ILE A 1 195 ? -32.298 4.969 9.610 1.00 89.56 195 ILE A N 1
ATOM 1637 C CA . ILE A 1 195 ? -31.450 6.051 9.098 1.00 89.56 195 ILE A CA 1
ATOM 1638 C C . ILE A 1 195 ? -32.282 7.176 8.482 1.00 89.56 195 ILE A C 1
ATOM 1640 O O . ILE A 1 195 ? -31.962 8.346 8.683 1.00 89.56 195 ILE A O 1
ATOM 1644 N N . ASN A 1 196 ? -33.345 6.845 7.743 1.00 90.88 196 ASN A N 1
ATOM 1645 C CA . ASN A 1 196 ? -34.136 7.841 7.020 1.00 90.88 196 ASN A CA 1
ATOM 1646 C C . ASN A 1 196 ? -34.902 8.728 7.998 1.00 90.88 196 ASN A C 1
ATOM 1648 O O . ASN A 1 196 ? -34.930 9.952 7.855 1.00 90.88 196 ASN A O 1
ATOM 1652 N N . LYS A 1 197 ? -35.476 8.112 9.036 1.00 92.81 197 LYS A N 1
ATOM 1653 C CA . LYS A 1 197 ? -36.160 8.839 10.104 1.00 92.81 197 LYS A CA 1
ATOM 1654 C C . LYS A 1 197 ? -35.197 9.766 10.850 1.00 92.81 197 LYS A C 1
ATOM 1656 O O . LYS A 1 197 ? -35.451 10.964 10.937 1.00 92.81 197 LYS A O 1
ATOM 1661 N N . GLN A 1 198 ? -34.056 9.235 11.296 1.00 90.38 198 GLN A N 1
ATOM 1662 C CA . GLN A 1 198 ? -33.031 10.007 12.011 1.00 90.38 198 GLN A CA 1
ATOM 1663 C C . GLN A 1 198 ? -32.471 11.161 11.170 1.00 90.38 198 GLN A C 1
ATOM 1665 O O . GLN A 1 198 ? -32.238 12.251 11.687 1.00 90.38 198 GLN A O 1
ATOM 1670 N N . TYR A 1 199 ? -32.278 10.951 9.868 1.00 92.50 199 TYR A N 1
ATOM 1671 C CA . TYR A 1 199 ? -31.826 11.991 8.948 1.00 92.50 199 TYR A CA 1
ATOM 1672 C C . TYR A 1 199 ? -32.821 13.159 8.864 1.00 92.50 199 TYR A C 1
ATOM 1674 O O . TYR A 1 199 ? -32.428 14.315 9.029 1.00 92.50 199 TYR A O 1
ATOM 1682 N N . ASN A 1 200 ? -34.111 12.861 8.681 1.00 93.00 200 ASN A N 1
ATOM 1683 C CA . ASN A 1 200 ? -35.165 13.877 8.612 1.00 93.00 200 ASN A CA 1
ATOM 1684 C C . ASN A 1 200 ? -35.331 14.638 9.934 1.00 93.00 200 ASN A C 1
ATOM 1686 O O . ASN A 1 200 ? -35.531 15.854 9.926 1.00 93.00 200 ASN A O 1
ATOM 1690 N N . ASP A 1 201 ? -35.217 13.943 11.066 1.00 92.62 201 ASP A N 1
ATOM 1691 C CA . ASP A 1 201 ? -35.281 14.565 12.388 1.00 92.62 201 ASP A CA 1
ATOM 1692 C C . ASP A 1 201 ? -34.085 15.504 12.612 1.00 92.62 201 ASP A C 1
ATOM 1694 O O . ASP A 1 201 ? -34.258 16.647 13.039 1.00 92.62 201 ASP A O 1
ATOM 1698 N N . LEU A 1 202 ? -32.873 15.086 12.232 1.00 91.94 202 LEU A N 1
ATOM 1699 C CA . LEU A 1 202 ? -31.679 15.925 12.352 1.00 91.94 202 LEU A CA 1
ATOM 1700 C C . LEU A 1 202 ? -31.706 17.149 11.434 1.00 91.94 202 LEU A C 1
ATOM 1702 O O . LEU A 1 202 ? -31.192 18.192 11.832 1.00 91.94 202 LEU A O 1
ATOM 1706 N N . LEU A 1 203 ? -32.307 17.062 10.243 1.00 91.81 203 LEU A N 1
ATOM 1707 C CA . LEU A 1 203 ? -32.484 18.224 9.363 1.00 91.81 203 LEU A CA 1
ATOM 1708 C C . LEU A 1 203 ? -33.358 19.308 10.007 1.00 91.81 203 LEU A C 1
ATOM 1710 O O . LEU A 1 203 ? -33.039 20.492 9.891 1.00 91.81 203 LEU A O 1
ATOM 1714 N N . LYS A 1 204 ? -34.418 18.919 10.727 1.00 92.62 204 LYS A N 1
ATOM 1715 C CA . LYS A 1 204 ? -35.258 19.867 11.478 1.00 92.62 204 LYS A CA 1
ATOM 1716 C C . LYS A 1 204 ? -34.453 20.545 12.586 1.00 92.62 204 LYS A C 1
ATOM 1718 O O . LYS A 1 204 ? -34.386 21.770 12.630 1.00 92.62 204 LYS A O 1
ATOM 1723 N N . VAL A 1 205 ? -33.750 19.753 13.400 1.00 91.00 205 VAL A N 1
ATOM 1724 C CA . VAL A 1 205 ? -32.916 20.269 14.501 1.00 91.00 205 VAL A CA 1
ATOM 1725 C C . VAL A 1 205 ? -31.787 21.164 13.979 1.00 91.00 205 VAL A C 1
ATOM 1727 O O . VAL A 1 205 ? -31.431 22.155 14.619 1.00 91.00 205 VAL A O 1
ATOM 1730 N N . LEU A 1 206 ? -31.221 20.860 12.806 1.00 91.19 206 LEU A N 1
ATOM 1731 C CA . LEU A 1 206 ? -30.177 21.676 12.187 1.00 91.19 206 LEU A CA 1
ATOM 1732 C C . LEU A 1 206 ? -30.669 23.099 11.895 1.00 91.19 206 LEU A C 1
ATOM 1734 O O . LEU A 1 206 ? -29.906 24.041 12.086 1.00 91.19 206 LEU A O 1
ATOM 1738 N N . ASN A 1 207 ? -31.915 23.272 11.451 1.00 88.50 207 ASN A N 1
ATOM 1739 C CA . ASN A 1 207 ? -32.466 24.595 11.144 1.00 88.50 207 ASN A CA 1
ATOM 1740 C C . ASN A 1 207 ? -32.654 25.458 12.399 1.00 88.50 207 ASN A C 1
ATOM 1742 O O . ASN A 1 207 ? -32.467 26.669 12.337 1.00 88.50 207 ASN A O 1
ATOM 1746 N N . GLU A 1 208 ? -32.947 24.831 13.537 1.00 90.19 208 GLU A N 1
ATOM 1747 C CA . GLU A 1 208 ? -33.181 25.504 14.820 1.00 90.19 208 GLU A CA 1
ATOM 1748 C C . GLU A 1 208 ? -31.885 25.796 15.594 1.00 90.19 208 GLU A C 1
ATOM 1750 O O . GLU A 1 208 ? -31.840 26.687 16.441 1.00 90.19 208 GLU A O 1
ATOM 1755 N N . THR A 1 209 ? -30.807 25.054 15.321 1.00 89.19 209 THR A N 1
ATOM 1756 C CA . THR A 1 209 ? -29.558 25.139 16.090 1.00 89.19 209 THR A CA 1
ATOM 1757 C C . THR A 1 209 ? -28.484 26.010 15.430 1.00 89.19 209 THR A C 1
ATOM 1759 O O . THR A 1 209 ? -28.183 25.915 14.235 1.00 89.19 209 THR A O 1
ATOM 1762 N N . SER A 1 210 ? -27.828 26.834 16.254 1.00 86.50 210 SER A N 1
ATOM 1763 C CA . SER A 1 210 ? -26.689 27.686 15.889 1.00 86.50 210 SER A CA 1
ATOM 1764 C C . SER A 1 210 ? -25.416 27.321 16.682 1.00 86.50 210 SER A C 1
ATOM 1766 O O . SER A 1 210 ? -25.457 26.590 17.676 1.00 86.50 210 SER A O 1
ATOM 1768 N N . GLY A 1 211 ? -24.250 27.777 16.206 1.00 88.31 211 GLY A N 1
ATOM 1769 C CA . GLY A 1 211 ? -22.953 27.589 16.876 1.00 88.31 211 GLY A CA 1
ATOM 1770 C C . GLY A 1 211 ? -22.322 26.194 16.728 1.00 88.31 211 GLY A C 1
ATOM 1771 O O . GLY A 1 211 ? -22.516 25.495 15.735 1.00 88.31 211 GLY A O 1
ATOM 1772 N N . GLU A 1 212 ? -21.537 25.764 17.721 1.00 84.06 212 GLU A N 1
ATOM 1773 C CA . GLU A 1 212 ? -20.769 24.504 17.670 1.00 84.06 212 GLU A CA 1
ATOM 1774 C C . GLU A 1 212 ? -21.639 23.241 17.600 1.00 84.06 212 GLU A C 1
ATOM 1776 O O . GLU A 1 212 ? -21.256 22.246 16.975 1.00 84.06 212 GLU A O 1
ATOM 1781 N N . LYS A 1 213 ? -22.829 23.272 18.214 1.00 85.38 213 LYS A N 1
ATOM 1782 C CA . LYS A 1 213 ? -23.792 22.161 18.153 1.00 85.38 213 LYS A CA 1
ATOM 1783 C C . LYS A 1 213 ? -24.236 21.903 16.713 1.00 85.38 213 LYS A C 1
ATOM 1785 O O . LYS A 1 213 ? -24.280 20.746 16.296 1.00 85.38 213 LYS A O 1
ATOM 1790 N N . ARG A 1 214 ? -24.436 22.969 15.929 1.00 88.75 214 ARG A N 1
ATOM 1791 C CA . ARG A 1 214 ? -24.753 22.887 14.497 1.00 88.75 214 ARG A CA 1
ATOM 1792 C C . ARG A 1 214 ? -23.668 22.131 13.729 1.00 88.75 214 ARG A C 1
ATOM 1794 O O . ARG A 1 214 ? -23.985 21.248 12.943 1.00 88.75 214 ARG A O 1
ATOM 1801 N N . ASN A 1 215 ? -22.388 22.398 14.007 1.00 86.94 215 ASN A N 1
ATOM 1802 C CA . ASN A 1 215 ? -21.272 21.704 13.351 1.00 86.94 215 ASN A CA 1
ATOM 1803 C C . ASN A 1 215 ? -21.238 20.200 13.665 1.00 86.94 215 ASN A C 1
ATOM 1805 O O . ASN A 1 215 ? -20.917 19.398 12.785 1.00 86.94 215 ASN A O 1
ATOM 1809 N N . LYS A 1 216 ? -21.571 19.796 14.899 1.00 86.06 216 LYS A N 1
ATOM 1810 C CA . LYS A 1 216 ? -21.674 18.372 15.271 1.00 86.06 216 LYS A CA 1
ATOM 1811 C C . LYS A 1 216 ? -22.824 17.684 14.534 1.00 86.06 216 LYS A C 1
ATOM 1813 O O . LYS A 1 216 ? -22.613 16.629 13.940 1.00 86.06 216 LYS A O 1
ATOM 1818 N N . ILE A 1 217 ? -23.996 18.318 14.500 1.00 89.38 217 ILE A N 1
ATOM 1819 C CA . ILE A 1 217 ? -25.172 17.810 13.778 1.00 89.38 217 ILE A CA 1
ATOM 1820 C C . ILE A 1 217 ? -24.878 17.707 12.278 1.00 89.38 217 ILE A C 1
ATOM 1822 O O . ILE A 1 217 ? -25.161 16.684 11.666 1.00 89.38 217 ILE A O 1
ATOM 1826 N N . LEU A 1 218 ? -24.218 18.709 11.695 1.00 89.62 218 LEU A N 1
ATOM 1827 C CA . LEU A 1 218 ? -23.844 18.718 10.282 1.00 89.62 218 LEU A CA 1
ATOM 1828 C C . LEU A 1 218 ? -22.909 17.551 9.932 1.00 89.62 218 LEU A C 1
ATOM 1830 O O . LEU A 1 218 ? -23.105 16.890 8.913 1.00 89.62 218 LEU A O 1
ATOM 1834 N N . LYS A 1 219 ? -21.927 17.236 10.790 1.00 88.12 219 LYS A N 1
ATOM 1835 C CA . LYS A 1 219 ? -21.086 16.037 10.621 1.00 88.12 219 LYS A CA 1
ATOM 1836 C C . LYS A 1 219 ? -21.920 14.753 10.641 1.00 88.12 219 LYS A C 1
ATOM 1838 O O . LYS A 1 219 ? -21.687 13.886 9.806 1.00 88.12 219 LYS A O 1
ATOM 1843 N N . LYS A 1 220 ? -22.899 14.647 11.543 1.00 89.38 220 LYS A N 1
ATOM 1844 C CA . LYS A 1 220 ? -23.790 13.481 11.648 1.00 89.38 220 LYS A CA 1
ATOM 1845 C C . LYS A 1 220 ? -24.696 13.325 10.423 1.00 89.38 220 LYS A C 1
ATOM 1847 O O . LYS A 1 220 ? -24.780 12.236 9.863 1.00 89.38 220 LYS A O 1
ATOM 1852 N N . ILE A 1 221 ? -25.283 14.422 9.945 1.00 92.06 221 ILE A N 1
ATOM 1853 C CA . ILE A 1 221 ? -26.086 14.459 8.713 1.00 92.06 221 ILE A CA 1
ATOM 1854 C C . ILE A 1 221 ? -25.255 14.004 7.513 1.00 92.06 221 ILE A C 1
ATOM 1856 O O . ILE A 1 221 ? -25.722 13.156 6.762 1.00 92.06 221 ILE A O 1
ATOM 1860 N N . ARG A 1 222 ? -24.010 14.482 7.364 1.00 90.75 222 ARG A N 1
ATOM 1861 C CA . ARG A 1 222 ? -23.110 14.041 6.280 1.00 90.75 222 ARG A CA 1
ATOM 1862 C C . ARG A 1 222 ? -22.866 12.533 6.296 1.00 90.75 222 ARG A C 1
ATOM 1864 O O . ARG A 1 222 ? -22.796 11.919 5.237 1.00 90.75 222 ARG A O 1
ATOM 1871 N N . VAL A 1 223 ? -22.728 11.941 7.484 1.00 90.06 223 VAL A N 1
ATOM 1872 C CA . VAL A 1 223 ? -22.554 10.490 7.629 1.00 90.06 223 VAL A CA 1
ATOM 1873 C C . VAL A 1 223 ? -23.818 9.752 7.190 1.00 90.06 223 VAL A C 1
ATOM 1875 O O . VAL A 1 223 ? -23.728 8.853 6.359 1.00 90.06 223 VAL A O 1
ATOM 1878 N N . TYR A 1 224 ? -24.993 10.150 7.682 1.00 91.19 224 TYR A N 1
ATOM 1879 C CA . TYR A 1 224 ? -26.252 9.518 7.277 1.00 91.19 224 TYR A CA 1
ATOM 1880 C C . TYR A 1 224 ? -26.550 9.687 5.788 1.00 91.19 224 TYR A C 1
ATOM 1882 O O . TYR A 1 224 ? -26.926 8.721 5.131 1.00 91.19 224 TYR A O 1
ATOM 1890 N N . GLU A 1 225 ? -26.306 10.872 5.234 1.00 91.62 225 GLU A N 1
ATOM 1891 C CA . GLU A 1 225 ? -26.449 11.139 3.805 1.00 91.62 225 GLU A CA 1
ATOM 1892 C C . GLU A 1 225 ? -25.543 10.225 2.970 1.00 91.62 225 GLU A C 1
ATOM 1894 O O . GLU A 1 225 ? -25.980 9.699 1.949 1.00 91.62 225 GLU A O 1
ATOM 1899 N N . ALA A 1 226 ? -24.304 9.982 3.414 1.00 91.06 226 ALA A N 1
ATOM 1900 C CA . ALA A 1 226 ? -23.396 9.054 2.744 1.00 91.06 226 ALA A CA 1
ATOM 1901 C C . ALA A 1 226 ? -23.924 7.608 2.764 1.00 91.06 226 ALA A C 1
ATOM 1903 O O . ALA A 1 226 ? -23.872 6.939 1.733 1.00 91.06 226 ALA A O 1
ATOM 1904 N N . PHE A 1 227 ? -24.479 7.139 3.890 1.00 91.19 227 PHE A N 1
ATOM 1905 C CA . PHE A 1 227 ? -25.096 5.808 3.977 1.00 91.19 227 PHE A CA 1
ATOM 1906 C C . PHE A 1 227 ? -26.334 5.675 3.082 1.00 91.19 227 PHE A C 1
ATOM 1908 O O . PHE A 1 227 ? -26.463 4.671 2.381 1.00 91.19 227 PHE A O 1
ATOM 1915 N N . ILE A 1 228 ? -27.202 6.694 3.059 1.00 92.44 228 ILE A N 1
ATOM 1916 C CA . ILE A 1 228 ? -28.401 6.723 2.209 1.00 92.44 228 ILE A CA 1
ATOM 1917 C C . ILE A 1 228 ? -27.999 6.716 0.729 1.00 92.44 228 ILE A C 1
ATOM 1919 O O . ILE A 1 228 ? -28.474 5.873 -0.027 1.00 92.44 228 ILE A O 1
ATOM 1923 N N . LYS A 1 229 ? -27.079 7.601 0.315 1.00 94.44 229 LYS A N 1
ATOM 1924 C CA . LYS A 1 229 ? -26.607 7.686 -1.080 1.00 94.44 229 LYS A CA 1
ATOM 1925 C C . LYS A 1 229 ? -25.930 6.404 -1.554 1.00 94.44 229 LYS A C 1
ATOM 1927 O O . LYS A 1 229 ? -26.108 6.018 -2.703 1.00 94.44 229 LYS A O 1
ATOM 1932 N N . ALA A 1 230 ? -25.152 5.757 -0.687 1.00 92.31 230 ALA A N 1
ATOM 1933 C CA . ALA A 1 230 ? -24.470 4.508 -1.012 1.00 92.31 230 ALA A CA 1
ATOM 1934 C C . ALA A 1 230 ? -25.378 3.268 -0.904 1.00 92.31 230 ALA A C 1
ATOM 1936 O O . ALA A 1 230 ? -24.956 2.186 -1.303 1.00 92.31 230 ALA A O 1
ATOM 1937 N N . ASN A 1 231 ? -26.597 3.408 -0.367 1.00 92.25 231 ASN A N 1
ATOM 1938 C CA . ASN A 1 231 ? -27.509 2.307 -0.048 1.00 92.25 231 ASN A CA 1
ATOM 1939 C C . ASN A 1 231 ? -26.849 1.216 0.825 1.00 92.25 231 ASN A C 1
ATOM 1941 O O . ASN A 1 231 ? -26.986 0.016 0.585 1.00 92.25 231 ASN A O 1
ATOM 1945 N N . ILE A 1 232 ? -26.078 1.649 1.829 1.00 90.31 232 ILE A N 1
ATOM 1946 C CA . ILE A 1 232 ? -25.330 0.777 2.744 1.00 90.31 232 ILE A CA 1
ATOM 1947 C C . ILE A 1 232 ? -25.998 0.789 4.118 1.00 90.31 232 ILE A C 1
ATOM 1949 O O . ILE A 1 232 ? -26.349 1.843 4.647 1.00 90.31 232 ILE A O 1
ATOM 1953 N N . SER A 1 233 ? -26.116 -0.386 4.739 1.00 88.88 233 SER A N 1
ATOM 1954 C CA . SER A 1 233 ? -26.619 -0.497 6.108 1.00 88.88 233 SER A CA 1
ATOM 1955 C C . SER A 1 233 ? -25.488 -0.332 7.143 1.00 88.88 233 SER A C 1
ATOM 1957 O O . SER A 1 233 ? -24.475 -1.028 7.044 1.00 88.88 233 SER A O 1
ATOM 1959 N N . PRO A 1 234 ? -25.653 0.506 8.188 1.00 88.75 234 PRO A N 1
ATOM 1960 C CA . PRO A 1 234 ? -24.681 0.697 9.266 1.00 88.75 234 PRO A CA 1
ATOM 1961 C C . PRO A 1 234 ? -24.297 -0.596 9.989 1.00 88.75 234 PRO A C 1
ATOM 1963 O O . PRO A 1 234 ? -23.162 -0.728 10.443 1.00 88.75 234 PRO A O 1
ATOM 1966 N N . LYS A 1 235 ? -25.204 -1.580 10.051 1.00 88.31 235 LYS A N 1
ATOM 1967 C CA . LYS A 1 235 ? -24.935 -2.884 10.676 1.00 88.31 235 LYS A CA 1
ATOM 1968 C C . LYS A 1 235 ? -23.785 -3.647 10.008 1.00 88.31 235 LYS A C 1
ATOM 1970 O O . LYS A 1 235 ? -23.149 -4.461 10.659 1.00 88.31 235 LYS A O 1
ATOM 1975 N N . TRP A 1 236 ? -23.479 -3.368 8.735 1.00 88.94 236 TRP A N 1
ATOM 1976 C CA . TRP A 1 236 ? -22.369 -4.005 8.011 1.00 88.94 236 TRP A CA 1
ATOM 1977 C C . TRP A 1 236 ? -20.986 -3.542 8.470 1.00 88.94 236 TRP A C 1
ATOM 1979 O O . TRP A 1 236 ? -19.990 -4.168 8.119 1.00 88.94 236 TRP A O 1
ATOM 1989 N N . MET A 1 237 ? -20.902 -2.487 9.288 1.00 85.81 237 MET A N 1
ATOM 1990 C CA . MET A 1 237 ? -19.658 -2.155 9.989 1.00 85.81 237 MET A CA 1
ATOM 1991 C C . MET A 1 237 ? -19.256 -3.233 11.003 1.00 85.81 237 MET A C 1
ATOM 1993 O O . MET A 1 237 ? -18.129 -3.213 11.498 1.00 85.81 237 MET A O 1
ATOM 1997 N N . ILE A 1 238 ? -20.181 -4.142 11.319 1.00 87.19 238 ILE A N 1
ATOM 1998 C CA . ILE A 1 238 ? -19.988 -5.248 12.234 1.00 87.19 238 ILE A CA 1
ATOM 1999 C C . ILE A 1 238 ? -19.939 -6.552 11.438 1.00 87.19 238 ILE A C 1
ATOM 2001 O O . ILE A 1 238 ? -20.919 -6.936 10.802 1.00 87.19 238 ILE A O 1
ATOM 2005 N N . MET A 1 239 ? -18.792 -7.235 11.449 1.00 85.56 239 MET A N 1
ATOM 2006 C CA . MET A 1 239 ? -18.629 -8.474 10.682 1.00 85.56 239 MET A CA 1
ATOM 2007 C C . MET A 1 239 ? -19.050 -9.690 11.505 1.00 85.56 239 MET A C 1
ATOM 2009 O O . MET A 1 239 ? -18.493 -9.941 12.571 1.00 85.56 239 MET A O 1
ATOM 2013 N N . THR A 1 240 ? -19.973 -10.474 10.956 1.00 87.75 240 THR A N 1
ATOM 2014 C CA . THR A 1 240 ? -20.378 -11.800 11.458 1.00 87.75 240 THR A CA 1
ATOM 2015 C C . THR A 1 240 ? -19.712 -12.947 10.693 1.00 87.75 240 THR A C 1
ATOM 2017 O O . THR A 1 240 ? -19.736 -14.097 11.126 1.00 87.75 240 THR A O 1
ATOM 2020 N N . VAL A 1 241 ? -19.077 -12.649 9.555 1.00 90.88 241 VAL A N 1
ATOM 2021 C CA . VAL A 1 241 ? -18.325 -13.607 8.734 1.00 90.88 241 VAL A CA 1
ATOM 2022 C C . VAL A 1 241 ? -17.025 -12.943 8.283 1.00 90.88 241 VAL A C 1
ATOM 2024 O O . VAL A 1 241 ? -17.058 -11.882 7.660 1.00 90.88 241 VAL A O 1
ATOM 2027 N N . LEU A 1 242 ? -15.873 -13.554 8.588 1.00 90.50 242 LEU A N 1
ATOM 2028 C CA . LEU A 1 242 ? -14.560 -13.062 8.141 1.00 90.50 242 LEU A CA 1
ATOM 2029 C C . LEU A 1 242 ? -14.167 -13.765 6.833 1.00 90.50 242 LEU A C 1
ATOM 2031 O O . LEU A 1 242 ? -14.024 -14.994 6.828 1.00 90.50 242 LEU A O 1
ATOM 2035 N N . PRO A 1 243 ? -13.934 -13.020 5.737 1.00 92.56 243 PRO A N 1
ATOM 2036 C CA . PRO A 1 243 ? -13.395 -13.596 4.514 1.00 92.56 243 PRO A CA 1
ATOM 2037 C C . PRO A 1 243 ? -11.919 -13.992 4.678 1.00 92.56 243 PRO A C 1
ATOM 2039 O O . PRO A 1 243 ? -11.107 -13.267 5.265 1.00 92.56 243 PRO A O 1
ATOM 2042 N N . VAL A 1 244 ? -11.553 -15.140 4.106 1.00 94.00 244 VAL A N 1
ATOM 2043 C CA . VAL A 1 244 ? -10.171 -15.632 4.071 1.00 94.00 244 VAL A CA 1
ATOM 2044 C C . VAL A 1 244 ? -9.598 -15.445 2.670 1.00 94.00 244 VAL A C 1
ATOM 2046 O O . VAL A 1 244 ? -10.183 -15.890 1.686 1.00 94.00 244 VAL A O 1
ATOM 2049 N N . ILE A 1 245 ? -8.432 -14.804 2.578 1.00 93.94 245 ILE A N 1
ATOM 2050 C CA . ILE A 1 245 ? -7.737 -14.599 1.303 1.00 93.94 245 ILE A CA 1
ATOM 2051 C C . ILE A 1 245 ? -7.312 -15.952 0.686 1.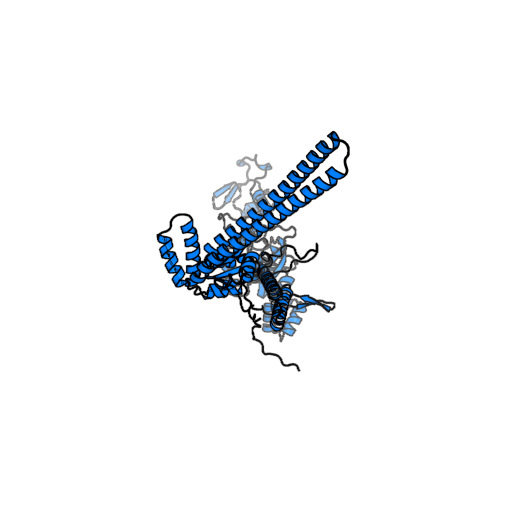00 93.94 245 ILE A C 1
ATOM 2053 O O . ILE A 1 245 ? -6.882 -16.847 1.431 1.00 93.94 245 ILE A O 1
ATOM 2057 N N . PRO A 1 246 ? -7.384 -16.106 -0.656 1.00 95.81 246 PRO A N 1
ATOM 2058 C CA . PRO A 1 246 ? -6.928 -17.305 -1.357 1.00 95.81 246 PRO A CA 1
ATOM 2059 C C . PRO A 1 246 ? -5.510 -17.752 -0.954 1.00 95.81 246 PRO A C 1
ATOM 2061 O O . PRO A 1 246 ? -4.638 -16.893 -0.788 1.00 95.81 246 PRO A O 1
ATOM 2064 N N . PRO A 1 247 ? -5.245 -19.069 -0.816 1.00 93.56 247 PRO A N 1
ATOM 2065 C CA . PRO A 1 247 ? -3.945 -19.598 -0.387 1.00 93.56 247 PRO A CA 1
ATOM 2066 C C . PRO A 1 247 ? -2.748 -19.095 -1.203 1.00 93.56 247 PRO A C 1
ATOM 2068 O O . PRO A 1 247 ? -1.706 -18.803 -0.623 1.00 93.56 247 PRO A O 1
ATOM 2071 N N . ASP A 1 248 ? -2.914 -18.900 -2.512 1.00 92.38 248 ASP A N 1
ATOM 2072 C CA . ASP A 1 248 ? -1.843 -18.443 -3.409 1.00 92.38 248 ASP A CA 1
ATOM 2073 C C . ASP A 1 248 ? -1.331 -17.036 -3.069 1.00 92.38 248 ASP A C 1
ATOM 2075 O O . ASP A 1 248 ? -0.163 -16.713 -3.278 1.00 92.38 248 ASP A O 1
ATOM 2079 N N . LEU A 1 249 ? -2.184 -16.193 -2.479 1.00 91.06 249 LEU A N 1
ATOM 2080 C CA . LEU A 1 249 ? -1.809 -14.855 -2.016 1.00 91.06 249 LEU A CA 1
ATOM 2081 C C . LEU A 1 249 ? -1.163 -14.870 -0.618 1.00 91.06 249 LEU A C 1
ATOM 2083 O O . LEU A 1 249 ? -0.658 -13.841 -0.162 1.00 91.06 249 LEU A O 1
ATOM 2087 N N . ARG A 1 250 ? -1.146 -16.029 0.049 1.00 93.19 250 ARG A N 1
ATOM 2088 C CA . ARG A 1 250 ? -0.529 -16.279 1.363 1.00 93.19 250 ARG A CA 1
ATOM 2089 C C . ARG A 1 250 ? 0.290 -17.586 1.349 1.00 93.19 250 ARG A C 1
ATOM 2091 O O . ARG A 1 250 ? 0.031 -18.486 2.155 1.00 93.19 250 ARG A O 1
ATOM 2098 N N . PRO A 1 251 ? 1.291 -17.699 0.456 1.00 93.44 251 PRO A N 1
ATOM 2099 C CA . PRO A 1 251 ? 1.942 -18.967 0.162 1.00 93.44 251 PRO A CA 1
ATOM 2100 C C . PRO A 1 251 ? 2.725 -19.517 1.358 1.00 93.44 251 PRO A C 1
ATOM 2102 O O . PRO A 1 251 ? 3.189 -18.781 2.239 1.00 93.44 251 PRO A O 1
ATOM 2105 N N . VAL A 1 252 ? 2.886 -20.837 1.349 1.00 94.06 252 VAL A N 1
ATOM 2106 C CA . VAL A 1 252 ? 3.805 -21.577 2.212 1.00 94.06 252 VAL A CA 1
ATOM 2107 C C . VAL A 1 252 ? 4.832 -22.227 1.300 1.00 94.06 252 VAL A C 1
ATOM 2109 O O . VAL A 1 252 ? 4.481 -23.056 0.467 1.00 94.06 252 VAL A O 1
ATOM 2112 N N . VAL A 1 253 ? 6.087 -21.806 1.418 1.00 93.88 253 VAL A N 1
ATOM 2113 C CA . VAL A 1 253 ? 7.178 -22.234 0.539 1.00 93.88 253 VAL A CA 1
ATOM 2114 C C . VAL A 1 253 ? 8.139 -23.099 1.337 1.00 93.88 253 VAL A C 1
ATOM 2116 O O . VAL A 1 253 ? 8.596 -22.706 2.410 1.00 93.88 253 VAL A O 1
ATOM 2119 N N . GLN A 1 254 ? 8.454 -24.279 0.816 1.00 95.50 254 GLN A N 1
ATOM 2120 C CA . GLN A 1 254 ? 9.485 -25.131 1.391 1.00 95.50 254 GLN A CA 1
ATOM 2121 C C . GLN A 1 254 ? 10.865 -24.618 0.965 1.00 95.50 254 GLN A C 1
ATOM 2123 O O . GLN A 1 254 ? 11.126 -24.416 -0.219 1.00 95.50 254 GLN A O 1
ATOM 2128 N N . LEU A 1 255 ? 11.742 -24.387 1.936 1.00 94.50 255 LEU A N 1
ATOM 2129 C CA . LEU A 1 255 ? 13.130 -24.001 1.711 1.00 94.50 255 LEU A CA 1
ATOM 2130 C C . LEU A 1 255 ? 14.018 -25.251 1.582 1.00 94.50 255 LEU A C 1
ATOM 2132 O O . LEU A 1 255 ? 13.701 -26.291 2.177 1.00 94.50 255 LEU A O 1
ATOM 2136 N N . PRO A 1 256 ? 15.157 -25.163 0.865 1.00 92.38 256 PRO A N 1
ATOM 2137 C CA . PRO A 1 256 ? 16.161 -26.224 0.884 1.00 92.38 256 PRO A CA 1
ATOM 2138 C C . PRO A 1 256 ? 16.588 -26.493 2.338 1.00 92.38 256 PRO A C 1
ATOM 2140 O O . PRO A 1 256 ? 16.902 -25.566 3.084 1.00 92.38 256 PRO A O 1
ATOM 2143 N N . GLY A 1 257 ? 16.525 -27.759 2.766 1.00 91.62 257 GLY A N 1
ATOM 2144 C CA . GLY A 1 257 ? 16.739 -28.168 4.165 1.00 91.62 257 GLY A CA 1
ATOM 2145 C C . GLY A 1 257 ? 15.465 -28.459 4.973 1.00 91.62 257 GLY A C 1
ATOM 2146 O O . GLY A 1 257 ? 15.531 -28.572 6.193 1.00 91.62 257 GLY A O 1
ATOM 2147 N N . GLY A 1 258 ? 14.299 -28.563 4.323 1.00 91.81 258 GLY A N 1
ATOM 2148 C CA . GLY A 1 258 ? 13.063 -29.079 4.933 1.00 91.81 258 GLY A CA 1
ATOM 2149 C C . GLY A 1 258 ? 12.294 -28.088 5.815 1.00 91.81 258 GLY A C 1
ATOM 2150 O O . GLY A 1 258 ? 11.233 -28.427 6.334 1.00 91.81 258 GLY A O 1
ATOM 2151 N N . LYS A 1 259 ? 12.790 -26.855 5.969 1.00 92.06 259 LYS A N 1
ATOM 2152 C CA . LYS A 1 259 ? 12.087 -25.774 6.678 1.00 92.06 259 LYS A CA 1
ATOM 2153 C C . LYS A 1 259 ? 10.986 -25.176 5.800 1.00 92.06 259 LYS A C 1
ATOM 2155 O O . LYS A 1 259 ? 11.129 -25.108 4.583 1.00 92.06 259 LYS A O 1
ATOM 2160 N N . PHE A 1 260 ? 9.924 -24.666 6.421 1.00 92.19 260 PHE A N 1
ATOM 2161 C CA . PHE A 1 260 ? 8.845 -23.958 5.728 1.00 92.19 260 PHE A CA 1
ATOM 2162 C C . PHE A 1 260 ? 8.897 -22.460 6.030 1.00 92.19 260 PHE A C 1
ATOM 2164 O O . PHE A 1 260 ? 8.958 -22.054 7.190 1.00 92.19 260 PHE A O 1
ATOM 2171 N N . ALA A 1 261 ? 8.837 -21.642 4.985 1.00 91.19 261 ALA A N 1
ATOM 2172 C CA . ALA A 1 261 ? 8.591 -20.213 5.071 1.00 91.19 261 ALA A CA 1
ATOM 2173 C C . ALA A 1 261 ? 7.100 -19.957 4.831 1.00 91.19 261 ALA A C 1
ATOM 2175 O O . ALA A 1 261 ? 6.547 -20.354 3.806 1.00 91.19 261 ALA A O 1
ATOM 2176 N N . THR A 1 262 ? 6.437 -19.300 5.774 1.00 90.50 262 THR A N 1
ATOM 2177 C CA . THR A 1 262 ? 5.006 -18.991 5.698 1.00 90.50 262 THR A CA 1
ATOM 2178 C C . THR A 1 262 ? 4.802 -17.483 5.586 1.00 90.50 262 THR A C 1
ATOM 2180 O O . THR A 1 262 ? 5.599 -16.690 6.086 1.00 90.50 262 THR A O 1
ATOM 2183 N N . SER A 1 263 ? 3.734 -17.070 4.904 1.00 89.56 263 SER A N 1
ATOM 2184 C CA . SER A 1 263 ? 3.275 -15.680 4.957 1.00 89.56 263 SER A CA 1
ATOM 2185 C C . SER A 1 263 ? 2.789 -15.311 6.365 1.00 89.56 263 SER A C 1
ATOM 2187 O O . SER A 1 263 ? 2.035 -16.078 6.966 1.00 89.56 263 SER A O 1
ATOM 2189 N N . ASP A 1 264 ? 3.131 -14.106 6.839 1.00 89.94 264 ASP A N 1
ATOM 2190 C CA . ASP A 1 264 ? 2.698 -13.562 8.138 1.00 89.94 264 ASP A CA 1
ATOM 2191 C C . ASP A 1 264 ? 1.157 -13.612 8.311 1.00 89.94 264 ASP A C 1
ATOM 2193 O O . ASP A 1 264 ? 0.651 -13.829 9.413 1.00 89.94 264 ASP A O 1
ATOM 2197 N N . LEU A 1 265 ? 0.389 -13.496 7.215 1.00 92.56 265 LEU A N 1
ATOM 2198 C CA . LEU A 1 265 ? -1.079 -13.600 7.226 1.00 92.56 265 LEU A CA 1
ATOM 2199 C C . LEU A 1 265 ? -1.588 -14.946 7.748 1.00 92.56 265 LEU A C 1
ATOM 2201 O O . LEU A 1 265 ? -2.632 -14.997 8.399 1.00 92.56 265 LEU A O 1
ATOM 2205 N N . ASN A 1 266 ? -0.868 -16.037 7.478 1.00 93.44 266 ASN A N 1
ATOM 2206 C CA . ASN A 1 266 ? -1.275 -17.369 7.921 1.00 93.44 266 ASN A CA 1
ATOM 2207 C C . ASN A 1 266 ? -1.271 -17.467 9.451 1.00 93.44 266 ASN A C 1
ATOM 2209 O O . ASN A 1 266 ? -2.161 -18.095 10.024 1.00 93.44 266 ASN A O 1
ATOM 2213 N N . ASP A 1 267 ? -0.330 -16.798 10.120 1.00 91.19 267 ASP A N 1
ATOM 2214 C CA . ASP A 1 267 ? -0.281 -16.748 11.581 1.00 91.19 267 ASP A CA 1
ATOM 2215 C C . ASP A 1 267 ? -1.441 -15.950 12.175 1.00 91.19 267 ASP A C 1
ATOM 2217 O O . ASP A 1 267 ? -2.023 -16.370 13.181 1.00 91.19 267 ASP A O 1
ATOM 2221 N N . PHE A 1 268 ? -1.818 -14.838 11.541 1.00 92.56 268 PHE A N 1
ATOM 2222 C CA . PHE A 1 268 ? -2.986 -14.063 11.953 1.00 92.56 268 PHE A CA 1
ATOM 2223 C C . PHE A 1 268 ? -4.281 -14.862 11.787 1.00 92.56 268 PHE A C 1
ATOM 2225 O O . PHE A 1 268 ? -5.044 -14.984 12.746 1.00 92.56 268 PHE A O 1
ATOM 2232 N N . TYR A 1 269 ? -4.501 -15.486 10.624 1.00 95.06 269 TYR A N 1
ATOM 2233 C CA . TYR A 1 269 ? -5.671 -16.341 10.402 1.00 95.06 269 TYR A CA 1
ATOM 2234 C C . TYR A 1 269 ? -5.720 -17.515 11.381 1.00 95.06 269 TYR A C 1
ATOM 2236 O O . TYR A 1 269 ? -6.762 -17.766 11.985 1.00 95.06 269 TYR A O 1
ATOM 2244 N N . ARG A 1 270 ? -4.589 -18.193 11.612 1.00 94.50 270 ARG A N 1
ATOM 2245 C CA . ARG A 1 270 ? -4.484 -19.276 12.599 1.00 94.50 270 ARG A CA 1
ATOM 2246 C C . ARG A 1 270 ? -4.892 -18.805 13.994 1.00 94.50 270 ARG A C 1
ATOM 2248 O O . ARG A 1 270 ? -5.632 -19.504 14.681 1.00 94.50 270 ARG A O 1
ATOM 2255 N N . ARG A 1 271 ? -4.446 -17.615 14.413 1.00 93.25 271 ARG A N 1
ATOM 2256 C CA . ARG A 1 271 ? -4.809 -17.038 15.715 1.00 93.25 271 ARG A CA 1
ATOM 2257 C C . ARG A 1 271 ? -6.316 -16.800 15.818 1.00 93.25 271 ARG A C 1
ATOM 2259 O O . ARG A 1 271 ? -6.903 -17.192 16.820 1.00 93.25 271 ARG A O 1
ATOM 2266 N N . VAL A 1 272 ? -6.934 -16.214 14.793 1.00 94.38 272 VAL A N 1
ATOM 2267 C CA . VAL A 1 272 ? -8.387 -15.967 14.756 1.00 94.38 272 VAL A CA 1
ATOM 2268 C C . VAL A 1 272 ? -9.174 -17.276 14.822 1.00 94.38 272 VAL A C 1
ATOM 2270 O O . VAL A 1 272 ? -10.068 -17.409 15.653 1.00 94.38 272 VAL A O 1
ATOM 2273 N N . ILE A 1 273 ? -8.804 -18.269 14.008 1.00 96.19 273 ILE A N 1
ATOM 2274 C CA . ILE A 1 273 ? -9.475 -19.577 13.969 1.00 96.19 273 ILE A CA 1
ATOM 2275 C C . ILE A 1 273 ? -9.383 -20.276 15.328 1.00 96.19 273 ILE A C 1
ATOM 2277 O O . ILE A 1 273 ? -10.392 -20.742 15.850 1.00 96.19 273 ILE A O 1
ATOM 2281 N N . ASN A 1 274 ? -8.196 -20.297 15.940 1.00 95.81 274 ASN A N 1
ATOM 2282 C CA . ASN A 1 274 ? -7.999 -20.931 17.243 1.00 95.81 274 ASN A CA 1
ATOM 2283 C C . ASN A 1 274 ? -8.844 -20.268 18.341 1.00 95.81 274 ASN A C 1
ATOM 2285 O O . ASN A 1 274 ? -9.427 -20.969 19.164 1.00 95.81 274 ASN A O 1
ATOM 2289 N N . ARG A 1 275 ? -8.938 -18.930 18.341 1.00 95.56 275 ARG A N 1
ATOM 2290 C CA . ARG A 1 275 ? -9.771 -18.177 19.293 1.00 95.56 275 ARG A CA 1
ATOM 2291 C C . ARG A 1 275 ? -11.260 -18.422 19.071 1.00 95.56 275 ARG A C 1
ATOM 2293 O O . ARG A 1 275 ? -11.976 -18.657 20.036 1.00 95.56 275 ARG A O 1
ATOM 2300 N N . ASN A 1 276 ? -11.710 -18.451 17.817 1.00 96.00 276 ASN A N 1
ATOM 2301 C CA . ASN A 1 276 ? -13.106 -18.730 17.483 1.00 96.00 276 ASN A CA 1
ATOM 2302 C C . ASN A 1 276 ? -13.518 -20.155 17.890 1.00 96.00 276 ASN A C 1
ATOM 2304 O O . ASN A 1 276 ? -14.547 -20.351 18.530 1.00 96.00 276 ASN A O 1
ATOM 2308 N N . ASN A 1 277 ? -12.680 -21.150 17.589 1.00 96.19 277 ASN A N 1
ATOM 2309 C CA . ASN A 1 277 ? -12.939 -22.540 17.969 1.00 96.19 277 ASN A CA 1
ATOM 2310 C C . ASN A 1 277 ? -12.958 -22.719 19.492 1.00 96.19 277 ASN A C 1
ATOM 2312 O O . ASN A 1 277 ? -13.819 -23.419 20.018 1.00 96.19 277 ASN A O 1
ATOM 2316 N N . ARG A 1 278 ? -12.044 -22.052 20.205 1.00 95.81 278 ARG A N 1
ATOM 2317 C CA . ARG A 1 278 ? -12.008 -22.053 21.670 1.00 95.81 278 ARG A CA 1
ATOM 2318 C C . ARG A 1 278 ? -13.240 -21.381 22.274 1.00 95.81 278 ARG A C 1
ATOM 2320 O O . ARG A 1 278 ? -13.816 -21.929 23.206 1.00 95.81 278 ARG A O 1
ATOM 2327 N N . LEU A 1 279 ? -13.669 -20.237 21.738 1.00 95.19 279 LEU A N 1
ATOM 2328 C CA . LEU A 1 279 ? -14.898 -19.569 22.171 1.00 95.19 279 LEU A CA 1
ATOM 2329 C C . LEU A 1 279 ? -16.112 -20.485 21.987 1.00 95.19 279 LEU A C 1
ATOM 2331 O O . LEU A 1 279 ? -16.900 -20.629 22.915 1.00 95.19 279 LEU A O 1
ATOM 2335 N N . LYS A 1 280 ? -16.221 -21.153 20.833 1.00 95.19 280 LYS A N 1
ATOM 2336 C CA . LYS A 1 280 ? -17.292 -22.119 20.567 1.00 95.19 280 LYS A CA 1
ATOM 2337 C C . LYS A 1 280 ? -17.317 -23.242 21.610 1.00 95.19 280 LYS A C 1
ATOM 2339 O O . LYS A 1 280 ? -18.350 -23.472 22.223 1.00 95.19 280 LYS A O 1
ATOM 2344 N N . GLN A 1 281 ? -16.168 -23.860 21.883 1.00 95.44 281 GLN A N 1
ATOM 2345 C CA . GLN A 1 281 ? -16.055 -24.902 22.911 1.00 95.44 281 GLN A CA 1
ATOM 2346 C C . GLN A 1 281 ? -16.453 -24.404 24.308 1.00 95.44 281 GLN A C 1
ATOM 2348 O O . GLN A 1 281 ? -17.109 -25.124 25.052 1.00 95.44 281 GLN A O 1
ATOM 2353 N N . LEU A 1 282 ? -16.076 -23.177 24.678 1.00 95.44 282 LEU A N 1
ATOM 2354 C CA . LEU A 1 282 ? -16.438 -22.596 25.975 1.00 95.44 282 LEU A CA 1
ATOM 2355 C C . LEU A 1 282 ? -17.943 -22.329 26.103 1.00 95.44 282 LEU A C 1
ATOM 2357 O O . LEU A 1 282 ? -18.484 -22.467 27.198 1.00 95.44 282 LEU A O 1
ATOM 2361 N N . ILE A 1 283 ? -18.609 -21.957 25.005 1.00 94.00 283 ILE A N 1
ATOM 2362 C CA . ILE A 1 283 ? -20.067 -21.792 24.965 1.00 94.00 283 ILE A CA 1
ATOM 2363 C C . ILE A 1 283 ? -20.747 -23.153 25.143 1.00 94.00 283 ILE A C 1
ATOM 2365 O O . ILE A 1 283 ? -21.634 -23.272 25.985 1.00 94.00 283 ILE A O 1
ATOM 2369 N N . ASP A 1 284 ? -20.287 -24.179 24.422 1.00 94.50 284 ASP A N 1
ATOM 2370 C CA . ASP A 1 284 ? -20.846 -25.536 24.493 1.00 94.50 284 ASP A CA 1
ATOM 2371 C C . ASP A 1 284 ? -20.693 -26.152 25.900 1.00 94.50 284 ASP A C 1
ATOM 2373 O O . ASP A 1 284 ? -21.558 -26.893 26.360 1.00 94.50 284 ASP A O 1
ATOM 2377 N N . LEU A 1 285 ? -19.614 -25.807 26.612 1.00 95.38 285 LEU A N 1
ATOM 2378 C CA . LEU A 1 285 ? -19.363 -26.222 27.998 1.00 95.38 285 LEU A CA 1
ATOM 2379 C C . LEU A 1 285 ? -20.136 -25.404 29.048 1.00 95.38 285 LEU A C 1
ATOM 2381 O O . LEU A 1 285 ? -20.054 -25.720 30.234 1.00 95.38 285 LEU A O 1
ATOM 2385 N N . GLY A 1 286 ? -20.842 -24.339 28.653 1.00 93.31 286 GLY A N 1
ATOM 2386 C CA . GLY A 1 286 ? -21.535 -23.451 29.590 1.00 93.31 286 GLY A CA 1
ATOM 2387 C C . GLY A 1 286 ? -20.585 -22.695 30.525 1.00 93.31 286 GLY A C 1
ATOM 2388 O O . GLY A 1 286 ? -20.898 -22.493 31.699 1.00 93.31 286 GLY A O 1
ATOM 2389 N N . ALA A 1 287 ? -19.402 -22.305 30.036 1.00 94.38 287 ALA A N 1
ATOM 2390 C CA . ALA A 1 287 ? -18.414 -21.599 30.845 1.00 94.38 287 ALA A CA 1
ATOM 2391 C C . ALA A 1 287 ? -18.970 -20.265 31.401 1.00 94.38 287 ALA A C 1
ATOM 2393 O O . ALA A 1 287 ? -19.757 -19.595 30.727 1.00 94.38 287 ALA A O 1
ATOM 2394 N N . PRO A 1 288 ? -18.526 -19.821 32.594 1.00 93.38 288 PRO A N 1
ATOM 2395 C CA . PRO A 1 288 ? -18.945 -18.546 33.175 1.00 93.38 288 PRO A CA 1
ATOM 2396 C C . PRO A 1 288 ? -18.749 -17.347 32.235 1.00 93.38 288 PRO A C 1
ATOM 2398 O O . PRO A 1 288 ? -17.756 -17.272 31.504 1.00 93.38 288 PRO A O 1
ATOM 2401 N N . GLU A 1 289 ? -19.638 -16.348 32.326 1.00 86.50 289 GLU A N 1
ATOM 2402 C CA . GLU A 1 289 ? -19.619 -15.160 31.454 1.00 86.50 289 GLU A CA 1
ATOM 2403 C C . GLU A 1 289 ? -18.266 -14.435 31.438 1.00 86.50 289 GLU A C 1
ATOM 2405 O O . GLU A 1 289 ? -17.847 -13.947 30.393 1.00 86.50 289 GLU A O 1
ATOM 2410 N N . ILE A 1 290 ? -17.545 -14.393 32.562 1.00 89.56 290 ILE A N 1
ATOM 2411 C CA . ILE A 1 290 ? -16.232 -13.734 32.662 1.00 89.56 290 ILE A CA 1
ATOM 2412 C C . ILE A 1 290 ? -15.210 -14.385 31.714 1.00 89.56 290 ILE A C 1
ATOM 2414 O O . ILE A 1 290 ? -14.415 -13.696 31.068 1.00 89.56 290 ILE A O 1
ATOM 2418 N N . ILE A 1 291 ? -15.236 -15.717 31.598 1.00 92.62 291 ILE A N 1
ATOM 2419 C CA . ILE A 1 291 ? -14.338 -16.465 30.710 1.00 92.62 291 ILE A CA 1
ATOM 2420 C C . ILE A 1 291 ? -14.745 -16.234 29.252 1.00 92.62 291 ILE A C 1
ATOM 2422 O O . ILE A 1 291 ? -13.887 -15.950 28.414 1.00 92.62 291 ILE A O 1
ATOM 2426 N N . LEU A 1 292 ? -16.049 -16.268 28.961 1.00 92.25 292 LEU A N 1
ATOM 2427 C CA . LEU A 1 292 ? -16.579 -15.995 27.623 1.00 92.25 292 LEU A CA 1
ATOM 2428 C C . LEU A 1 292 ? -16.234 -14.578 27.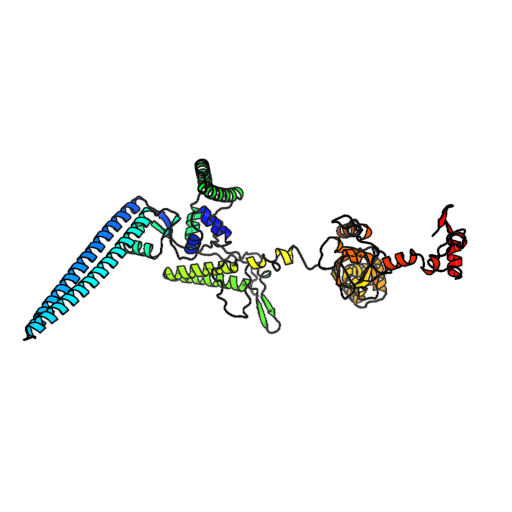146 1.00 92.25 292 LEU A C 1
ATOM 2430 O O . LEU A 1 292 ? -15.757 -14.412 26.026 1.00 92.25 292 LEU A O 1
ATOM 2434 N N . ARG A 1 293 ? -16.400 -13.559 27.997 1.00 90.50 293 ARG A N 1
ATOM 2435 C CA . ARG A 1 293 ? -16.051 -12.159 27.693 1.00 90.50 293 ARG A CA 1
ATOM 2436 C C . ARG A 1 293 ? -14.571 -12.001 27.378 1.00 90.50 293 ARG A C 1
ATOM 2438 O O . ARG A 1 293 ? -14.215 -11.338 26.407 1.00 90.50 293 ARG A O 1
ATOM 2445 N N . ASN A 1 294 ? -13.706 -12.640 28.164 1.00 92.12 294 ASN A N 1
ATOM 2446 C CA . ASN A 1 294 ? -12.273 -12.621 27.899 1.00 92.12 294 ASN A CA 1
ATOM 2447 C C . ASN A 1 294 ? -11.933 -13.262 26.551 1.00 92.12 294 ASN A C 1
ATOM 2449 O O . ASN A 1 294 ? -11.164 -12.677 25.792 1.00 92.12 294 ASN A O 1
ATOM 2453 N N . GLU A 1 295 ? -12.527 -14.406 26.206 1.00 93.62 295 GLU A N 1
ATOM 2454 C CA . GLU A 1 295 ? -12.260 -15.043 24.913 1.00 93.62 295 GLU A CA 1
ATOM 2455 C C . GLU A 1 295 ? -12.819 -14.218 23.739 1.00 93.62 295 GLU A C 1
ATOM 2457 O O . GLU A 1 295 ? -12.123 -14.043 22.738 1.00 93.62 295 GLU A O 1
ATOM 2462 N N . LYS A 1 296 ? -14.009 -13.612 23.883 1.00 92.31 296 LYS A N 1
ATOM 2463 C CA . LYS A 1 296 ? -14.572 -12.671 22.895 1.00 92.31 296 LYS A CA 1
ATOM 2464 C C . LYS A 1 296 ? -13.681 -11.437 22.701 1.00 92.31 296 LYS A C 1
ATOM 2466 O O . LYS A 1 296 ? -13.444 -11.023 21.566 1.00 92.31 296 LYS A O 1
ATOM 2471 N N . ARG A 1 297 ? -13.117 -10.882 23.782 1.00 91.31 297 ARG A N 1
ATOM 2472 C CA . ARG A 1 297 ? -12.126 -9.791 23.724 1.00 91.31 297 ARG A CA 1
ATOM 2473 C C . ARG A 1 297 ? -10.863 -10.217 22.977 1.00 91.31 297 ARG A C 1
ATOM 2475 O O . ARG A 1 297 ? -10.384 -9.486 22.115 1.00 91.31 297 ARG A O 1
ATOM 2482 N N . MET A 1 298 ? -10.332 -11.403 23.272 1.00 91.44 298 MET A N 1
ATOM 2483 C CA . MET A 1 298 ? -9.143 -11.927 22.592 1.00 91.44 298 MET A CA 1
ATOM 2484 C C . MET A 1 298 ? -9.389 -12.209 21.107 1.00 91.44 298 MET A C 1
ATOM 2486 O O . MET A 1 298 ? -8.488 -12.015 20.289 1.00 91.44 298 MET A O 1
ATOM 2490 N N . LEU A 1 299 ? -10.592 -12.659 20.748 1.00 92.44 299 LEU A N 1
ATOM 2491 C CA . LEU A 1 299 ? -11.001 -12.842 19.358 1.00 92.44 299 LEU A CA 1
ATOM 2492 C C . LEU A 1 299 ? -11.043 -11.495 18.618 1.00 92.44 299 LEU A C 1
ATOM 2494 O O . LEU A 1 299 ? -10.486 -11.389 17.525 1.00 92.44 299 LEU A O 1
ATOM 2498 N N . GLN A 1 300 ? -11.579 -10.447 19.254 1.00 90.06 300 GLN A N 1
ATOM 2499 C CA . GLN A 1 300 ? -11.564 -9.076 18.727 1.00 90.06 300 GLN A CA 1
ATOM 2500 C C . GLN A 1 300 ? -10.143 -8.578 18.482 1.00 90.06 300 GLN A C 1
ATOM 2502 O O . GLN A 1 300 ? -9.820 -8.170 17.370 1.00 90.06 300 GLN A O 1
ATOM 2507 N N . GLU A 1 301 ? -9.260 -8.709 19.471 1.00 88.69 301 GLU A N 1
ATOM 2508 C CA . GLU A 1 301 ? -7.847 -8.340 19.336 1.00 88.69 301 GLU A CA 1
ATOM 2509 C C . GLU A 1 301 ? -7.135 -9.131 18.216 1.00 88.69 301 GLU A C 1
ATOM 2511 O O . GLU A 1 301 ? -6.256 -8.597 17.527 1.00 88.69 301 GLU A O 1
ATOM 2516 N N . ALA A 1 302 ? -7.500 -10.401 18.004 1.00 90.38 302 ALA A N 1
ATOM 2517 C CA . ALA A 1 302 ? -6.928 -11.231 16.948 1.00 90.38 302 ALA A CA 1
ATOM 2518 C C . ALA A 1 302 ? -7.332 -10.745 15.548 1.00 90.38 302 ALA A C 1
ATOM 2520 O O . ALA A 1 302 ? -6.468 -10.671 14.671 1.00 90.38 302 ALA A O 1
ATOM 2521 N N . ILE A 1 303 ? -8.600 -10.375 15.341 1.00 90.81 303 ILE A N 1
ATOM 2522 C CA . ILE A 1 303 ? -9.046 -9.831 14.049 1.00 90.81 303 ILE A CA 1
ATOM 2523 C C . ILE A 1 303 ? -8.517 -8.414 13.834 1.00 90.81 303 ILE A C 1
ATOM 2525 O O . ILE A 1 303 ? -8.071 -8.106 12.731 1.00 90.81 303 ILE A O 1
ATOM 2529 N N . ASP A 1 304 ? -8.442 -7.593 14.881 1.00 87.62 304 ASP A N 1
ATOM 2530 C CA . ASP A 1 304 ? -7.796 -6.277 14.797 1.00 87.62 304 ASP A CA 1
ATOM 2531 C C . ASP A 1 304 ? -6.363 -6.398 14.294 1.00 87.62 304 ASP A C 1
ATOM 2533 O O . ASP A 1 304 ? -5.948 -5.672 13.396 1.00 87.62 304 ASP A O 1
ATOM 2537 N N . SER A 1 305 ? -5.624 -7.372 14.826 1.00 87.69 305 SER A N 1
ATOM 2538 C CA . SER A 1 305 ? -4.239 -7.622 14.428 1.00 87.69 305 SER A CA 1
ATOM 2539 C C . SER A 1 305 ? -4.122 -8.138 12.986 1.00 87.69 305 SER A C 1
ATOM 2541 O O . SER A 1 305 ? -3.151 -7.817 12.305 1.00 87.69 305 SER A O 1
ATOM 2543 N N . LEU A 1 306 ? -5.104 -8.915 12.511 1.00 90.31 306 LEU A N 1
ATOM 2544 C CA . LEU A 1 306 ? -5.173 -9.385 11.123 1.00 90.31 306 LEU A CA 1
ATOM 2545 C C . LEU A 1 306 ? -5.405 -8.221 10.146 1.00 90.31 306 LEU A C 1
ATOM 2547 O O . LEU A 1 306 ? -4.754 -8.157 9.101 1.00 90.31 306 LEU A O 1
ATOM 2551 N N . ILE A 1 307 ? -6.335 -7.317 10.471 1.00 89.44 307 ILE A N 1
ATOM 2552 C CA . ILE A 1 307 ? -6.729 -6.218 9.584 1.00 89.44 307 ILE A CA 1
ATOM 2553 C C . ILE A 1 307 ? -5.710 -5.078 9.624 1.00 89.44 307 ILE A C 1
ATOM 2555 O O . ILE A 1 307 ? -5.243 -4.649 8.567 1.00 89.44 307 ILE A O 1
ATOM 2559 N N . ASP A 1 308 ? -5.365 -4.577 10.810 1.00 86.00 308 ASP A N 1
ATOM 2560 C CA . ASP A 1 308 ? -4.464 -3.435 10.991 1.00 86.00 308 ASP A CA 1
ATOM 2561 C C . ASP A 1 308 ? -3.720 -3.536 12.336 1.00 86.00 308 ASP A C 1
ATOM 2563 O O . ASP A 1 308 ? -4.211 -3.133 13.397 1.00 86.00 308 ASP A O 1
ATOM 2567 N N . LEU A 1 309 ? -2.490 -4.055 12.280 1.00 78.88 309 LEU A N 1
ATOM 2568 C CA . LEU A 1 309 ? -1.660 -4.276 13.466 1.00 78.88 309 LEU A CA 1
ATOM 2569 C C . LEU A 1 309 ? -1.322 -2.969 14.201 1.00 78.88 309 LEU A C 1
ATOM 2571 O O . LEU A 1 309 ? -1.229 -2.968 15.427 1.00 78.88 309 LEU A O 1
ATOM 2575 N N . GLN A 1 310 ? -1.173 -1.848 13.486 1.00 68.19 310 GLN A N 1
ATOM 2576 C CA . GLN A 1 310 ? -0.776 -0.567 14.085 1.00 68.19 310 GLN A CA 1
ATOM 2577 C C . GLN A 1 310 ? -1.857 0.021 15.002 1.00 68.19 310 GLN A C 1
ATOM 2579 O O . GLN A 1 310 ? -1.545 0.800 15.905 1.00 68.19 310 GLN A O 1
ATOM 2584 N N . LYS A 1 311 ? -3.122 -0.345 14.765 1.00 64.69 311 LYS A N 1
ATOM 2585 C CA . LYS A 1 311 ? -4.297 0.125 15.518 1.00 64.69 311 LYS A CA 1
ATOM 2586 C C . LYS A 1 311 ? -4.777 -0.865 16.582 1.00 64.69 311 LYS A C 1
ATOM 2588 O O . LYS A 1 311 ? -5.682 -0.543 17.362 1.00 64.69 311 LYS A O 1
ATOM 2593 N N . SER A 1 312 ? -4.202 -2.065 16.616 1.00 60.41 312 SER A N 1
ATOM 2594 C CA . SER A 1 312 ? -4.425 -3.011 17.704 1.00 60.41 312 SER A CA 1
ATOM 2595 C C . SER A 1 312 ? -3.804 -2.453 18.990 1.00 60.41 312 SER A C 1
ATOM 2597 O O . SER A 1 312 ? -2.675 -1.961 18.983 1.00 60.41 312 SER A O 1
ATOM 2599 N N . ARG A 1 313 ? -4.540 -2.520 20.114 1.00 55.50 313 ARG A N 1
ATOM 2600 C CA . ARG A 1 313 ? -4.124 -2.003 21.441 1.00 55.50 313 ARG A CA 1
ATOM 2601 C C . ARG A 1 313 ? -2.794 -2.593 21.941 1.00 55.50 313 ARG A C 1
ATOM 2603 O O . ARG A 1 313 ? -2.197 -2.062 22.872 1.00 55.50 313 ARG A O 1
ATOM 2610 N N . GLY A 1 314 ? -2.294 -3.647 21.300 1.00 49.75 314 GLY A N 1
ATOM 2611 C CA . GLY A 1 314 ? -0.988 -4.243 21.552 1.00 49.75 314 GLY A CA 1
ATOM 2612 C C . GLY A 1 314 ? 0.177 -3.517 20.880 1.00 49.75 314 GLY A C 1
ATOM 2613 O O . GLY A 1 314 ? 0.982 -4.168 20.213 1.00 49.75 314 GLY A O 1
ATOM 2614 N N . ARG A 1 315 ? 0.342 -2.202 21.089 1.00 48.25 315 ARG A N 1
ATOM 2615 C CA . ARG A 1 315 ? 1.687 -1.622 20.952 1.00 48.25 315 ARG A CA 1
ATOM 2616 C C . ARG A 1 315 ? 2.597 -2.363 21.944 1.00 48.25 315 ARG A C 1
ATOM 2618 O O . ARG A 1 315 ? 2.358 -2.328 23.145 1.00 48.25 315 ARG A O 1
ATOM 2625 N N . ALA A 1 316 ? 3.623 -3.033 21.416 1.00 45.16 316 ALA A N 1
ATOM 2626 C CA . ALA A 1 316 ? 4.784 -3.553 22.148 1.00 45.16 316 ALA A CA 1
ATOM 2627 C C . ALA A 1 316 ? 4.653 -4.866 22.965 1.00 45.16 316 ALA A C 1
ATOM 2629 O O . ALA A 1 316 ? 5.316 -5.002 23.989 1.00 45.16 316 ALA A O 1
ATOM 2630 N N . ARG A 1 317 ? 3.899 -5.887 22.515 1.00 45.31 317 ARG A N 1
ATOM 2631 C CA . ARG A 1 317 ? 3.962 -7.252 23.117 1.00 45.31 317 ARG A CA 1
ATOM 2632 C C . ARG A 1 317 ? 4.591 -8.351 22.256 1.00 45.31 317 ARG A C 1
ATOM 2634 O O . ARG A 1 317 ? 4.370 -9.532 22.494 1.00 45.31 317 ARG A O 1
ATOM 2641 N N . THR A 1 318 ? 5.456 -7.984 21.324 1.00 47.78 318 THR A N 1
ATOM 2642 C CA . THR A 1 318 ? 6.543 -8.879 20.901 1.00 47.78 318 THR A CA 1
ATOM 2643 C C . THR A 1 318 ? 7.853 -8.190 21.228 1.00 47.78 318 THR A C 1
ATOM 2645 O O . THR A 1 318 ? 8.460 -7.529 20.391 1.00 47.78 318 THR A O 1
ATOM 2648 N N . GLN A 1 319 ? 8.216 -8.294 22.508 1.00 44.72 319 GLN A N 1
ATOM 2649 C CA . GLN A 1 319 ? 9.567 -8.056 22.990 1.00 44.72 319 GLN A CA 1
ATOM 2650 C C . GLN A 1 319 ? 10.541 -9.005 22.283 1.00 44.72 319 GLN A C 1
ATOM 2652 O O . GLN A 1 319 ? 10.258 -10.188 22.100 1.00 44.72 319 GLN A O 1
ATOM 2657 N N . GLY A 1 320 ? 11.687 -8.444 21.910 1.00 46.72 320 GLY A N 1
ATOM 2658 C CA . GLY A 1 320 ? 12.835 -9.114 21.317 1.00 46.72 320 GLY A CA 1
ATOM 2659 C C . GLY A 1 320 ? 13.477 -8.196 20.283 1.00 46.72 320 GLY A C 1
ATOM 2660 O O . GLY A 1 320 ? 12.861 -7.911 19.261 1.00 46.72 320 GLY A O 1
ATOM 2661 N N . ALA A 1 321 ? 14.721 -7.767 20.520 1.00 48.81 321 ALA A N 1
ATOM 2662 C CA . ALA A 1 321 ? 15.499 -6.887 19.636 1.00 48.81 321 ALA A CA 1
ATOM 2663 C C . ALA A 1 321 ? 15.748 -7.454 18.213 1.00 48.81 321 ALA A C 1
ATOM 2665 O O . ALA A 1 321 ? 16.364 -6.789 17.387 1.00 48.81 321 ALA A O 1
ATOM 2666 N N . ALA A 1 322 ? 15.249 -8.660 17.913 1.00 52.50 322 ALA A N 1
ATOM 2667 C CA . ALA A 1 322 ? 15.414 -9.365 16.643 1.00 52.50 322 ALA A CA 1
ATOM 2668 C C . ALA A 1 322 ? 14.110 -9.957 16.055 1.00 52.50 322 ALA A C 1
ATOM 2670 O O . ALA A 1 322 ? 14.173 -10.695 15.0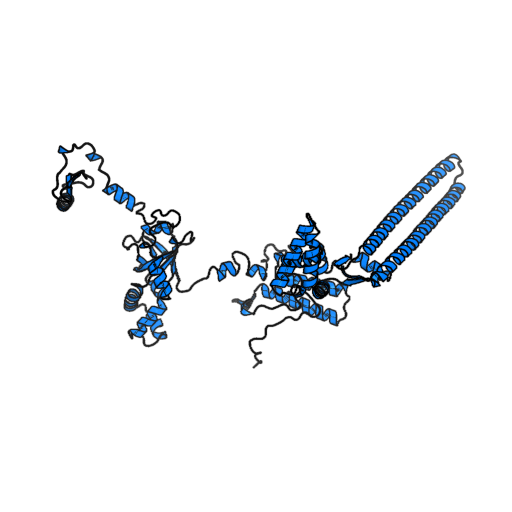73 1.00 52.50 322 ALA A O 1
ATOM 2671 N N . SER A 1 323 ? 12.924 -9.685 16.622 1.00 59.97 323 SER A N 1
ATOM 2672 C CA . SER A 1 323 ? 11.677 -10.251 16.076 1.00 59.97 323 SER A CA 1
ATOM 2673 C C . SER A 1 323 ? 11.103 -9.361 14.973 1.00 59.97 323 SER A C 1
ATOM 2675 O O . SER A 1 323 ? 10.689 -8.226 15.216 1.00 59.97 323 SER A O 1
ATOM 2677 N N . LYS A 1 324 ? 11.087 -9.876 13.739 1.00 71.19 324 LYS A N 1
ATOM 2678 C CA . LYS A 1 324 ? 10.483 -9.217 12.575 1.00 71.19 324 LYS A CA 1
ATOM 2679 C C . LYS A 1 324 ? 9.015 -8.883 12.869 1.00 71.19 324 LYS A C 1
ATOM 2681 O O . LYS A 1 324 ? 8.223 -9.772 13.173 1.00 71.19 324 LYS A O 1
ATOM 2686 N N . VAL A 1 325 ? 8.643 -7.611 12.718 1.00 77.31 325 VAL A N 1
ATOM 2687 C CA . VAL A 1 325 ? 7.244 -7.174 12.826 1.00 77.31 325 VAL A CA 1
ATOM 2688 C C . VAL A 1 325 ? 6.426 -7.839 11.714 1.00 77.31 325 VAL A C 1
ATOM 2690 O O . VAL A 1 325 ? 6.728 -7.669 10.530 1.00 77.31 325 VAL A O 1
ATOM 2693 N N . GLN A 1 326 ? 5.414 -8.614 12.106 1.00 83.44 326 GLN A N 1
ATOM 2694 C CA . GLN A 1 326 ? 4.485 -9.276 11.187 1.00 83.44 326 GLN A CA 1
ATOM 2695 C C . GLN A 1 326 ? 3.671 -8.233 10.407 1.00 83.44 326 GLN A C 1
ATOM 2697 O O . GLN A 1 326 ? 3.244 -7.230 10.979 1.00 83.44 326 GLN A O 1
ATOM 2702 N N . LYS A 1 327 ? 3.439 -8.461 9.109 1.00 87.69 327 LYS A N 1
ATOM 2703 C CA . LYS A 1 327 ? 2.662 -7.545 8.253 1.00 87.69 327 LYS A CA 1
ATOM 2704 C C . LYS A 1 327 ? 1.172 -7.907 8.232 1.00 87.69 327 LYS A C 1
ATOM 2706 O O . LYS A 1 327 ? 0.821 -9.029 7.869 1.00 87.69 327 LYS A O 1
ATOM 2711 N N . SER A 1 328 ? 0.306 -6.952 8.579 1.00 90.38 328 SER A N 1
ATOM 2712 C CA . SER A 1 328 ? -1.160 -7.098 8.509 1.00 90.38 328 SER A CA 1
ATOM 2713 C C . SER A 1 328 ? -1.707 -6.897 7.087 1.00 90.38 328 SER A C 1
ATOM 2715 O O . SER A 1 328 ? -0.981 -6.486 6.178 1.00 90.38 328 SER A O 1
ATOM 2717 N N . LEU A 1 329 ? -3.007 -7.144 6.880 1.00 90.81 329 LEU A N 1
ATOM 2718 C CA . LEU A 1 329 ? -3.671 -6.905 5.591 1.00 90.81 329 LEU A CA 1
ATOM 2719 C C . LEU A 1 329 ? -3.536 -5.450 5.122 1.00 90.81 329 LEU A C 1
ATOM 2721 O O . LEU A 1 329 ? -3.230 -5.200 3.955 1.00 90.81 329 LEU A O 1
ATOM 2725 N N . SER A 1 330 ? -3.704 -4.489 6.032 1.00 88.88 330 SER A N 1
ATOM 2726 C CA . SER A 1 330 ? -3.556 -3.065 5.714 1.00 88.88 330 SER A CA 1
ATOM 2727 C C . SER A 1 330 ? -2.117 -2.696 5.343 1.00 88.88 330 SER A C 1
ATOM 2729 O O . SER A 1 330 ? -1.909 -1.888 4.434 1.00 88.88 330 SER A O 1
ATOM 2731 N N . ASP A 1 331 ? -1.120 -3.308 5.990 1.00 86.88 331 ASP A N 1
ATOM 2732 C CA . ASP A 1 331 ? 0.303 -3.062 5.702 1.00 86.88 331 ASP A CA 1
ATOM 2733 C C . ASP A 1 331 ? 0.713 -3.575 4.318 1.00 86.88 331 ASP A C 1
ATOM 2735 O O . ASP A 1 331 ? 1.603 -3.014 3.683 1.00 86.88 331 ASP A O 1
ATOM 2739 N N . ILE A 1 332 ? 0.053 -4.624 3.819 1.00 89.50 332 ILE A N 1
ATOM 2740 C CA . ILE A 1 332 ? 0.275 -5.132 2.460 1.00 89.50 332 ILE A CA 1
ATOM 2741 C C . ILE A 1 332 ? -0.198 -4.116 1.415 1.00 89.50 332 ILE A C 1
ATOM 2743 O O . ILE A 1 332 ? 0.360 -4.055 0.320 1.00 89.50 332 ILE A O 1
ATOM 2747 N N . LEU A 1 333 ? -1.203 -3.298 1.731 1.00 89.69 333 LEU A N 1
ATOM 2748 C CA . LEU A 1 333 ? -1.730 -2.288 0.813 1.00 89.69 333 LEU A CA 1
ATOM 2749 C C . LEU A 1 333 ? -0.983 -0.951 0.921 1.00 89.69 333 LEU A C 1
ATOM 2751 O O . LEU A 1 333 ? -0.756 -0.295 -0.098 1.00 89.69 333 LEU A O 1
ATOM 2755 N N . ARG A 1 334 ? -0.592 -0.539 2.133 1.00 86.62 334 ARG A N 1
ATOM 2756 C CA . ARG A 1 334 ? -0.016 0.788 2.413 1.00 86.62 334 ARG A CA 1
ATOM 2757 C C . ARG A 1 334 ? 1.517 0.823 2.307 1.00 86.62 334 ARG A C 1
ATOM 2759 O O . ARG A 1 334 ? 2.209 -0.184 2.373 1.00 86.62 334 ARG A O 1
ATOM 2766 N N . GLY A 1 335 ? 2.065 2.032 2.176 1.00 85.19 335 GLY A N 1
ATOM 2767 C CA . GLY A 1 335 ? 3.512 2.283 2.205 1.00 85.19 335 GLY A CA 1
ATOM 2768 C C . GLY A 1 335 ? 4.233 2.096 0.863 1.00 85.19 335 GLY A C 1
ATOM 2769 O O . GLY A 1 335 ? 3.633 1.767 -0.158 1.00 85.19 335 GLY A O 1
ATOM 2770 N N . LYS A 1 336 ? 5.553 2.348 0.850 1.00 86.06 336 LYS A N 1
ATOM 2771 C CA . LYS A 1 336 ? 6.401 2.249 -0.360 1.00 86.06 336 LYS A CA 1
ATOM 2772 C C . LYS A 1 336 ? 6.516 0.810 -0.876 1.00 86.06 336 LYS A C 1
ATOM 2774 O O . LYS A 1 336 ? 6.541 0.609 -2.083 1.00 86.06 336 LYS A O 1
ATOM 2779 N N . GLN A 1 337 ? 6.556 -0.158 0.040 1.00 84.94 337 GLN A N 1
ATOM 2780 C CA . GLN A 1 337 ? 6.546 -1.596 -0.263 1.00 84.94 337 GLN A CA 1
ATOM 2781 C C . GLN A 1 337 ? 5.123 -2.177 -0.380 1.00 84.94 337 GLN A C 1
ATOM 2783 O O . GLN A 1 337 ? 4.957 -3.391 -0.478 1.00 84.94 337 GLN A O 1
ATOM 2788 N N . GLY A 1 338 ? 4.089 -1.335 -0.300 1.00 87.94 338 GLY A N 1
ATOM 2789 C CA . GLY A 1 338 ? 2.706 -1.772 -0.439 1.00 87.94 338 GLY A CA 1
ATOM 2790 C C . GLY A 1 338 ? 2.376 -2.135 -1.885 1.00 87.94 338 GLY A C 1
ATOM 2791 O O . GLY A 1 338 ? 2.973 -1.608 -2.829 1.00 87.94 338 GLY A O 1
ATOM 2792 N N . ARG A 1 339 ? 1.369 -2.994 -2.066 1.00 89.75 339 ARG A N 1
ATOM 2793 C CA . ARG A 1 339 ? 0.910 -3.491 -3.372 1.00 89.75 339 ARG A CA 1
ATOM 2794 C C . ARG A 1 339 ? 0.613 -2.365 -4.363 1.00 89.75 339 ARG A C 1
ATOM 2796 O O . ARG A 1 339 ? 1.010 -2.466 -5.519 1.00 89.75 339 ARG A O 1
ATOM 2803 N N . PHE A 1 340 ? -0.020 -1.276 -3.923 1.00 89.75 340 PHE A N 1
ATOM 2804 C CA . PHE A 1 340 ? -0.342 -0.152 -4.808 1.00 89.75 340 PHE A CA 1
ATOM 2805 C C . PHE A 1 340 ? 0.909 0.483 -5.426 1.00 89.75 340 PHE A C 1
ATOM 2807 O O . PHE A 1 340 ? 0.990 0.639 -6.641 1.00 89.75 340 PHE A O 1
ATOM 2814 N N . ARG A 1 341 ? 1.918 0.810 -4.614 1.00 89.25 341 ARG A N 1
ATOM 2815 C CA . ARG A 1 341 ? 3.107 1.519 -5.108 1.00 89.25 341 ARG A CA 1
ATOM 2816 C C . ARG A 1 341 ? 4.104 0.594 -5.792 1.00 89.25 341 ARG A C 1
ATOM 2818 O O . ARG A 1 341 ? 4.663 0.973 -6.813 1.00 89.25 341 ARG A O 1
ATOM 2825 N N . GLN A 1 342 ? 4.325 -0.595 -5.240 1.00 87.06 342 GLN A N 1
ATOM 2826 C CA . GLN A 1 342 ? 5.371 -1.496 -5.719 1.00 87.06 342 GLN A CA 1
ATOM 2827 C C . GLN A 1 342 ? 4.916 -2.431 -6.842 1.00 87.06 342 GLN A C 1
ATOM 2829 O O . GLN A 1 342 ? 5.765 -2.877 -7.607 1.00 87.06 342 GLN A O 1
ATOM 2834 N N . ASN A 1 343 ? 3.625 -2.776 -6.911 1.00 88.75 343 ASN A N 1
ATOM 2835 C CA . ASN A 1 343 ? 3.121 -3.776 -7.856 1.00 88.75 343 ASN A CA 1
ATOM 2836 C C . ASN A 1 343 ? 2.080 -3.243 -8.840 1.00 88.75 343 ASN A C 1
ATOM 2838 O O . ASN A 1 343 ? 1.867 -3.898 -9.853 1.00 88.75 343 ASN A O 1
ATOM 2842 N N . LEU A 1 344 ? 1.382 -2.139 -8.550 1.00 90.56 344 LEU A N 1
ATOM 2843 C CA . LEU A 1 344 ? 0.414 -1.560 -9.491 1.00 90.56 344 LEU A CA 1
ATOM 2844 C C . LEU A 1 344 ? 1.021 -0.398 -10.275 1.00 90.56 344 LEU A C 1
ATOM 2846 O O . LEU A 1 344 ? 0.999 -0.440 -11.499 1.00 90.56 344 LEU A O 1
ATOM 2850 N N . LEU A 1 345 ? 1.597 0.594 -9.587 1.00 91.44 345 LEU A N 1
ATOM 2851 C CA . LEU A 1 345 ? 2.206 1.766 -10.235 1.00 91.44 345 LEU A CA 1
ATOM 2852 C C . LEU A 1 345 ? 3.559 1.467 -10.893 1.00 91.44 345 LEU A C 1
ATOM 2854 O O . LEU A 1 345 ? 3.935 2.124 -11.855 1.00 91.44 345 LEU A O 1
ATOM 2858 N N . GLY A 1 346 ? 4.287 0.480 -10.375 1.00 88.44 346 GLY A N 1
ATOM 2859 C CA . GLY A 1 346 ? 5.513 -0.036 -10.969 1.00 88.44 346 GLY A CA 1
ATOM 2860 C C . GLY A 1 346 ? 5.446 -1.552 -11.034 1.00 88.44 346 GLY A C 1
ATOM 2861 O O . GLY A 1 346 ? 4.900 -2.191 -10.137 1.00 88.44 346 GLY A O 1
ATOM 2862 N N . LYS A 1 347 ? 5.984 -2.137 -12.101 1.00 92.50 347 LYS A N 1
ATOM 2863 C CA . LYS A 1 347 ? 6.114 -3.586 -12.257 1.00 92.50 347 LYS A CA 1
ATOM 2864 C C . LYS A 1 347 ? 7.463 -3.901 -12.874 1.00 92.50 347 LYS A C 1
ATOM 2866 O O . LYS A 1 347 ? 8.041 -3.083 -13.583 1.00 92.50 347 LYS A O 1
ATOM 2871 N N . ARG A 1 348 ? 7.953 -5.106 -12.594 1.00 92.25 348 ARG A N 1
ATOM 2872 C CA . ARG A 1 348 ? 8.995 -5.696 -13.431 1.00 92.25 348 ARG A CA 1
ATOM 2873 C C . ARG A 1 348 ? 8.348 -6.090 -14.751 1.00 92.25 348 ARG A C 1
ATOM 2875 O O . ARG A 1 348 ? 7.213 -6.563 -14.744 1.00 92.25 348 ARG A O 1
ATOM 2882 N N . VAL A 1 349 ? 9.055 -5.837 -15.838 1.00 94.94 349 VAL A N 1
ATOM 2883 C CA . VAL A 1 349 ? 8.572 -6.068 -17.195 1.00 94.94 349 VAL A CA 1
ATOM 2884 C C . VAL A 1 349 ? 9.540 -6.994 -17.912 1.00 94.94 349 VAL A C 1
ATOM 2886 O O . VAL A 1 349 ? 10.755 -6.898 -17.714 1.00 94.94 349 VAL A O 1
ATOM 2889 N N . ASP A 1 350 ? 8.988 -7.890 -18.720 1.00 95.94 350 ASP A N 1
ATOM 2890 C CA . ASP A 1 350 ? 9.766 -8.715 -19.640 1.00 95.94 350 ASP A CA 1
ATOM 2891 C C . ASP A 1 350 ? 10.289 -7.854 -20.802 1.00 95.94 350 ASP A C 1
ATOM 2893 O O . ASP A 1 350 ? 9.943 -6.674 -20.907 1.00 95.94 350 ASP A O 1
ATOM 2897 N N . TYR A 1 351 ? 11.128 -8.430 -21.669 1.00 96.12 351 TYR A N 1
ATOM 2898 C CA . TYR A 1 351 ? 11.736 -7.719 -22.807 1.00 96.12 351 TYR A CA 1
ATOM 2899 C C . TYR A 1 351 ? 12.494 -6.454 -22.387 1.00 96.12 351 TYR A C 1
ATOM 2901 O O . TYR A 1 351 ? 12.434 -5.409 -23.042 1.00 96.12 351 TYR A O 1
ATOM 2909 N N . SER A 1 352 ? 13.193 -6.555 -21.254 1.00 97.06 352 SER A N 1
ATOM 2910 C CA . SER A 1 352 ? 14.012 -5.483 -20.713 1.00 97.06 352 SER A CA 1
ATOM 2911 C C . SER A 1 352 ? 15.421 -5.954 -20.375 1.00 97.06 352 SER A C 1
ATOM 2913 O O . SER A 1 352 ? 15.640 -7.105 -19.997 1.00 97.06 352 SER A O 1
ATOM 2915 N N . GLY A 1 353 ? 16.385 -5.051 -20.535 1.00 96.25 353 GLY A N 1
ATOM 2916 C CA . GLY A 1 353 ? 17.801 -5.279 -20.263 1.00 96.25 353 GLY A CA 1
ATOM 2917 C C . GLY A 1 353 ? 18.398 -4.115 -19.485 1.00 96.25 353 GLY A C 1
ATOM 2918 O O . GLY A 1 353 ? 17.784 -3.056 -19.362 1.00 96.25 353 GLY A O 1
ATOM 2919 N N . ARG A 1 354 ? 19.599 -4.297 -18.936 1.00 97.00 354 ARG A N 1
ATOM 2920 C CA . ARG A 1 354 ? 20.361 -3.217 -18.301 1.00 97.00 354 ARG A CA 1
ATOM 2921 C C . ARG A 1 354 ? 21.846 -3.431 -18.545 1.00 97.00 354 ARG A C 1
ATOM 2923 O O . ARG A 1 354 ? 22.329 -4.536 -18.321 1.00 97.00 354 ARG A O 1
ATOM 2930 N N . SER A 1 355 ? 22.557 -2.388 -18.956 1.00 97.00 355 SER A N 1
ATOM 2931 C CA . SER A 1 355 ? 24.024 -2.389 -19.015 1.00 97.00 355 SER A CA 1
ATOM 2932 C C . SER A 1 355 ? 24.579 -0.995 -18.733 1.00 97.00 355 SER A C 1
ATOM 2934 O O . SER A 1 355 ? 23.822 -0.021 -18.647 1.00 97.00 355 SER A O 1
ATOM 2936 N N . THR A 1 356 ? 25.891 -0.920 -18.532 1.00 97.12 356 THR A N 1
ATOM 2937 C CA . THR A 1 356 ? 26.626 0.338 -18.421 1.00 97.12 356 THR A CA 1
ATOM 2938 C C . THR A 1 356 ? 26.615 1.082 -19.750 1.00 97.12 356 THR A C 1
ATOM 2940 O O . THR A 1 356 ? 26.472 0.470 -20.814 1.00 97.12 356 THR A O 1
ATOM 2943 N N . ILE A 1 357 ? 26.738 2.406 -19.691 1.00 97.00 357 ILE A N 1
ATOM 2944 C CA . ILE A 1 357 ? 26.785 3.250 -20.885 1.00 97.00 357 ILE A CA 1
ATOM 2945 C C . ILE A 1 357 ? 28.202 3.717 -21.199 1.00 97.00 357 ILE A C 1
ATOM 2947 O O . ILE A 1 357 ? 29.010 3.958 -20.307 1.00 97.00 357 ILE A O 1
ATOM 2951 N N . ILE A 1 358 ? 28.483 3.861 -22.490 1.00 96.44 358 ILE A N 1
ATOM 2952 C CA . ILE A 1 358 ? 29.707 4.448 -23.037 1.00 96.44 358 ILE A CA 1
ATOM 2953 C C . ILE A 1 358 ? 29.344 5.476 -24.111 1.00 96.44 358 ILE A C 1
ATOM 2955 O O . ILE A 1 358 ? 28.236 5.465 -24.657 1.00 96.44 358 ILE A O 1
ATOM 2959 N N . VAL A 1 359 ? 30.277 6.369 -24.427 1.00 94.62 359 VAL A N 1
ATOM 2960 C CA . VAL A 1 359 ? 30.064 7.390 -25.456 1.00 94.62 359 VAL A CA 1
ATOM 2961 C C . VAL A 1 359 ? 30.024 6.764 -26.856 1.00 94.62 359 VAL A C 1
ATOM 2963 O O . VAL A 1 359 ? 30.850 5.920 -27.200 1.00 94.62 359 VAL A O 1
ATOM 2966 N N . GLY A 1 360 ? 29.043 7.168 -27.664 1.00 94.38 360 GLY A N 1
ATOM 2967 C CA . GLY A 1 360 ? 28.926 6.814 -29.077 1.00 94.38 360 GLY A CA 1
ATOM 2968 C C . GLY A 1 360 ? 28.990 8.054 -29.957 1.00 94.38 360 GLY A C 1
ATOM 2969 O O . GLY A 1 360 ? 27.948 8.545 -30.377 1.00 94.38 360 GLY A O 1
ATOM 2970 N N . SER A 1 361 ? 30.199 8.559 -30.216 1.00 90.50 361 SER A N 1
ATOM 2971 C CA . SER A 1 361 ? 30.441 9.725 -31.085 1.00 90.50 361 SER A CA 1
ATOM 2972 C C . SER A 1 361 ? 30.038 9.495 -32.540 1.00 90.50 361 SER A C 1
ATOM 2974 O O . SER A 1 361 ? 29.675 10.441 -33.226 1.00 90.50 361 SER A O 1
ATOM 2976 N N . ASP A 1 362 ? 30.097 8.244 -32.991 1.00 93.06 362 ASP A N 1
ATOM 2977 C CA . ASP A 1 362 ? 29.908 7.876 -34.400 1.00 93.06 362 ASP A CA 1
ATOM 2978 C C . ASP A 1 362 ? 28.432 7.602 -34.739 1.00 93.06 362 ASP A C 1
ATOM 2980 O O . ASP A 1 362 ? 28.097 7.259 -35.870 1.00 93.06 362 ASP A O 1
ATOM 2984 N N . LEU A 1 363 ? 27.549 7.691 -33.739 1.00 94.12 363 LEU A N 1
ATOM 2985 C CA . LEU A 1 363 ? 26.122 7.425 -33.881 1.00 94.12 363 LEU A CA 1
ATOM 2986 C C . LEU A 1 363 ? 25.380 8.676 -34.346 1.00 94.12 363 LEU A C 1
ATOM 2988 O O . LEU A 1 363 ? 25.759 9.798 -34.022 1.00 94.12 363 LEU A O 1
ATOM 2992 N N . SER A 1 364 ? 24.263 8.476 -35.039 1.00 93.62 364 SER A N 1
ATOM 2993 C CA . SER A 1 364 ? 23.295 9.556 -35.255 1.00 93.62 364 SER A CA 1
ATOM 2994 C C . SER A 1 364 ? 22.504 9.837 -33.973 1.00 93.62 364 SER A C 1
ATOM 2996 O O . SER A 1 364 ? 22.425 8.999 -33.073 1.00 93.62 364 SER A O 1
ATOM 2998 N N . ILE A 1 365 ? 21.893 11.020 -33.873 1.00 92.12 365 ILE A N 1
ATOM 2999 C CA . ILE A 1 365 ? 21.154 11.442 -32.671 1.00 92.12 365 ILE A CA 1
ATOM 3000 C C . ILE A 1 365 ? 20.003 10.490 -32.305 1.00 92.12 365 ILE A C 1
ATOM 3002 O O . ILE A 1 365 ? 19.677 10.330 -31.133 1.00 92.12 365 ILE A O 1
ATOM 3006 N N . ASP A 1 366 ? 19.381 9.871 -33.301 1.00 94.50 366 ASP A N 1
ATOM 3007 C CA . ASP A 1 366 ? 18.271 8.928 -33.199 1.00 94.50 366 ASP A CA 1
ATOM 3008 C C . ASP A 1 366 ? 18.724 7.472 -33.027 1.00 94.50 366 ASP A C 1
ATOM 3010 O O . ASP A 1 366 ? 17.881 6.588 -32.894 1.00 94.50 366 ASP A O 1
ATOM 3014 N N . GLN A 1 367 ? 20.032 7.214 -32.992 1.00 95.69 367 GLN A N 1
ATOM 3015 C CA . GLN A 1 367 ? 20.608 5.879 -32.877 1.00 95.69 367 GLN A CA 1
ATOM 3016 C C . GLN A 1 367 ? 21.187 5.619 -31.484 1.00 95.69 367 GLN A C 1
ATOM 3018 O O . GLN A 1 367 ? 21.678 6.518 -30.798 1.00 95.69 367 GLN A O 1
ATOM 3023 N N . CYS A 1 368 ? 21.177 4.354 -31.072 1.00 96.62 368 CYS A N 1
ATOM 3024 C CA . CYS A 1 368 ? 21.901 3.889 -29.894 1.00 96.62 368 CYS A CA 1
ATOM 3025 C C . CYS A 1 368 ? 22.636 2.583 -30.193 1.00 96.62 368 CYS A C 1
ATOM 3027 O O . CYS A 1 368 ? 22.163 1.759 -30.968 1.00 96.62 368 CYS A O 1
ATOM 3029 N N . GLY A 1 369 ? 23.798 2.370 -29.578 1.00 96.81 369 GLY A N 1
ATOM 3030 C CA . GLY A 1 369 ? 24.513 1.104 -29.723 1.00 96.81 369 GLY A CA 1
ATOM 3031 C C . GLY A 1 369 ? 24.007 0.082 -28.717 1.00 96.81 369 GLY A C 1
ATOM 3032 O O . GLY A 1 369 ? 24.103 0.327 -27.514 1.00 96.81 369 GLY A O 1
ATOM 3033 N N . ILE A 1 370 ? 23.521 -1.068 -29.182 1.00 97.12 370 ILE A N 1
ATOM 3034 C CA . ILE A 1 370 ? 23.113 -2.183 -28.321 1.00 97.12 370 ILE A CA 1
ATOM 3035 C C . ILE A 1 370 ? 24.115 -3.337 -28.453 1.00 97.12 370 ILE A C 1
ATOM 3037 O O . ILE A 1 370 ? 24.464 -3.718 -29.573 1.00 97.12 370 ILE A O 1
ATOM 3041 N N . PRO A 1 371 ? 24.571 -3.931 -27.336 1.00 96.62 371 PRO A N 1
ATOM 3042 C CA . PRO A 1 371 ? 25.355 -5.164 -27.352 1.00 96.62 371 PRO A CA 1
ATOM 3043 C C . PRO A 1 371 ? 24.641 -6.301 -28.087 1.00 96.62 371 PRO A C 1
ATOM 3045 O O . PRO A 1 371 ? 23.495 -6.618 -27.755 1.00 96.62 371 PRO A O 1
ATOM 3048 N N . LYS A 1 372 ? 25.324 -6.981 -29.016 1.00 94.69 372 LYS A N 1
ATOM 3049 C CA . LYS A 1 372 ? 24.765 -8.138 -29.748 1.00 94.69 372 LYS A CA 1
ATOM 3050 C C . LYS A 1 372 ? 24.197 -9.214 -28.816 1.00 94.69 372 LYS A C 1
ATOM 3052 O O . LYS A 1 372 ? 23.095 -9.702 -29.037 1.00 94.69 372 LYS A O 1
ATOM 3057 N N . GLU A 1 373 ? 24.907 -9.524 -27.731 1.00 92.69 373 GLU A N 1
ATOM 3058 C CA . GLU A 1 373 ? 24.473 -10.487 -26.704 1.00 92.69 373 GLU A CA 1
ATOM 3059 C C . GLU A 1 373 ? 23.161 -10.076 -26.023 1.00 92.69 373 GLU A C 1
ATOM 3061 O O . GLU A 1 373 ? 22.281 -10.903 -25.789 1.00 92.69 373 GLU A O 1
ATOM 3066 N N . MET A 1 374 ? 23.008 -8.783 -25.725 1.00 95.44 374 MET A N 1
ATOM 3067 C CA . MET A 1 374 ? 21.782 -8.260 -25.130 1.00 95.44 374 MET A CA 1
ATOM 3068 C C . MET A 1 374 ? 20.633 -8.311 -26.139 1.00 95.44 374 MET A C 1
ATOM 3070 O O . MET A 1 374 ? 19.541 -8.763 -25.802 1.00 95.44 374 MET A O 1
ATOM 3074 N N . ALA A 1 375 ? 20.876 -7.870 -27.375 1.00 95.19 375 ALA A N 1
ATOM 3075 C CA . ALA A 1 375 ? 19.877 -7.874 -28.435 1.00 95.19 375 ALA A CA 1
ATOM 3076 C C . ALA A 1 375 ? 19.376 -9.295 -28.749 1.00 95.19 375 ALA A C 1
ATOM 3078 O O . ALA A 1 375 ? 18.174 -9.483 -28.921 1.00 95.19 375 ALA A O 1
ATOM 3079 N N . LEU A 1 376 ? 20.258 -10.300 -28.730 1.00 93.94 376 LEU A N 1
ATOM 3080 C CA . LEU A 1 376 ? 19.903 -11.702 -28.965 1.00 93.94 376 LEU A CA 1
ATOM 3081 C C . LEU A 1 376 ? 18.853 -12.213 -27.967 1.00 93.94 376 LEU A C 1
ATOM 3083 O O . LEU A 1 376 ? 17.883 -12.854 -28.370 1.00 93.94 376 LEU A O 1
ATOM 3087 N N . GLU A 1 377 ? 19.000 -11.903 -26.675 1.00 94.25 377 GLU A N 1
ATOM 3088 C CA . GLU A 1 377 ? 18.008 -12.296 -25.665 1.00 94.25 377 GLU A CA 1
ATOM 3089 C C . GLU A 1 377 ? 16.741 -11.436 -25.717 1.00 94.25 377 GLU A C 1
ATOM 3091 O O . GLU A 1 377 ? 15.633 -11.962 -25.589 1.00 94.25 377 GLU A O 1
ATOM 3096 N N . LEU A 1 378 ? 16.870 -10.126 -25.945 1.00 95.56 378 LEU A N 1
ATOM 3097 C CA . LEU A 1 378 ? 15.713 -9.233 -25.985 1.00 95.56 378 LEU A CA 1
ATOM 3098 C C . LEU A 1 378 ? 14.794 -9.511 -27.192 1.00 95.56 378 LEU A C 1
ATOM 3100 O O . LEU A 1 378 ? 13.572 -9.511 -27.042 1.00 95.56 378 LEU A O 1
ATOM 3104 N N . PHE A 1 379 ? 15.360 -9.795 -28.369 1.00 95.31 379 PHE A N 1
ATOM 3105 C CA . PHE A 1 379 ? 14.619 -10.077 -29.607 1.00 95.31 379 PHE A CA 1
ATOM 3106 C C . PHE A 1 379 ? 14.383 -11.575 -29.855 1.00 95.31 379 PHE A C 1
ATOM 3108 O O . PHE A 1 379 ? 13.898 -11.965 -30.919 1.00 95.31 379 PHE A O 1
ATOM 3115 N N . LYS A 1 380 ? 14.670 -12.429 -28.869 1.00 94.00 380 LYS A N 1
ATOM 3116 C CA . LYS A 1 380 ? 14.628 -13.892 -28.988 1.00 94.00 380 LYS A CA 1
ATOM 3117 C C . LYS A 1 380 ? 13.368 -14.450 -29.669 1.00 94.00 380 LYS A C 1
ATOM 3119 O O . LYS A 1 380 ? 13.523 -15.283 -30.561 1.00 94.00 380 LYS A O 1
ATOM 3124 N N . PRO A 1 381 ? 12.130 -14.022 -29.342 1.00 93.00 381 PRO A N 1
ATOM 3125 C CA . PRO A 1 381 ? 10.946 -14.563 -30.015 1.00 93.00 381 PRO A CA 1
ATOM 3126 C C . PRO A 1 381 ? 10.851 -14.185 -31.496 1.00 93.00 381 PRO A C 1
ATOM 3128 O O . PRO A 1 381 ? 10.423 -15.013 -32.297 1.00 93.00 381 PRO A O 1
ATOM 3131 N N . PHE A 1 382 ? 11.278 -12.973 -31.866 1.00 92.88 382 PHE A N 1
ATOM 3132 C CA . PHE A 1 382 ? 11.320 -12.527 -33.262 1.00 92.88 382 PHE A CA 1
ATOM 3133 C C . PHE A 1 382 ? 12.344 -13.335 -34.054 1.00 92.88 382 PHE A C 1
ATOM 3135 O O . PHE A 1 382 ? 12.061 -13.786 -35.160 1.00 92.88 382 PHE A O 1
ATOM 3142 N N . LEU A 1 383 ? 13.496 -13.609 -33.440 1.00 92.62 383 LEU A N 1
ATOM 3143 C CA . LEU A 1 383 ? 14.537 -14.406 -34.071 1.00 92.62 383 LEU A CA 1
ATOM 3144 C C . LEU A 1 383 ? 14.096 -15.848 -34.328 1.00 92.62 383 LEU A C 1
ATOM 3146 O O . LEU A 1 383 ? 14.289 -16.376 -35.418 1.00 92.62 383 LEU A O 1
ATOM 3150 N N . LEU A 1 384 ? 13.459 -16.478 -33.336 1.00 93.50 384 LEU A N 1
ATOM 3151 C CA . LEU A 1 384 ? 12.920 -17.832 -33.484 1.00 93.50 384 LEU A CA 1
ATOM 3152 C C . LEU A 1 384 ? 11.881 -17.910 -34.609 1.00 93.50 384 LEU A C 1
ATOM 3154 O O . LEU A 1 384 ? 11.816 -18.920 -35.305 1.00 93.50 384 LEU A O 1
ATOM 3158 N N . HIS A 1 385 ? 11.077 -16.860 -34.784 1.00 93.19 385 HIS A N 1
ATOM 3159 C CA . HIS A 1 385 ? 10.098 -16.780 -35.862 1.00 93.19 385 HIS A CA 1
ATOM 3160 C C . HIS A 1 385 ? 10.770 -16.702 -37.241 1.00 93.19 385 HIS A C 1
ATOM 3162 O O . HIS A 1 385 ? 10.451 -17.510 -38.114 1.00 93.19 385 HIS A O 1
ATOM 3168 N N . GLU A 1 386 ? 11.745 -15.805 -37.410 1.00 92.44 386 GLU A N 1
ATOM 3169 C CA . GLU A 1 386 ? 12.492 -15.635 -38.664 1.00 92.44 386 GLU A CA 1
ATOM 3170 C C . GLU A 1 386 ? 13.290 -16.886 -39.059 1.00 92.44 386 GLU A C 1
ATOM 3172 O O . GLU A 1 386 ? 13.257 -17.300 -40.216 1.00 92.44 386 GLU A O 1
ATOM 3177 N N . ILE A 1 387 ? 13.943 -17.554 -38.102 1.00 93.00 387 ILE A N 1
ATOM 3178 C CA . ILE A 1 387 ? 14.691 -18.803 -38.345 1.00 93.00 387 ILE A CA 1
ATOM 3179 C C . ILE A 1 387 ? 13.781 -19.892 -38.936 1.00 93.00 387 ILE A C 1
ATOM 3181 O O . ILE A 1 387 ? 14.191 -20.628 -39.836 1.00 93.00 387 ILE A O 1
ATOM 3185 N N . ILE A 1 388 ? 12.541 -20.000 -38.446 1.00 93.00 388 ILE A N 1
ATOM 3186 C CA . ILE A 1 388 ? 11.572 -20.988 -38.938 1.00 93.00 388 ILE A CA 1
ATOM 3187 C C . ILE A 1 388 ? 11.060 -20.595 -40.328 1.00 93.00 388 ILE A C 1
ATOM 3189 O O . ILE A 1 388 ? 10.995 -21.450 -41.208 1.00 93.00 388 ILE A O 1
ATOM 3193 N N . ILE A 1 389 ? 10.730 -19.316 -40.547 1.00 93.81 389 ILE A N 1
ATOM 3194 C CA . ILE A 1 389 ? 10.247 -18.820 -41.848 1.00 93.81 389 ILE A CA 1
ATOM 3195 C C . ILE A 1 389 ? 11.294 -19.024 -42.945 1.00 93.81 389 ILE A C 1
ATOM 3197 O O . ILE A 1 389 ? 10.951 -19.437 -44.051 1.00 93.81 389 ILE A O 1
ATOM 3201 N N . ARG A 1 390 ? 12.571 -18.792 -42.633 1.00 92.19 390 ARG A N 1
ATOM 3202 C CA . ARG A 1 390 ? 13.691 -18.991 -43.567 1.00 92.19 390 ARG A CA 1
ATOM 3203 C C . ARG A 1 390 ? 14.054 -20.463 -43.781 1.00 92.19 390 ARG A C 1
ATOM 3205 O O . ARG A 1 390 ? 14.932 -20.755 -44.585 1.00 92.19 390 ARG A O 1
ATOM 3212 N N . GLY A 1 391 ? 13.408 -21.393 -43.072 1.00 90.62 391 GLY A N 1
ATOM 3213 C CA . GLY A 1 391 ? 13.660 -22.831 -43.192 1.00 90.62 391 GLY A CA 1
ATOM 3214 C C . GLY A 1 391 ? 14.977 -23.303 -42.566 1.00 90.62 391 GLY A C 1
ATOM 3215 O O . GLY A 1 391 ? 15.385 -24.434 -42.814 1.00 90.62 391 GLY A O 1
ATOM 3216 N N . LEU A 1 392 ? 15.630 -22.475 -41.741 1.00 89.44 392 LEU A N 1
ATOM 3217 C CA . LEU A 1 392 ? 16.885 -22.822 -41.058 1.00 89.44 392 LEU A CA 1
ATOM 3218 C C . LEU A 1 392 ? 16.668 -23.853 -39.943 1.00 89.44 392 LEU A C 1
ATOM 3220 O O . LEU A 1 392 ? 17.559 -24.637 -39.628 1.00 89.44 392 LEU A O 1
ATOM 3224 N N . ALA A 1 393 ? 15.468 -23.884 -39.358 1.00 91.19 393 ALA A N 1
ATOM 3225 C CA . ALA A 1 393 ? 15.068 -24.918 -38.416 1.00 91.19 393 ALA A CA 1
ATOM 3226 C C . ALA A 1 393 ? 13.608 -25.347 -38.641 1.00 91.19 393 ALA A C 1
ATOM 3228 O O . ALA A 1 393 ? 12.738 -24.495 -38.821 1.00 91.19 393 ALA A O 1
ATOM 3229 N N . PRO A 1 394 ? 13.293 -26.654 -38.553 1.00 90.06 394 PRO A N 1
ATOM 3230 C CA . PRO A 1 394 ? 11.946 -27.155 -38.832 1.00 90.06 394 PRO A CA 1
ATOM 3231 C C . PRO A 1 394 ? 10.933 -26.899 -37.702 1.00 90.06 394 PRO A C 1
ATOM 3233 O O . PRO A 1 394 ? 9.727 -26.994 -37.914 1.00 90.06 394 PRO A O 1
ATOM 3236 N N . ASN A 1 395 ? 11.384 -26.633 -36.473 1.00 92.19 395 ASN A N 1
ATOM 3237 C CA . ASN A 1 395 ? 10.523 -26.513 -35.293 1.00 92.19 395 ASN A CA 1
ATOM 3238 C C . ASN A 1 395 ? 11.160 -25.654 -34.187 1.00 92.19 395 ASN A C 1
ATOM 3240 O O . ASN A 1 395 ? 12.379 -25.536 -34.101 1.00 92.19 395 ASN A O 1
ATOM 3244 N N . ILE A 1 396 ? 10.327 -25.092 -33.296 1.00 91.94 396 ILE A N 1
ATOM 3245 C CA . ILE A 1 396 ? 10.735 -24.114 -32.261 1.00 91.94 396 ILE A CA 1
ATOM 3246 C C . ILE A 1 396 ? 11.855 -24.647 -31.358 1.00 91.94 396 ILE A C 1
ATOM 3248 O O . ILE A 1 396 ? 12.769 -23.908 -31.001 1.00 91.94 396 ILE A O 1
ATOM 3252 N N . LYS A 1 397 ? 11.817 -25.935 -30.994 1.00 91.81 397 LYS A N 1
ATOM 3253 C CA . LYS A 1 397 ? 12.862 -26.545 -30.157 1.00 91.81 397 LYS A CA 1
ATOM 3254 C C . LYS A 1 397 ? 14.215 -26.582 -30.877 1.00 91.81 397 LYS A C 1
ATOM 3256 O O . LYS A 1 397 ? 15.222 -26.238 -30.271 1.00 91.81 397 LYS A O 1
ATOM 3261 N N . SER A 1 398 ? 14.228 -26.944 -32.160 1.00 92.56 398 SER A N 1
ATOM 3262 C CA . SER A 1 398 ? 15.450 -26.939 -32.974 1.00 92.56 398 SER A CA 1
ATOM 3263 C C . SER A 1 398 ? 15.925 -25.516 -33.251 1.00 92.56 398 SER A C 1
ATOM 3265 O O . SER A 1 398 ? 17.116 -25.263 -33.150 1.00 92.56 398 SER A O 1
ATOM 3267 N N . ALA A 1 399 ? 15.008 -24.571 -33.487 1.00 91.69 399 ALA A N 1
ATOM 3268 C CA . ALA A 1 399 ? 15.331 -23.151 -33.625 1.00 91.69 399 ALA A CA 1
ATOM 3269 C C . ALA A 1 399 ? 15.972 -22.587 -32.347 1.00 91.69 399 ALA A C 1
ATOM 3271 O O . ALA A 1 399 ? 16.907 -21.800 -32.423 1.00 91.69 399 ALA A O 1
ATOM 3272 N N . LYS A 1 400 ? 15.521 -23.026 -31.164 1.00 92.81 400 LYS A N 1
ATOM 3273 C CA . LYS A 1 400 ? 16.142 -22.649 -29.889 1.00 92.81 400 LYS A CA 1
ATOM 3274 C C . LYS A 1 400 ? 17.562 -23.204 -29.758 1.00 92.81 400 LYS A C 1
ATOM 3276 O O . LYS A 1 400 ? 18.451 -22.460 -29.368 1.00 92.81 400 LYS A O 1
ATOM 3281 N N . ASN A 1 401 ? 17.782 -24.466 -30.125 1.00 91.31 401 ASN A N 1
ATOM 3282 C CA . ASN A 1 401 ? 19.125 -25.053 -30.127 1.00 91.31 401 ASN A CA 1
ATOM 3283 C C . ASN A 1 401 ? 20.050 -24.363 -31.151 1.00 91.31 401 ASN A C 1
ATOM 3285 O O . ASN A 1 401 ? 21.214 -24.129 -30.855 1.00 91.31 401 ASN A O 1
ATOM 3289 N N . PHE A 1 402 ? 19.523 -24.007 -32.327 1.00 90.12 402 PHE A N 1
ATOM 3290 C CA . PHE A 1 402 ? 20.237 -23.259 -33.370 1.00 90.12 402 PHE A CA 1
ATOM 3291 C C . PHE A 1 402 ? 20.569 -21.824 -32.933 1.00 90.12 402 PHE A C 1
ATOM 3293 O O . PHE A 1 402 ? 21.626 -21.287 -33.229 1.00 90.12 402 PHE A O 1
ATOM 3300 N N . LEU A 1 403 ? 19.687 -21.195 -32.159 1.00 90.81 403 LEU A N 1
ATOM 3301 C CA . LEU A 1 403 ? 19.981 -19.907 -31.540 1.00 90.81 403 LEU A CA 1
ATOM 3302 C C . LEU A 1 403 ? 21.097 -20.024 -30.488 1.00 90.81 403 LEU A C 1
ATOM 3304 O O . LEU A 1 403 ? 21.955 -19.150 -30.388 1.00 90.81 403 LEU A O 1
ATOM 3308 N N . GLU A 1 404 ? 21.097 -21.107 -29.708 1.00 88.75 404 GLU A N 1
ATOM 3309 C CA . GLU A 1 404 ? 22.121 -21.381 -28.695 1.00 88.75 404 GLU A CA 1
ATOM 3310 C C . GLU A 1 404 ? 23.498 -21.711 -29.308 1.00 88.75 404 GLU A C 1
ATOM 3312 O O . GLU A 1 404 ? 24.506 -21.462 -28.647 1.00 88.75 404 GLU A O 1
ATOM 3317 N N . SER A 1 405 ? 23.571 -22.190 -30.561 1.00 87.75 405 SER A N 1
ATOM 3318 C CA . SER A 1 405 ? 24.845 -22.430 -31.265 1.00 87.75 405 SER A CA 1
ATOM 3319 C C . SER A 1 405 ? 25.546 -21.152 -31.745 1.00 87.75 405 SER A C 1
ATOM 3321 O O . SER A 1 405 ? 26.743 -21.205 -32.025 1.00 87.75 405 SER A O 1
ATOM 3323 N N . ARG A 1 406 ? 24.847 -20.003 -31.772 1.00 87.25 406 ARG A N 1
ATOM 3324 C CA . ARG A 1 406 ? 25.396 -18.668 -32.099 1.00 87.25 406 ARG A CA 1
ATOM 3325 C C . ARG A 1 406 ? 26.110 -18.600 -33.456 1.00 87.25 406 ARG A C 1
ATOM 3327 O O . ARG A 1 406 ? 27.174 -17.995 -33.584 1.00 87.25 406 ARG A O 1
ATOM 3334 N N . GLU A 1 407 ? 25.528 -19.221 -34.476 1.00 88.94 407 GLU A N 1
ATOM 3335 C CA . GLU A 1 407 ? 26.072 -19.166 -35.836 1.00 88.94 407 GLU A CA 1
ATOM 3336 C C . GLU A 1 407 ? 26.041 -17.738 -36.419 1.00 88.94 407 GLU A C 1
ATOM 3338 O O . GLU A 1 407 ? 25.129 -16.975 -36.099 1.00 88.94 407 GLU A O 1
ATOM 3343 N N . PRO A 1 408 ? 26.975 -17.358 -37.315 1.00 90.81 408 PRO A N 1
ATOM 3344 C CA . PRO A 1 408 ? 27.017 -16.019 -37.919 1.00 90.81 408 PRO A CA 1
ATOM 3345 C C . PRO A 1 408 ? 25.688 -15.569 -38.544 1.00 90.81 408 PRO A C 1
ATOM 3347 O O . PRO A 1 408 ? 25.263 -14.437 -38.336 1.00 90.81 408 PRO A O 1
ATOM 3350 N N . VAL A 1 409 ? 24.973 -16.496 -39.191 1.00 91.25 409 VAL A N 1
ATOM 3351 C CA . VAL A 1 409 ? 23.667 -16.259 -39.833 1.00 91.25 409 VAL A CA 1
ATOM 3352 C C . VAL A 1 409 ? 22.622 -15.717 -38.846 1.00 91.25 409 VAL A C 1
ATOM 3354 O O . VAL A 1 409 ? 21.747 -14.937 -39.214 1.00 91.25 409 VAL A O 1
ATOM 3357 N N . VAL A 1 410 ? 22.712 -16.101 -37.570 1.00 91.62 410 VAL A N 1
ATOM 3358 C CA . VAL A 1 410 ? 21.822 -15.623 -36.501 1.00 91.62 410 VAL A CA 1
ATOM 3359 C C . VAL A 1 410 ? 21.996 -14.118 -36.286 1.00 91.62 410 VAL A C 1
ATOM 3361 O O . VAL A 1 410 ? 21.012 -13.412 -36.066 1.00 91.62 410 VAL A O 1
ATOM 3364 N N . TYR A 1 411 ? 23.232 -13.619 -36.371 1.00 92.25 411 TYR A N 1
ATOM 3365 C CA . TYR A 1 411 ? 23.531 -12.197 -36.221 1.00 92.25 411 TYR A CA 1
ATOM 3366 C C . TYR A 1 411 ? 23.089 -11.390 -37.445 1.00 92.25 411 TYR A C 1
ATOM 3368 O O . TYR A 1 411 ? 22.574 -10.290 -37.262 1.00 92.25 411 TYR A O 1
ATOM 3376 N N . ASP A 1 412 ? 23.186 -11.956 -38.650 1.00 92.12 412 ASP A N 1
ATOM 3377 C CA . ASP A 1 412 ? 22.678 -11.319 -39.874 1.00 92.12 412 ASP A CA 1
ATOM 3378 C C . ASP A 1 412 ? 21.153 -11.122 -39.799 1.00 92.12 412 ASP A C 1
ATOM 3380 O O . ASP A 1 412 ? 20.628 -10.042 -40.072 1.00 92.12 412 ASP A O 1
ATOM 3384 N N . ILE A 1 413 ? 20.430 -12.152 -39.339 1.00 92.25 413 ILE A N 1
ATOM 3385 C CA . ILE A 1 413 ? 18.978 -12.079 -39.106 1.00 92.25 413 ILE A CA 1
ATOM 3386 C C . ILE A 1 413 ? 18.655 -11.065 -38.000 1.00 92.25 413 ILE A C 1
ATOM 3388 O O . ILE A 1 413 ? 17.686 -10.312 -38.108 1.00 92.25 413 ILE A O 1
ATOM 3392 N N . LEU A 1 414 ? 19.455 -11.026 -36.930 1.00 93.88 414 LEU A N 1
ATOM 3393 C CA . LEU A 1 414 ? 19.273 -10.064 -35.841 1.00 93.88 414 LEU A CA 1
ATOM 3394 C C . LEU A 1 414 ? 19.416 -8.619 -36.336 1.00 93.88 414 LEU A C 1
ATOM 3396 O O . LEU A 1 414 ? 18.624 -7.760 -35.944 1.00 93.88 414 LEU A O 1
ATOM 3400 N N . GLU A 1 415 ? 20.394 -8.343 -37.194 1.00 93.19 415 GLU A N 1
ATOM 3401 C CA . GLU A 1 415 ? 20.606 -7.016 -37.774 1.00 93.19 415 GLU A CA 1
ATOM 3402 C C . GLU A 1 415 ? 19.414 -6.581 -38.639 1.00 93.19 415 GLU A C 1
ATOM 3404 O O . GLU A 1 415 ? 18.940 -5.449 -38.528 1.00 93.19 415 GLU A O 1
ATOM 3409 N N . GLU A 1 416 ? 18.846 -7.504 -39.417 1.00 92.19 416 GLU A N 1
ATOM 3410 C CA . GLU A 1 416 ? 17.663 -7.241 -40.239 1.00 92.19 416 GLU A CA 1
ATOM 3411 C C . GLU A 1 416 ? 16.421 -6.907 -39.393 1.00 92.19 416 GLU A C 1
ATOM 3413 O O . GLU A 1 416 ? 15.719 -5.934 -39.678 1.00 92.19 416 GLU A O 1
ATOM 3418 N N . ILE A 1 417 ? 16.178 -7.662 -38.314 1.00 92.19 417 ILE A N 1
ATOM 3419 C CA . ILE A 1 417 ? 15.038 -7.440 -37.405 1.00 92.19 417 ILE A CA 1
ATOM 3420 C C . ILE A 1 417 ? 15.168 -6.103 -36.663 1.00 92.19 417 ILE A C 1
ATOM 3422 O O . ILE A 1 417 ? 14.174 -5.412 -36.434 1.00 92.19 417 ILE A O 1
ATOM 3426 N N . THR A 1 418 ? 16.382 -5.743 -36.247 1.00 92.81 418 THR A N 1
ATOM 3427 C CA . THR A 1 418 ? 16.615 -4.591 -35.362 1.00 92.81 418 THR A CA 1
ATOM 3428 C C . THR A 1 418 ? 16.597 -3.247 -36.091 1.00 92.81 418 THR A C 1
ATOM 3430 O O . THR A 1 418 ? 16.221 -2.241 -35.489 1.00 92.81 418 THR A O 1
ATOM 3433 N N . LYS A 1 419 ? 16.907 -3.221 -37.392 1.00 89.62 419 LYS A N 1
ATOM 3434 C CA . LYS A 1 419 ? 17.094 -1.993 -38.183 1.00 89.62 419 LYS A CA 1
ATOM 3435 C C . LYS A 1 419 ? 15.935 -0.988 -38.125 1.00 89.62 419 LYS A C 1
ATOM 3437 O O . LYS A 1 419 ? 16.184 0.208 -38.034 1.00 89.62 419 LYS A O 1
ATOM 3442 N N . ASN A 1 420 ? 14.687 -1.457 -38.148 1.00 85.75 420 ASN A N 1
ATOM 3443 C CA . ASN A 1 420 ? 13.486 -0.606 -38.124 1.00 85.75 420 ASN A CA 1
ATOM 3444 C C . ASN A 1 420 ? 12.639 -0.832 -36.866 1.00 85.75 420 ASN A C 1
ATOM 3446 O O . ASN A 1 420 ? 11.425 -0.645 -36.889 1.00 85.75 420 ASN A O 1
ATOM 3450 N N . HIS A 1 421 ? 13.258 -1.290 -35.777 1.00 94.62 421 HIS A N 1
ATOM 3451 C CA . HIS A 1 421 ? 12.549 -1.558 -34.536 1.00 94.62 421 HIS A CA 1
ATOM 3452 C C . HIS A 1 421 ? 13.076 -0.650 -33.417 1.00 94.62 421 HIS A C 1
ATOM 3454 O O . HIS A 1 421 ? 14.151 -0.916 -32.876 1.00 94.62 421 HIS A O 1
ATOM 3460 N N . PRO A 1 422 ? 12.334 0.397 -33.009 1.00 96.75 422 PRO A N 1
ATOM 3461 C CA . PRO A 1 422 ? 12.794 1.302 -31.966 1.00 96.75 422 PRO A CA 1
ATOM 3462 C C . PRO A 1 422 ? 12.930 0.578 -30.624 1.00 96.75 422 PRO A C 1
ATOM 3464 O O . PRO A 1 422 ? 12.184 -0.354 -30.310 1.00 96.75 422 PRO A O 1
ATOM 3467 N N . VAL A 1 423 ? 13.866 1.047 -29.807 1.00 97.44 423 VAL A N 1
ATOM 3468 C CA . VAL A 1 423 ? 14.063 0.629 -28.417 1.00 97.44 423 VAL A CA 1
ATOM 3469 C C . VAL A 1 423 ? 13.964 1.833 -27.491 1.00 97.44 423 VAL A C 1
ATOM 3471 O O . VAL A 1 423 ? 14.301 2.948 -27.876 1.00 97.44 423 VAL A O 1
ATOM 3474 N N . LEU A 1 424 ? 13.524 1.626 -26.253 1.00 97.88 424 LEU A N 1
ATOM 3475 C CA . LEU A 1 424 ? 13.454 2.685 -25.249 1.00 97.88 424 LEU A CA 1
ATOM 3476 C C . LEU A 1 424 ? 14.640 2.584 -24.296 1.00 97.88 424 LEU A C 1
ATOM 3478 O O . LEU A 1 424 ? 14.853 1.539 -23.678 1.00 97.88 424 LEU A O 1
ATOM 3482 N N . LEU A 1 425 ? 15.369 3.685 -24.128 1.00 97.62 425 LEU A N 1
ATOM 3483 C CA . LEU A 1 425 ? 16.439 3.809 -23.144 1.00 97.62 425 LEU A CA 1
ATOM 3484 C C . LEU A 1 425 ? 15.974 4.645 -21.958 1.00 97.62 425 LEU A C 1
ATOM 3486 O O . LEU A 1 425 ? 15.419 5.730 -22.134 1.00 97.62 425 LEU A O 1
ATOM 3490 N N . ASN A 1 426 ? 16.241 4.163 -20.748 1.00 97.50 426 ASN A N 1
ATOM 3491 C CA . ASN A 1 426 ? 15.856 4.812 -19.500 1.00 97.50 426 ASN A CA 1
ATOM 3492 C C . ASN A 1 426 ? 17.030 4.873 -18.517 1.00 97.50 426 ASN A C 1
ATOM 3494 O O . ASN A 1 426 ? 17.669 3.852 -18.252 1.00 97.50 426 ASN A O 1
ATOM 3498 N N . ARG A 1 427 ? 17.247 6.034 -17.895 1.00 96.00 427 ARG A N 1
ATOM 3499 C CA . ARG A 1 427 ? 18.151 6.184 -16.749 1.00 96.00 427 ARG A CA 1
ATOM 3500 C C . ARG A 1 427 ? 17.368 6.551 -15.491 1.00 96.00 427 ARG A C 1
ATOM 3502 O O . ARG A 1 427 ? 16.643 7.541 -15.460 1.00 96.00 427 ARG A O 1
ATOM 3509 N N . ALA A 1 428 ? 17.548 5.766 -14.429 1.00 92.81 428 ALA A N 1
ATOM 3510 C CA . ALA A 1 428 ? 16.989 6.077 -13.117 1.00 92.81 428 ALA A CA 1
ATOM 3511 C C . ALA A 1 428 ? 17.951 6.980 -12.317 1.00 92.81 428 ALA A C 1
ATOM 3513 O O . ALA A 1 428 ? 19.150 6.710 -12.333 1.00 92.81 428 ALA A O 1
ATOM 3514 N N . PRO A 1 429 ? 17.454 7.971 -11.550 1.00 94.31 429 PRO A N 1
ATOM 3515 C CA . PRO A 1 429 ? 16.046 8.319 -11.347 1.00 94.31 429 PRO A CA 1
ATOM 3516 C C . PRO A 1 429 ? 15.428 9.075 -12.536 1.00 94.31 429 PRO A C 1
ATOM 3518 O O . PRO A 1 429 ? 16.014 10.012 -13.064 1.00 94.31 429 PRO A O 1
ATOM 3521 N N . THR A 1 430 ? 14.196 8.714 -12.905 1.00 93.44 430 THR A N 1
ATOM 3522 C CA . THR A 1 430 ? 13.433 9.401 -13.958 1.00 93.44 430 THR A CA 1
ATOM 3523 C C . THR A 1 430 ? 12.791 10.670 -13.407 1.00 93.44 430 THR A C 1
ATOM 3525 O O . THR A 1 430 ? 11.742 10.602 -12.760 1.00 93.44 430 THR A O 1
ATOM 3528 N N . LEU A 1 431 ? 13.426 11.820 -13.633 1.00 90.81 431 LEU A N 1
ATOM 3529 C CA . LEU A 1 431 ? 12.951 13.114 -13.124 1.00 90.81 431 LEU A CA 1
ATOM 3530 C C . LEU A 1 431 ? 11.926 13.771 -14.052 1.00 90.81 431 LEU A C 1
ATOM 3532 O O . LEU A 1 431 ? 11.015 14.456 -13.594 1.00 90.81 431 LEU A O 1
ATOM 3536 N N . HIS A 1 432 ? 12.066 13.556 -15.356 1.00 91.31 432 HIS A N 1
ATOM 3537 C CA . HIS A 1 432 ? 11.200 14.131 -16.378 1.00 91.31 432 HIS A CA 1
ATOM 3538 C C . HIS A 1 432 ? 11.112 13.210 -17.593 1.00 91.31 432 HIS A C 1
ATOM 3540 O O . HIS A 1 432 ? 11.844 12.228 -17.699 1.00 91.31 432 HIS A O 1
ATOM 3546 N N . LYS A 1 433 ? 10.237 13.548 -18.548 1.00 91.75 433 LYS A N 1
ATOM 3547 C CA . LYS A 1 433 ? 9.971 12.698 -19.719 1.00 91.75 433 LYS A CA 1
ATOM 3548 C C . LYS A 1 433 ? 11.234 12.340 -20.518 1.00 91.75 433 LYS A C 1
ATOM 3550 O O . LYS A 1 433 ? 11.355 11.212 -20.956 1.00 91.75 433 LYS A O 1
ATOM 3555 N N . LEU A 1 434 ? 12.200 13.262 -20.633 1.00 92.06 434 LEU A N 1
ATOM 3556 C CA . LEU A 1 434 ? 13.438 13.048 -21.406 1.00 92.06 434 LEU A CA 1
ATOM 3557 C C . LEU A 1 434 ? 14.398 12.024 -20.777 1.00 92.06 434 LEU A C 1
ATOM 3559 O O . LEU A 1 434 ? 15.377 11.649 -21.407 1.00 92.06 434 LEU A O 1
ATOM 3563 N N . SER A 1 435 ? 14.119 11.560 -19.554 1.00 93.00 435 SER A N 1
ATOM 3564 C CA . SER A 1 435 ? 14.834 10.429 -18.956 1.00 93.00 435 SER A CA 1
ATOM 3565 C C . SER A 1 435 ? 14.404 9.085 -19.560 1.00 93.00 435 SER A C 1
ATOM 3567 O O . SER A 1 435 ? 14.921 8.053 -19.140 1.00 93.00 435 SER A O 1
ATOM 3569 N N . VAL A 1 436 ? 13.457 9.089 -20.510 1.00 96.19 436 VAL A N 1
ATOM 3570 C CA . VAL A 1 436 ? 13.073 7.952 -21.350 1.00 96.19 436 VAL A CA 1
ATOM 3571 C C . VAL A 1 436 ? 12.888 8.439 -22.789 1.00 96.19 436 VAL A C 1
ATOM 3573 O O . VAL A 1 436 ? 11.976 9.214 -23.064 1.00 96.19 436 VAL A O 1
ATOM 3576 N N . LEU A 1 437 ? 13.725 7.972 -23.711 1.00 96.31 437 LEU A N 1
ATOM 3577 C CA . LEU A 1 437 ? 13.661 8.304 -25.139 1.00 96.31 437 LEU A CA 1
ATOM 3578 C C . LEU A 1 437 ? 13.787 7.030 -25.974 1.00 96.31 437 LEU A C 1
ATOM 3580 O O . LEU A 1 437 ? 14.299 6.012 -25.495 1.00 96.31 437 LEU A O 1
ATOM 3584 N N . ALA A 1 438 ? 13.291 7.099 -27.207 1.00 97.44 438 ALA A N 1
ATOM 3585 C CA . ALA A 1 438 ? 13.375 6.025 -28.184 1.00 97.44 438 ALA A CA 1
ATOM 3586 C C . ALA A 1 438 ? 14.561 6.219 -29.132 1.00 97.44 438 ALA A C 1
ATOM 3588 O O . ALA A 1 438 ? 14.875 7.347 -29.500 1.00 97.44 438 ALA A O 1
ATOM 3589 N N . PHE A 1 439 ? 15.190 5.121 -29.539 1.00 97.25 439 PHE A N 1
ATOM 3590 C CA . PHE A 1 439 ? 16.306 5.119 -30.481 1.00 97.25 439 PHE A CA 1
ATOM 3591 C C . PHE A 1 439 ? 16.220 3.910 -31.408 1.00 97.25 439 PHE A C 1
ATOM 3593 O O . PHE A 1 439 ? 15.695 2.865 -31.017 1.00 97.25 439 PHE A O 1
ATOM 3600 N N . TYR A 1 440 ? 16.792 4.027 -32.603 1.00 96.69 440 TYR A N 1
ATOM 3601 C CA . TYR A 1 440 ? 17.060 2.883 -33.462 1.00 96.69 440 TYR A CA 1
ATOM 3602 C C . TYR A 1 440 ? 18.335 2.165 -33.000 1.00 96.69 440 TYR A C 1
ATOM 3604 O O . TYR A 1 440 ? 19.386 2.800 -32.857 1.00 96.69 440 TYR A O 1
ATOM 3612 N N . PRO A 1 441 ? 18.263 0.854 -32.728 1.00 96.44 441 PRO A N 1
ATOM 3613 C CA . PRO A 1 441 ? 19.408 0.097 -32.258 1.00 96.44 441 PRO A CA 1
ATOM 3614 C C . PRO A 1 441 ? 20.400 -0.175 -33.393 1.00 96.44 441 PRO A C 1
ATOM 3616 O O . PRO A 1 441 ? 20.047 -0.704 -34.442 1.00 96.44 441 PRO A O 1
ATOM 3619 N N . VAL A 1 442 ? 21.670 0.123 -33.143 1.00 95.62 442 VAL A N 1
ATOM 3620 C CA . VAL A 1 442 ? 22.815 -0.299 -33.950 1.00 95.62 442 VAL A CA 1
ATOM 3621 C C . VAL A 1 442 ? 23.548 -1.377 -33.165 1.00 95.62 442 VAL A C 1
ATOM 3623 O O . VAL A 1 442 ? 23.935 -1.168 -32.013 1.00 95.62 442 VAL A O 1
ATOM 3626 N N . LEU A 1 443 ? 23.719 -2.556 -33.754 1.00 95.31 443 LEU A N 1
ATOM 3627 C CA . LEU A 1 443 ? 24.371 -3.670 -33.073 1.00 95.31 443 LEU A CA 1
ATOM 3628 C C . LEU A 1 443 ? 25.867 -3.393 -32.906 1.00 95.31 443 LEU A C 1
ATOM 3630 O O . LEU A 1 443 ? 26.555 -3.001 -33.844 1.00 95.31 443 LEU A O 1
ATOM 3634 N N . THR A 1 444 ? 26.384 -3.621 -31.701 1.00 93.50 444 THR A N 1
ATOM 3635 C CA . THR A 1 444 ? 27.803 -3.428 -31.382 1.00 93.50 444 THR A CA 1
ATOM 3636 C C . THR A 1 444 ? 28.393 -4.666 -30.716 1.00 93.50 444 THR A C 1
ATOM 3638 O O . THR A 1 444 ? 27.698 -5.387 -29.998 1.00 93.50 444 THR A O 1
ATOM 3641 N N . ASP A 1 445 ? 29.691 -4.889 -30.924 1.00 91.75 445 ASP A N 1
ATOM 3642 C CA . ASP A 1 445 ? 30.447 -5.983 -30.290 1.00 91.75 445 ASP A CA 1
ATOM 3643 C C . ASP A 1 445 ? 30.827 -5.688 -28.826 1.00 91.75 445 ASP A C 1
ATOM 3645 O O . ASP A 1 445 ? 31.405 -6.529 -28.142 1.00 91.75 445 ASP A O 1
ATOM 3649 N N . SER A 1 446 ? 30.513 -4.488 -28.327 1.00 90.50 446 SER A N 1
ATOM 3650 C CA . SER A 1 446 ? 30.726 -4.125 -26.925 1.00 90.50 446 SER A CA 1
ATOM 3651 C C . SER A 1 446 ? 29.671 -4.761 -26.018 1.00 90.50 446 SER A C 1
ATOM 3653 O O . SER A 1 446 ? 28.570 -5.084 -26.454 1.00 90.50 446 SER A O 1
ATOM 3655 N N . PHE A 1 447 ? 29.977 -4.865 -24.724 1.00 94.00 447 PHE A N 1
ATOM 3656 C CA . PHE A 1 447 ? 29.006 -5.210 -23.678 1.00 94.00 447 PHE A CA 1
ATOM 3657 C C . PHE A 1 447 ? 28.275 -3.987 -23.103 1.00 94.00 447 PHE A C 1
ATOM 3659 O O . PHE A 1 447 ? 27.297 -4.142 -22.367 1.00 94.00 447 PHE A O 1
ATOM 3666 N N . ALA A 1 448 ? 28.733 -2.778 -23.431 1.00 96.50 448 ALA A N 1
ATOM 3667 C CA . ALA A 1 448 ? 28.146 -1.525 -22.975 1.00 96.50 448 ALA A CA 1
ATOM 3668 C C . ALA A 1 448 ? 27.228 -0.911 -24.041 1.00 96.50 448 ALA A C 1
ATOM 3670 O O . ALA A 1 448 ? 27.429 -1.088 -25.242 1.00 96.50 448 ALA A O 1
ATOM 3671 N N . ILE A 1 449 ? 26.220 -0.168 -23.589 1.00 97.44 449 ILE A N 1
ATOM 3672 C CA . ILE A 1 449 ? 25.305 0.571 -24.461 1.00 97.44 449 ILE A CA 1
ATOM 3673 C C . ILE A 1 449 ? 26.011 1.848 -24.919 1.00 97.44 449 ILE A C 1
ATOM 3675 O O . ILE A 1 449 ? 26.463 2.632 -24.085 1.00 97.44 449 ILE A O 1
ATOM 3679 N N . LYS A 1 450 ? 26.093 2.090 -26.230 1.00 96.62 450 LYS A N 1
ATOM 3680 C CA . LYS A 1 450 ? 26.621 3.361 -26.747 1.00 96.62 450 LYS A CA 1
ATOM 3681 C C . LYS A 1 450 ? 25.508 4.402 -26.795 1.00 96.62 450 LYS A C 1
ATOM 3683 O O . LYS A 1 450 ? 24.474 4.164 -27.420 1.00 96.62 450 LYS A O 1
ATOM 3688 N N . LEU A 1 451 ? 25.735 5.552 -26.170 1.00 95.62 451 LEU A N 1
ATOM 3689 C CA . LEU A 1 451 ? 24.791 6.665 -26.138 1.00 95.62 451 LEU A CA 1
ATOM 3690 C C . LEU A 1 451 ? 25.379 7.893 -26.838 1.00 95.62 451 LEU A C 1
ATOM 3692 O O . LEU A 1 451 ? 26.551 8.226 -26.649 1.00 95.62 451 LEU A O 1
ATOM 3696 N N . HIS A 1 452 ? 24.547 8.583 -27.615 1.00 94.12 452 HIS A N 1
ATOM 3697 C CA . HIS A 1 452 ? 24.939 9.824 -28.271 1.00 94.12 452 HIS A CA 1
ATOM 3698 C C . HIS A 1 452 ? 25.231 10.933 -27.230 1.00 94.12 452 HIS A C 1
ATOM 3700 O O . HIS A 1 452 ? 24.418 11.162 -26.330 1.00 94.12 452 HIS A O 1
ATOM 3706 N N . PRO A 1 453 ? 26.353 11.672 -27.322 1.00 92.38 453 PRO A N 1
ATOM 3707 C CA . PRO A 1 453 ? 26.774 12.605 -26.269 1.00 92.38 453 PRO A CA 1
ATOM 3708 C C . PRO A 1 453 ? 25.803 13.775 -26.032 1.00 92.38 453 PRO A C 1
ATOM 3710 O O . PRO A 1 453 ? 25.670 14.257 -24.906 1.00 92.38 453 PRO A O 1
ATOM 3713 N N . THR A 1 454 ? 25.071 14.224 -27.058 1.00 90.56 454 THR A N 1
ATOM 3714 C CA . THR A 1 454 ? 24.142 15.364 -26.919 1.00 90.56 454 THR A CA 1
ATOM 3715 C C . THR A 1 454 ? 22.860 15.028 -26.152 1.00 90.56 454 THR A C 1
ATOM 3717 O O . THR A 1 454 ? 22.228 15.933 -25.607 1.00 90.56 454 THR A O 1
ATOM 3720 N N . VAL A 1 455 ? 22.471 13.749 -26.056 1.00 91.94 455 VAL A N 1
ATOM 3721 C CA . VAL A 1 455 ? 21.274 13.346 -25.292 1.00 91.94 455 VAL A CA 1
ATOM 3722 C C . VAL A 1 455 ? 21.575 13.125 -23.808 1.00 91.94 455 VAL A C 1
ATOM 3724 O O . VAL A 1 455 ? 20.648 13.084 -22.997 1.00 91.94 455 VAL A O 1
ATOM 3727 N N . CYS A 1 456 ? 22.854 13.061 -23.414 1.00 92.38 456 CYS A N 1
ATOM 3728 C CA . CYS A 1 456 ? 23.270 12.853 -22.024 1.00 92.38 456 CYS A CA 1
ATOM 3729 C C . CYS A 1 456 ? 22.695 13.907 -21.069 1.00 92.38 456 CYS A C 1
ATOM 3731 O O . CYS A 1 456 ? 22.324 13.574 -19.945 1.00 92.38 456 CYS A O 1
ATOM 3733 N N . ALA A 1 457 ? 22.531 15.155 -21.524 1.00 90.31 457 ALA A N 1
ATOM 3734 C CA . ALA A 1 457 ? 21.921 16.223 -20.731 1.00 90.31 457 ALA A CA 1
ATOM 3735 C C . ALA A 1 457 ? 20.464 15.910 -20.332 1.00 90.31 457 ALA A C 1
ATOM 3737 O O . ALA A 1 457 ? 20.060 16.206 -19.210 1.00 90.31 457 ALA A O 1
ATOM 3738 N N . GLY A 1 458 ? 19.687 15.263 -21.211 1.00 89.94 458 GLY A N 1
ATOM 3739 C CA . GLY A 1 458 ? 18.313 14.830 -20.920 1.00 89.94 458 GLY A CA 1
ATOM 3740 C C . GLY A 1 458 ? 18.232 13.643 -19.962 1.00 89.94 458 GLY A C 1
ATOM 3741 O O . GLY A 1 458 ? 17.293 13.525 -19.177 1.00 89.94 458 GLY A O 1
ATOM 3742 N N . TYR A 1 459 ? 19.243 12.786 -19.948 1.00 93.69 459 TYR A N 1
ATOM 3743 C CA . TYR A 1 459 ? 19.328 11.696 -18.978 1.00 93.69 459 TYR A CA 1
ATOM 3744 C C . TYR A 1 459 ? 20.014 12.097 -17.670 1.00 93.69 459 TYR A C 1
ATOM 3746 O O . TYR A 1 459 ? 19.996 11.321 -16.710 1.00 93.69 459 TYR A O 1
ATOM 3754 N N . ASN A 1 460 ? 20.616 13.291 -17.630 1.00 92.00 460 ASN A N 1
ATOM 3755 C CA . ASN A 1 460 ? 21.604 13.689 -16.631 1.00 92.00 460 ASN A CA 1
ATOM 3756 C C . ASN A 1 460 ? 22.703 12.621 -16.459 1.00 92.00 460 ASN A C 1
ATOM 3758 O O . ASN A 1 460 ? 23.072 12.293 -15.333 1.00 92.00 460 ASN A O 1
ATOM 3762 N N . ALA A 1 461 ? 23.103 12.004 -17.573 1.00 93.25 461 ALA A N 1
ATOM 3763 C CA . ALA A 1 461 ? 23.991 10.852 -17.616 1.00 93.25 461 ALA A CA 1
ATOM 3764 C C . ALA A 1 461 ? 25.458 11.273 -17.738 1.00 93.25 461 ALA A C 1
ATOM 3766 O O . ALA A 1 461 ? 25.783 12.204 -18.482 1.00 93.25 461 ALA A O 1
ATOM 3767 N N . ASP A 1 462 ? 26.325 10.542 -17.053 1.00 92.56 462 ASP A N 1
ATOM 3768 C CA . ASP A 1 462 ? 27.774 10.565 -17.211 1.00 92.56 462 ASP A CA 1
ATOM 3769 C C . ASP A 1 462 ? 28.290 9.167 -17.592 1.00 92.56 462 ASP A C 1
ATOM 3771 O O . ASP A 1 462 ? 27.522 8.242 -17.841 1.00 92.56 462 ASP A O 1
ATOM 3775 N N . PHE A 1 463 ? 29.602 9.036 -17.783 1.00 93.94 463 PHE A N 1
ATOM 3776 C CA . PHE A 1 463 ? 30.232 7.800 -18.261 1.00 93.94 463 PHE A CA 1
ATOM 3777 C C . PHE A 1 463 ? 31.191 7.210 -17.212 1.00 93.94 463 PHE A C 1
ATOM 3779 O O . PHE A 1 463 ? 32.211 6.624 -17.562 1.00 93.94 463 PHE A O 1
ATOM 3786 N N . ASP A 1 464 ? 30.889 7.378 -15.921 1.00 94.19 464 ASP A N 1
ATOM 3787 C CA . ASP A 1 464 ? 31.724 6.931 -14.792 1.00 94.19 464 ASP A CA 1
ATOM 3788 C C . ASP A 1 464 ? 31.327 5.548 -14.224 1.00 94.19 464 ASP A C 1
ATOM 3790 O O . ASP A 1 464 ? 31.890 5.083 -13.231 1.00 94.19 464 ASP A O 1
ATOM 3794 N N . GLY A 1 465 ? 30.370 4.871 -14.867 1.00 93.88 465 GLY A N 1
ATOM 3795 C CA . GLY A 1 465 ? 29.772 3.619 -14.389 1.00 93.88 465 GLY A CA 1
ATOM 3796 C C . GLY A 1 465 ? 28.243 3.627 -14.386 1.00 93.88 465 GLY A C 1
ATOM 3797 O O . GLY A 1 465 ? 27.616 2.617 -14.051 1.00 93.88 465 GLY A O 1
ATOM 3798 N N . ASP A 1 466 ? 27.643 4.745 -14.786 1.00 96.06 466 ASP A N 1
ATOM 3799 C CA . ASP A 1 466 ? 26.222 4.881 -15.069 1.00 96.06 466 ASP A CA 1
ATOM 3800 C C . ASP A 1 466 ? 25.659 3.726 -15.919 1.00 96.06 466 ASP A C 1
ATOM 3802 O O . ASP A 1 466 ? 26.280 3.223 -16.860 1.00 96.06 466 ASP A O 1
ATOM 3806 N N . ALA A 1 467 ? 24.437 3.301 -15.587 1.00 95.75 467 ALA A N 1
ATOM 3807 C CA . ALA A 1 467 ? 23.773 2.177 -16.241 1.00 95.75 467 ALA A CA 1
ATOM 3808 C C . ALA A 1 467 ? 22.334 2.509 -16.626 1.00 95.75 467 ALA A C 1
ATOM 3810 O O . ALA A 1 467 ? 21.548 2.987 -15.800 1.00 95.75 467 ALA A O 1
ATOM 3811 N N . MET A 1 468 ? 21.964 2.146 -17.852 1.00 97.44 468 MET A N 1
ATOM 3812 C CA . MET A 1 468 ? 20.645 2.401 -18.425 1.00 97.44 468 MET A CA 1
ATOM 3813 C C . MET A 1 468 ? 19.871 1.108 -18.655 1.00 97.44 468 MET A C 1
ATOM 3815 O O . MET A 1 468 ? 20.437 0.058 -18.958 1.00 97.44 468 MET A O 1
ATOM 3819 N N . GLY A 1 469 ? 18.556 1.196 -18.468 1.00 96.81 469 GLY A N 1
ATOM 3820 C CA . GLY A 1 469 ? 17.612 0.152 -18.835 1.00 96.81 469 GLY A CA 1
ATOM 3821 C C . GLY A 1 469 ? 17.206 0.277 -20.300 1.00 96.81 469 GLY A C 1
ATOM 3822 O O . GLY A 1 469 ? 16.974 1.386 -20.776 1.00 96.81 469 GLY A O 1
ATOM 3823 N N . VAL A 1 470 ? 17.090 -0.859 -20.977 1.00 97.56 470 VAL A N 1
ATOM 3824 C CA . VAL A 1 470 ? 16.599 -0.995 -22.353 1.00 97.56 470 VAL A CA 1
ATOM 3825 C C . VAL A 1 470 ? 15.245 -1.689 -22.308 1.00 97.56 470 VAL A C 1
ATOM 3827 O O . VAL A 1 470 ? 15.100 -2.667 -21.576 1.00 97.56 470 VAL A O 1
ATOM 3830 N N . PHE A 1 471 ? 14.269 -1.216 -23.080 1.00 97.69 471 PHE A N 1
ATOM 3831 C CA . PHE A 1 471 ? 12.942 -1.826 -23.182 1.00 97.69 471 PHE A CA 1
ATOM 3832 C C . PHE A 1 471 ? 12.501 -1.911 -24.641 1.00 97.69 471 PHE A C 1
ATOM 3834 O O . PHE A 1 471 ? 12.654 -0.943 -25.386 1.00 97.69 471 PHE A O 1
ATOM 3841 N N . ILE A 1 472 ? 11.920 -3.046 -25.035 1.00 96.88 472 ILE A N 1
ATOM 3842 C CA . ILE A 1 472 ? 11.421 -3.251 -26.400 1.00 96.88 472 ILE A CA 1
ATOM 3843 C C . ILE A 1 472 ? 9.898 -3.041 -26.459 1.00 96.88 472 ILE A C 1
ATOM 3845 O O . ILE A 1 472 ? 9.155 -3.781 -25.805 1.00 96.88 472 ILE A O 1
ATOM 3849 N N . PRO A 1 473 ? 9.398 -2.074 -27.251 1.00 96.75 473 PRO A N 1
ATOM 3850 C CA . PRO A 1 473 ? 7.972 -1.945 -27.536 1.00 96.75 473 PRO A CA 1
ATOM 3851 C C . PRO A 1 473 ? 7.504 -3.065 -28.479 1.00 96.75 473 PRO A C 1
ATOM 3853 O O . PRO A 1 473 ? 7.989 -3.175 -29.590 1.00 96.75 473 PRO A O 1
ATOM 3856 N N . LEU A 1 474 ? 6.543 -3.897 -28.066 1.00 95.44 474 LEU A N 1
ATOM 3857 C CA . LEU A 1 474 ? 6.115 -5.054 -28.878 1.00 95.44 474 LEU A CA 1
ATOM 3858 C C . LEU A 1 474 ? 4.915 -4.767 -29.789 1.00 95.44 474 LEU A C 1
ATOM 3860 O O . LEU A 1 474 ? 4.831 -5.248 -30.914 1.00 95.44 474 LEU A O 1
ATOM 3864 N N . SER A 1 475 ? 3.918 -4.044 -29.277 1.00 96.44 475 SER A N 1
ATOM 3865 C CA . SER A 1 475 ? 2.693 -3.786 -30.039 1.00 96.44 475 SER A CA 1
ATOM 3866 C C . SER A 1 475 ? 2.926 -2.697 -31.083 1.00 96.44 475 SER A C 1
ATOM 3868 O O . SER A 1 475 ? 3.600 -1.715 -30.780 1.00 96.44 475 SER A O 1
ATOM 3870 N N . LYS A 1 476 ? 2.274 -2.799 -32.248 1.00 95.31 476 LYS A N 1
ATOM 3871 C CA . LYS A 1 476 ? 2.344 -1.771 -33.304 1.00 95.31 476 LYS A CA 1
ATOM 3872 C C . LYS A 1 476 ? 2.074 -0.358 -32.776 1.00 95.31 476 LYS A C 1
ATOM 3874 O O . LYS A 1 476 ? 2.846 0.545 -33.040 1.00 95.31 476 LYS A O 1
ATOM 3879 N N . LYS A 1 477 ? 1.061 -0.198 -31.915 1.00 97.25 477 LYS A N 1
ATOM 3880 C CA . LYS A 1 477 ? 0.739 1.092 -31.278 1.00 97.25 477 LYS A CA 1
ATOM 3881 C C . LYS A 1 477 ? 1.864 1.636 -30.393 1.00 97.25 477 LYS A C 1
ATOM 3883 O O . LYS A 1 477 ? 2.061 2.840 -30.341 1.00 97.25 477 LYS A O 1
ATOM 3888 N N . ALA A 1 478 ? 2.574 0.761 -29.680 1.00 96.94 478 ALA A N 1
ATOM 3889 C CA . ALA A 1 478 ? 3.698 1.168 -28.835 1.00 96.94 478 ALA A CA 1
ATOM 3890 C C . ALA A 1 478 ? 4.919 1.570 -29.676 1.00 96.94 478 ALA A C 1
ATOM 3892 O O . ALA A 1 478 ? 5.635 2.492 -29.301 1.00 96.94 478 ALA A O 1
ATOM 3893 N N . ILE A 1 479 ? 5.132 0.896 -30.809 1.00 96.06 479 ILE A N 1
ATOM 3894 C CA . ILE A 1 479 ? 6.166 1.248 -31.789 1.00 96.06 479 ILE A CA 1
ATOM 3895 C C . ILE A 1 479 ? 5.839 2.608 -32.422 1.00 96.06 479 ILE A C 1
ATOM 3897 O O . ILE A 1 479 ? 6.662 3.515 -32.360 1.00 96.06 479 ILE A O 1
ATOM 3901 N N . GLU A 1 480 ? 4.607 2.795 -32.905 1.00 96.06 480 GLU A N 1
ATOM 3902 C CA . GLU A 1 480 ? 4.121 4.070 -33.455 1.00 96.06 480 GLU A CA 1
ATOM 3903 C C . GLU A 1 480 ? 4.232 5.217 -32.435 1.00 96.06 480 GLU A C 1
ATOM 3905 O O . GLU A 1 480 ? 4.640 6.323 -32.780 1.00 96.06 480 GLU A O 1
ATOM 3910 N N . GLU A 1 481 ? 3.902 4.976 -31.162 1.00 96.44 481 GLU A N 1
ATOM 3911 C CA . GLU A 1 481 ? 4.058 5.978 -30.103 1.00 96.44 481 GLU A CA 1
ATOM 3912 C C . GLU A 1 481 ? 5.529 6.340 -29.863 1.00 96.44 481 GLU A C 1
ATOM 3914 O O . GLU A 1 481 ? 5.850 7.522 -29.698 1.00 96.44 481 GLU A O 1
ATOM 3919 N N . ALA A 1 482 ? 6.422 5.346 -29.874 1.00 96.31 482 ALA A N 1
ATOM 3920 C CA . ALA A 1 482 ? 7.852 5.578 -29.744 1.00 96.31 482 ALA A CA 1
ATOM 3921 C C . ALA A 1 482 ? 8.366 6.450 -30.902 1.00 96.31 482 ALA A C 1
ATOM 3923 O O . ALA A 1 482 ? 8.985 7.483 -30.649 1.00 96.31 482 ALA A O 1
ATOM 3924 N N . GLU A 1 483 ? 8.025 6.087 -32.142 1.00 94.31 483 GLU A N 1
ATOM 3925 C CA . GLU A 1 483 ? 8.384 6.794 -33.379 1.00 94.31 483 GLU A CA 1
ATOM 3926 C C . GLU A 1 483 ? 7.844 8.217 -33.454 1.00 94.31 483 GLU A C 1
ATOM 3928 O O . GLU A 1 483 ? 8.563 9.123 -33.863 1.00 94.31 483 GLU A O 1
ATOM 3933 N N . GLN A 1 484 ? 6.597 8.443 -33.043 1.00 94.31 484 GLN A N 1
ATOM 3934 C CA . GLN A 1 484 ? 5.943 9.744 -33.186 1.00 94.31 484 GLN A CA 1
ATOM 3935 C C . GLN A 1 484 ? 6.215 10.718 -32.040 1.00 94.31 484 GLN A C 1
ATOM 3937 O O . GLN A 1 484 ? 5.989 11.919 -32.212 1.00 94.31 484 GLN A O 1
ATOM 3942 N N . ARG A 1 485 ? 6.592 10.228 -30.850 1.00 94.44 485 ARG A N 1
ATOM 3943 C CA . ARG A 1 485 ? 6.663 11.082 -29.650 1.00 94.44 485 ARG A CA 1
ATOM 3944 C C . ARG A 1 485 ? 7.948 10.989 -28.849 1.00 94.44 485 ARG A C 1
ATOM 3946 O O . ARG A 1 485 ? 8.217 11.913 -28.078 1.00 94.44 485 ARG A O 1
ATOM 3953 N N . MET A 1 486 ? 8.689 9.887 -28.925 1.00 95.62 486 MET A N 1
ATOM 3954 C CA . MET A 1 486 ? 9.752 9.591 -27.956 1.00 95.62 486 MET A CA 1
ATOM 3955 C C . MET A 1 486 ? 11.162 9.733 -28.523 1.00 95.62 486 MET A C 1
ATOM 3957 O O . MET A 1 486 ? 12.118 9.670 -27.751 1.00 95.62 486 MET A O 1
ATOM 3961 N N . PHE A 1 487 ? 11.323 9.960 -29.826 1.00 95.19 487 PHE A N 1
ATOM 3962 C CA . PHE A 1 487 ? 12.648 10.144 -30.409 1.00 95.19 487 PHE A CA 1
ATOM 3963 C C . PHE A 1 487 ? 13.295 11.481 -29.990 1.00 95.19 487 PHE A C 1
ATOM 3965 O O . PHE A 1 487 ? 12.591 12.480 -29.791 1.00 95.19 487 PHE A O 1
ATOM 3972 N N . PRO A 1 488 ? 14.637 11.549 -29.891 1.00 92.62 488 PRO A N 1
ATOM 3973 C CA . PRO A 1 488 ? 15.369 12.764 -29.534 1.00 92.62 488 PRO A CA 1
ATOM 3974 C C . PRO A 1 488 ? 15.063 13.974 -30.420 1.00 92.62 488 PRO A C 1
ATOM 3976 O O . PRO A 1 488 ? 14.917 15.078 -29.903 1.00 92.62 488 PRO A O 1
ATOM 3979 N N . TYR A 1 489 ? 14.900 13.784 -31.734 1.00 90.12 489 TYR A N 1
ATOM 3980 C CA . TYR A 1 489 ? 14.627 14.884 -32.670 1.00 90.12 489 TYR A CA 1
ATOM 3981 C C . TYR A 1 489 ? 13.239 15.525 -32.477 1.00 90.12 489 TYR A C 1
ATOM 3983 O O . TYR A 1 489 ? 13.045 16.684 -32.827 1.00 90.12 489 TYR A O 1
ATOM 3991 N N . GLN A 1 490 ? 12.285 14.823 -31.857 1.00 91.44 490 GLN A N 1
ATOM 3992 C CA . GLN A 1 490 ? 10.996 15.392 -31.427 1.00 91.44 490 GLN A CA 1
ATOM 3993 C C . GLN A 1 490 ? 11.077 16.061 -30.047 1.00 91.44 490 GLN A C 1
ATOM 3995 O O . GLN A 1 490 ? 10.151 16.748 -29.619 1.00 91.44 490 GLN A O 1
ATOM 4000 N N . ASN A 1 491 ? 12.179 15.848 -29.328 1.00 92.88 491 ASN A N 1
ATOM 4001 C CA . ASN A 1 491 ? 12.351 16.197 -27.924 1.00 92.88 491 ASN A CA 1
ATOM 4002 C C . ASN A 1 491 ? 13.616 17.044 -27.693 1.00 92.88 491 ASN A C 1
ATOM 4004 O O . ASN A 1 491 ? 14.317 16.882 -26.696 1.00 92.88 491 ASN A O 1
ATOM 4008 N N . LEU A 1 492 ? 13.883 17.985 -28.603 1.00 91.88 492 LEU A N 1
ATOM 4009 C CA . LEU A 1 492 ? 15.044 18.884 -28.539 1.00 91.88 492 LEU A CA 1
ATOM 4010 C C . LEU A 1 492 ? 14.934 19.955 -27.442 1.00 91.88 492 LEU A C 1
ATOM 4012 O O . LEU A 1 492 ? 15.946 20.532 -27.040 1.00 91.88 492 LEU A O 1
ATOM 4016 N N . LEU A 1 493 ? 13.717 20.224 -26.963 1.00 92.62 493 LEU A N 1
ATOM 4017 C CA . LEU A 1 493 ? 13.416 21.274 -25.992 1.00 92.62 493 LEU A CA 1
ATOM 4018 C C . LEU A 1 493 ? 13.040 20.694 -24.628 1.00 92.62 493 LEU A C 1
ATOM 4020 O O . LEU A 1 493 ? 12.381 19.653 -24.515 1.00 92.62 493 LEU A O 1
ATOM 4024 N N . LYS A 1 494 ? 13.395 21.422 -23.573 1.00 90.38 494 LYS A N 1
ATOM 4025 C CA . LYS A 1 494 ? 12.931 21.146 -22.220 1.00 90.38 494 LYS A CA 1
ATOM 4026 C C . LYS A 1 494 ? 11.432 21.428 -22.102 1.00 90.38 494 LYS A C 1
ATOM 4028 O O . LYS A 1 494 ? 10.982 22.511 -22.464 1.00 90.38 494 LYS A O 1
ATOM 4033 N N . PRO A 1 495 ? 10.651 20.513 -21.503 1.00 88.50 495 PRO A N 1
ATOM 4034 C CA . PRO A 1 495 ? 9.222 20.743 -21.280 1.00 88.50 495 PRO A CA 1
ATOM 4035 C C . PRO A 1 495 ? 8.892 21.877 -20.303 1.00 88.50 495 PRO A C 1
ATOM 4037 O O . PRO A 1 495 ? 7.755 22.330 -20.286 1.00 88.50 495 PRO A O 1
ATOM 4040 N N . ALA A 1 496 ? 9.836 22.271 -19.443 1.00 91.06 496 ALA A N 1
ATOM 4041 C CA . ALA A 1 496 ? 9.581 23.217 -18.357 1.00 91.06 496 ALA A CA 1
ATOM 4042 C C . ALA A 1 496 ? 9.627 24.683 -18.815 1.00 91.06 496 ALA A C 1
ATOM 4044 O O . ALA A 1 496 ? 8.771 25.471 -18.432 1.00 91.06 496 ALA A O 1
ATOM 4045 N N . ASP A 1 497 ? 10.629 25.036 -19.617 1.00 92.81 497 ASP A N 1
ATOM 4046 C CA . ASP A 1 497 ? 10.966 26.408 -20.014 1.00 92.81 497 ASP A CA 1
ATOM 4047 C C . ASP A 1 497 ? 11.131 26.571 -21.535 1.00 92.81 497 ASP A C 1
ATOM 4049 O O . ASP A 1 497 ? 11.315 27.684 -22.015 1.00 92.81 497 ASP A O 1
ATOM 4053 N N . GLY A 1 498 ? 11.071 25.480 -22.308 1.00 91.88 498 GLY A N 1
ATOM 4054 C CA . GLY A 1 498 ? 11.252 25.510 -23.759 1.00 91.88 498 GLY A CA 1
ATOM 4055 C C . GLY A 1 498 ? 12.697 25.738 -24.205 1.00 91.88 498 GLY A C 1
ATOM 4056 O O . GLY A 1 498 ? 12.933 25.888 -25.401 1.00 91.88 498 GLY A O 1
ATOM 4057 N N . SER A 1 499 ? 13.670 25.749 -23.285 1.00 92.25 499 SER A N 1
ATOM 4058 C CA . SER A 1 499 ? 15.080 25.902 -23.650 1.00 92.25 499 SER A CA 1
ATOM 4059 C C . SER A 1 499 ? 15.608 24.645 -24.358 1.00 92.25 499 SER A C 1
ATOM 4061 O O . SER A 1 499 ? 15.179 23.529 -24.042 1.00 92.25 499 SER A O 1
ATOM 4063 N N . PRO A 1 500 ? 16.529 24.779 -25.328 1.00 91.44 500 PRO A N 1
ATOM 4064 C CA . PRO A 1 500 ? 17.132 23.627 -25.990 1.00 91.44 500 PRO A CA 1
ATOM 4065 C C . PRO A 1 500 ? 17.973 22.809 -25.001 1.00 91.44 500 PRO A C 1
ATOM 4067 O O . PRO A 1 500 ? 18.769 23.357 -24.238 1.00 91.44 500 PRO A O 1
ATOM 4070 N N . ILE A 1 501 ? 17.791 21.486 -25.005 1.00 87.50 501 ILE A N 1
ATOM 4071 C CA . ILE A 1 501 ? 18.536 20.560 -24.134 1.00 87.50 501 ILE A CA 1
ATOM 4072 C C . ILE A 1 501 ? 19.616 19.784 -24.883 1.00 87.50 501 ILE A C 1
ATOM 4074 O O . ILE A 1 501 ? 20.673 19.501 -24.324 1.00 87.50 501 ILE A O 1
ATOM 4078 N N . VAL A 1 502 ? 19.356 19.463 -26.149 1.00 84.38 502 VAL A N 1
ATOM 4079 C CA . VAL A 1 502 ? 20.273 18.733 -27.023 1.00 84.38 502 VAL A CA 1
ATOM 4080 C C . VAL A 1 502 ? 21.211 19.742 -27.682 1.00 84.38 502 VAL A C 1
ATOM 4082 O O . VAL A 1 502 ? 21.068 20.078 -28.854 1.00 84.38 502 VAL A O 1
ATOM 4085 N N . LEU A 1 503 ? 22.138 20.285 -26.896 1.00 85.25 503 LEU A N 1
ATOM 4086 C CA . LEU A 1 503 ? 23.153 21.221 -27.371 1.00 85.25 503 LEU A CA 1
ATOM 4087 C C . LEU A 1 503 ? 24.545 20.577 -27.348 1.00 85.25 503 LEU A C 1
ATOM 4089 O O . LEU A 1 503 ? 24.820 19.762 -26.461 1.00 85.25 503 LEU A O 1
ATOM 4093 N N . PRO A 1 504 ? 25.445 20.969 -28.270 1.00 83.56 504 PRO A N 1
ATOM 4094 C CA . PRO A 1 504 ? 26.861 20.650 -28.164 1.00 83.56 504 PRO A CA 1
ATOM 4095 C C . PRO A 1 504 ? 27.406 21.149 -26.820 1.00 83.56 504 PRO A C 1
ATOM 4097 O O . PRO A 1 504 ? 27.344 22.339 -26.513 1.00 83.56 504 PRO A O 1
ATOM 4100 N N . ASN A 1 505 ? 27.911 20.238 -25.993 1.00 80.38 505 ASN A N 1
ATOM 4101 C CA . ASN A 1 505 ? 28.444 20.539 -24.668 1.00 80.38 505 ASN A CA 1
ATOM 4102 C C . ASN A 1 505 ? 29.932 20.163 -24.575 1.00 80.38 505 ASN A C 1
ATOM 4104 O O . ASN A 1 505 ? 30.445 19.406 -25.397 1.00 80.38 505 ASN A O 1
ATOM 4108 N N . LYS A 1 506 ? 30.622 20.722 -23.572 1.00 85.25 506 LYS A N 1
ATOM 4109 C CA . LYS A 1 506 ? 32.015 20.400 -23.209 1.00 85.25 506 LYS A CA 1
ATOM 4110 C C . LYS A 1 506 ? 32.966 20.391 -24.416 1.00 85.25 506 LYS A C 1
ATOM 4112 O O . LYS A 1 506 ? 33.256 21.468 -24.934 1.00 85.25 506 LYS A O 1
ATOM 4117 N N . GLU A 1 507 ? 33.443 19.224 -24.863 1.00 88.12 507 GLU A N 1
ATOM 4118 C CA . GLU A 1 507 ? 34.427 19.130 -25.945 1.00 88.12 507 GLU A CA 1
ATOM 4119 C C . GLU A 1 507 ? 33.899 19.676 -27.273 1.00 88.12 507 GLU A C 1
ATOM 4121 O O . GLU A 1 507 ? 34.643 20.342 -27.986 1.00 88.12 507 GLU A O 1
ATOM 4126 N N . MET A 1 508 ? 32.617 19.468 -27.591 1.00 90.50 508 MET A N 1
ATOM 4127 C CA . MET A 1 508 ? 32.046 19.983 -28.841 1.00 90.50 508 MET A CA 1
ATOM 4128 C C . MET A 1 508 ? 32.018 21.516 -28.843 1.00 90.50 508 MET A C 1
ATOM 4130 O O . MET A 1 508 ? 32.399 22.146 -29.825 1.00 90.50 508 MET A O 1
ATOM 4134 N N . ALA A 1 509 ? 31.625 22.120 -27.717 1.00 89.75 509 ALA A N 1
ATOM 4135 C CA . ALA A 1 509 ? 31.622 23.572 -27.564 1.00 89.75 509 ALA A CA 1
ATOM 4136 C C . ALA A 1 509 ? 33.046 24.149 -27.613 1.00 89.75 509 ALA A C 1
ATOM 4138 O O . ALA A 1 509 ? 33.264 25.177 -28.249 1.00 89.75 509 ALA A O 1
ATOM 4139 N N . LEU A 1 510 ? 34.020 23.467 -26.997 1.00 93.06 510 LEU A N 1
ATOM 4140 C CA . LEU A 1 510 ? 35.432 23.845 -27.068 1.00 93.06 510 LEU A CA 1
ATOM 4141 C C . LEU A 1 510 ? 35.976 23.742 -28.498 1.00 93.06 510 LEU A C 1
ATOM 4143 O O . LEU A 1 510 ? 36.704 24.632 -28.922 1.00 93.06 510 LEU A O 1
ATOM 4147 N N . GLY A 1 511 ? 35.610 22.697 -29.244 1.00 91.88 511 GLY A N 1
ATOM 4148 C CA . GLY A 1 511 ? 35.992 22.521 -30.644 1.00 91.88 511 GLY A CA 1
ATOM 4149 C C . GLY A 1 511 ? 35.447 23.641 -31.527 1.00 91.88 511 GLY A C 1
ATOM 4150 O O . GLY A 1 511 ? 36.216 24.283 -32.238 1.00 91.88 511 GLY A O 1
ATOM 4151 N N . CYS A 1 512 ? 34.148 23.944 -31.415 1.00 91.25 512 CYS A N 1
ATOM 4152 C CA . CYS A 1 512 ? 33.543 25.079 -32.112 1.00 91.25 512 CYS A CA 1
ATOM 4153 C C . CYS A 1 512 ? 34.228 26.396 -31.730 1.00 91.25 512 CYS A C 1
ATOM 4155 O O . CYS A 1 512 ? 34.647 27.134 -32.613 1.00 91.25 512 CYS A O 1
ATOM 4157 N N . PHE A 1 513 ? 34.415 26.656 -30.432 1.00 91.44 513 PHE A N 1
ATOM 4158 C CA . PHE A 1 513 ? 35.081 27.865 -29.948 1.00 91.44 513 PHE A CA 1
ATOM 4159 C C . PHE A 1 513 ? 36.515 27.987 -30.474 1.00 91.44 513 PHE A C 1
ATOM 4161 O O . PHE A 1 513 ? 36.921 29.057 -30.921 1.00 91.44 513 PHE A O 1
ATOM 4168 N N . TYR A 1 514 ? 37.282 26.897 -30.451 1.00 91.62 514 TYR A N 1
ATOM 4169 C CA . TYR A 1 514 ? 38.648 26.865 -30.961 1.00 91.62 514 TYR A CA 1
ATOM 4170 C C . TYR A 1 514 ? 38.694 27.170 -32.461 1.00 91.62 514 TYR A C 1
ATOM 4172 O O . TYR A 1 514 ? 39.535 27.959 -32.879 1.00 91.62 514 TYR A O 1
ATOM 4180 N N . LEU A 1 515 ? 37.774 26.605 -33.251 1.00 89.44 515 LEU A N 1
ATOM 4181 C CA . LEU A 1 515 ? 37.689 26.848 -34.694 1.00 89.44 515 LEU A CA 1
ATOM 4182 C C . LEU A 1 515 ? 37.269 28.284 -35.036 1.00 89.44 515 LEU A C 1
ATOM 4184 O O . LEU A 1 515 ? 37.758 28.831 -36.018 1.00 89.44 515 LEU A O 1
ATOM 4188 N N . THR A 1 516 ? 36.392 28.900 -34.238 1.00 88.75 516 THR A N 1
ATOM 4189 C CA . THR A 1 516 ? 35.850 30.243 -34.517 1.00 88.75 516 THR A CA 1
ATOM 4190 C C . THR A 1 516 ? 36.648 31.390 -33.897 1.00 88.75 516 THR A C 1
ATOM 4192 O O . THR A 1 516 ? 36.335 32.551 -34.139 1.00 88.75 516 THR A O 1
ATOM 4195 N N . THR A 1 517 ? 37.632 31.110 -33.042 1.00 88.94 517 THR A N 1
ATOM 4196 C CA . THR A 1 517 ? 38.432 32.159 -32.386 1.00 88.94 517 THR A CA 1
ATOM 4197 C C . THR A 1 517 ? 39.649 32.496 -33.236 1.00 88.94 517 THR A C 1
ATOM 4199 O O . THR A 1 517 ? 40.314 31.594 -33.723 1.00 88.94 517 THR A O 1
ATOM 4202 N N . ILE A 1 518 ? 40.028 33.768 -33.348 1.00 86.38 518 ILE A N 1
ATOM 4203 C CA . ILE A 1 518 ? 41.259 34.180 -34.048 1.00 86.38 518 ILE A CA 1
ATOM 4204 C C . ILE A 1 518 ? 42.496 33.820 -33.208 1.00 86.38 518 ILE A C 1
ATOM 4206 O O . ILE A 1 518 ? 42.454 33.875 -31.975 1.00 86.38 518 ILE A O 1
ATOM 4210 N N . ASP A 1 519 ? 43.593 33.384 -33.833 1.00 84.19 519 ASP A N 1
ATOM 4211 C CA . ASP A 1 519 ? 44.843 33.147 -33.099 1.00 84.19 519 ASP A CA 1
ATOM 4212 C C . ASP A 1 519 ? 45.495 34.465 -32.651 1.00 84.19 519 ASP A C 1
ATOM 4214 O O . ASP A 1 519 ? 45.573 35.451 -33.385 1.00 84.19 519 ASP A O 1
ATOM 4218 N N . SER A 1 520 ? 45.980 34.467 -31.410 1.00 81.06 520 SER A N 1
ATOM 4219 C CA . SER A 1 520 ? 46.506 35.652 -30.745 1.00 81.06 520 SER A CA 1
ATOM 4220 C C . SER A 1 520 ? 47.735 36.258 -31.407 1.00 81.06 520 SER A C 1
ATOM 4222 O O . SER A 1 520 ? 47.940 37.470 -31.339 1.00 81.06 520 SER A O 1
ATOM 4224 N N . SER A 1 521 ? 48.495 35.425 -32.116 1.00 80.19 521 SER A N 1
ATOM 4225 C CA . SER A 1 521 ? 49.631 35.828 -32.940 1.00 80.19 521 SER A CA 1
ATOM 4226 C C . SER A 1 521 ? 49.247 36.793 -34.076 1.00 80.19 521 SER A C 1
ATOM 4228 O O . SER A 1 521 ? 50.105 37.526 -34.567 1.00 80.19 521 SER A O 1
ATOM 4230 N N . PHE A 1 522 ? 47.966 36.849 -34.461 1.00 76.31 522 PHE A N 1
ATOM 4231 C CA . PHE A 1 522 ? 47.474 37.650 -35.583 1.00 76.31 522 PHE A CA 1
ATOM 4232 C C . PHE A 1 522 ? 46.647 38.884 -35.186 1.00 76.31 522 PHE A C 1
ATOM 4234 O O . PHE A 1 522 ? 46.275 39.648 -36.074 1.00 76.31 522 PHE A O 1
ATOM 4241 N N . PHE A 1 523 ? 46.415 39.157 -33.892 1.00 69.75 523 PHE A N 1
ATOM 4242 C CA . PHE A 1 523 ? 45.630 40.329 -33.445 1.00 69.75 523 PHE A CA 1
ATOM 4243 C C . PHE A 1 523 ? 46.245 41.696 -33.816 1.00 69.75 523 PHE A C 1
ATOM 4245 O O . PHE A 1 523 ? 45.568 42.714 -33.701 1.00 69.75 523 PHE A O 1
ATOM 4252 N N . GLY A 1 524 ? 47.507 41.735 -34.261 1.00 66.00 524 GLY A N 1
ATOM 4253 C CA . GLY A 1 524 ? 48.216 42.955 -34.670 1.00 66.00 524 GLY A CA 1
ATOM 4254 C C . GLY A 1 524 ? 48.392 43.154 -36.181 1.00 66.00 524 GLY A C 1
ATOM 4255 O O . GLY A 1 524 ? 48.973 44.167 -36.570 1.00 66.00 524 GLY A O 1
ATOM 4256 N N . LYS A 1 525 ? 47.935 42.220 -37.029 1.00 71.31 525 LYS A N 1
ATOM 4257 C CA . LYS A 1 525 ? 48.049 42.358 -38.492 1.00 71.31 525 LYS A CA 1
ATOM 4258 C C . LYS A 1 525 ? 47.060 43.401 -39.011 1.00 71.31 525 LYS A C 1
ATOM 4260 O O . LYS A 1 525 ? 45.885 43.380 -38.646 1.00 71.31 525 LYS A O 1
ATOM 4265 N N . LYS A 1 526 ? 47.536 44.302 -39.872 1.00 72.12 526 LYS A N 1
ATOM 4266 C CA . LYS A 1 526 ? 46.673 45.265 -40.575 1.00 72.12 526 LYS A CA 1
ATOM 4267 C C . LYS A 1 526 ? 45.916 44.567 -41.703 1.00 72.12 526 LYS A C 1
ATOM 4269 O O . LYS A 1 526 ? 46.393 43.573 -42.241 1.00 72.12 526 LYS A O 1
ATOM 4274 N N . ASP A 1 527 ? 44.769 45.121 -42.088 1.00 71.31 527 ASP A N 1
ATOM 4275 C CA . ASP A 1 527 ? 43.917 44.551 -43.141 1.00 71.31 527 ASP A CA 1
ATOM 4276 C C . ASP A 1 527 ? 44.651 44.406 -44.486 1.00 71.31 527 ASP A C 1
ATOM 4278 O O . ASP A 1 527 ? 44.416 43.443 -45.211 1.00 71.31 527 ASP A O 1
ATOM 4282 N N . ASP A 1 528 ? 45.616 45.286 -44.762 1.00 71.12 528 ASP A N 1
ATOM 4283 C CA . ASP A 1 528 ? 46.445 45.261 -45.975 1.00 71.12 528 ASP A CA 1
ATOM 4284 C C . ASP A 1 528 ? 47.431 44.073 -46.031 1.00 71.12 528 ASP A C 1
ATOM 4286 O O . ASP A 1 528 ? 47.992 43.773 -47.083 1.00 71.12 528 ASP A O 1
ATOM 4290 N N . GLU A 1 529 ? 47.661 43.393 -44.903 1.00 72.94 529 GLU A N 1
ATOM 4291 C CA . GLU A 1 529 ? 48.575 42.247 -44.776 1.00 72.94 529 GLU A CA 1
ATOM 4292 C C . GLU A 1 529 ? 47.834 40.899 -44.811 1.00 72.94 529 GLU A C 1
ATOM 4294 O O . GLU A 1 529 ? 48.452 39.833 -44.697 1.00 72.94 529 GLU A O 1
ATOM 4299 N N . LEU A 1 530 ? 46.503 40.934 -44.939 1.00 80.81 530 LEU A N 1
ATOM 4300 C CA . LEU A 1 530 ? 45.662 39.746 -44.983 1.00 80.81 530 LEU A CA 1
ATOM 4301 C C . LEU A 1 530 ? 45.599 39.178 -46.403 1.00 80.81 530 LEU A C 1
ATOM 4303 O O . LEU A 1 530 ? 45.598 39.896 -47.401 1.00 80.81 530 LEU A O 1
ATOM 4307 N N . LYS A 1 531 ? 45.555 37.848 -46.494 1.00 84.44 531 LYS A N 1
ATOM 4308 C CA . LYS A 1 531 ? 45.480 37.140 -47.775 1.00 84.44 531 LYS A CA 1
ATOM 4309 C C . LYS A 1 531 ? 44.044 37.172 -48.301 1.00 84.44 531 LYS A C 1
ATOM 4311 O O . LYS A 1 531 ? 43.099 37.018 -47.527 1.00 84.44 531 LYS A O 1
ATOM 4316 N N . PHE A 1 532 ? 43.913 37.334 -49.614 1.00 88.00 532 PHE A N 1
ATOM 4317 C CA . PHE A 1 532 ? 42.639 37.342 -50.328 1.00 88.00 532 PHE A CA 1
ATOM 4318 C C . PHE A 1 532 ? 42.462 36.034 -51.097 1.00 88.00 532 PHE A C 1
ATOM 4320 O O . PHE A 1 532 ? 43.374 35.621 -51.813 1.00 88.00 532 PHE A O 1
ATOM 4327 N N . PHE A 1 533 ? 41.286 35.426 -50.970 1.00 88.75 533 PHE A N 1
ATOM 4328 C CA . PHE A 1 533 ? 40.908 34.187 -51.646 1.00 88.75 533 PHE A CA 1
ATOM 4329 C C . PHE A 1 533 ? 39.608 34.368 -52.421 1.00 88.75 533 PHE A C 1
ATOM 4331 O O . PHE A 1 533 ? 38.700 35.095 -52.003 1.00 88.75 533 PHE A O 1
ATOM 4338 N N . LYS A 1 534 ? 39.534 33.703 -53.571 1.00 88.44 534 LYS A N 1
ATOM 4339 C CA . LYS A 1 534 ? 38.412 33.781 -54.501 1.00 88.44 534 LYS A CA 1
ATOM 4340 C C . LYS A 1 534 ? 37.204 32.970 -54.032 1.00 88.44 534 LYS A C 1
ATOM 4342 O O . LYS A 1 534 ? 36.085 33.396 -54.289 1.00 88.44 534 LYS A O 1
ATOM 4347 N N . ASP A 1 535 ? 37.416 31.820 -53.398 1.00 88.50 535 ASP A N 1
ATOM 4348 C CA . ASP A 1 535 ? 36.359 30.916 -52.935 1.00 88.50 535 ASP A CA 1
ATOM 4349 C C . ASP A 1 535 ? 36.811 30.057 -51.738 1.00 88.50 535 ASP A C 1
ATOM 4351 O O . ASP A 1 535 ? 37.984 30.037 -51.356 1.00 88.50 535 ASP A O 1
ATOM 4355 N N . GLU A 1 536 ? 35.854 29.367 -51.109 1.00 89.44 536 GLU A N 1
ATOM 4356 C CA . GLU A 1 536 ? 36.105 28.485 -49.959 1.00 89.44 536 GLU A CA 1
ATOM 4357 C C . GLU A 1 536 ? 37.040 27.318 -50.318 1.00 89.44 536 GLU A C 1
ATOM 4359 O O . GLU A 1 536 ? 37.875 26.913 -49.507 1.00 89.44 536 GLU A O 1
ATOM 4364 N N . GLU A 1 537 ? 36.946 26.802 -51.545 1.00 89.81 537 GLU A N 1
ATOM 4365 C CA . GLU A 1 537 ? 37.788 25.704 -52.027 1.00 89.81 537 GLU A CA 1
ATOM 4366 C C . GLU A 1 537 ? 39.263 26.115 -52.111 1.00 89.81 537 GLU A C 1
ATOM 4368 O O . GLU A 1 537 ? 40.145 25.358 -51.692 1.00 89.81 537 GLU A O 1
ATOM 4373 N N . GLU A 1 538 ? 39.557 27.326 -52.596 1.00 89.81 538 GLU A N 1
ATOM 4374 C CA . GLU A 1 538 ? 40.911 27.873 -52.616 1.00 89.81 538 GLU A CA 1
ATOM 4375 C C . GLU A 1 538 ? 41.481 27.992 -51.197 1.00 89.81 538 GLU A C 1
ATOM 4377 O O . GLU A 1 538 ? 42.612 27.564 -50.955 1.00 89.81 538 GLU A O 1
ATOM 4382 N N . VAL A 1 539 ? 40.692 28.473 -50.230 1.00 89.75 539 VAL A N 1
ATOM 4383 C CA . VAL A 1 539 ? 41.116 28.556 -48.821 1.00 89.75 539 VAL A CA 1
ATOM 4384 C C . VAL A 1 539 ? 41.506 27.180 -48.278 1.00 89.75 539 VAL A C 1
ATOM 4386 O O . VAL A 1 539 ? 42.585 27.029 -47.696 1.00 89.75 539 VAL A O 1
ATOM 4389 N N . VAL A 1 540 ? 40.667 26.162 -48.495 1.00 90.50 540 VAL A N 1
ATOM 4390 C CA . VAL A 1 540 ? 40.933 24.791 -48.031 1.00 90.50 540 VAL A CA 1
ATOM 4391 C C . VAL A 1 540 ? 42.192 24.224 -48.692 1.00 90.50 540 VAL A C 1
ATOM 4393 O O . VAL A 1 540 ? 43.041 23.656 -48.005 1.00 90.50 540 VAL A O 1
ATOM 4396 N N . ASN A 1 541 ? 42.374 24.432 -49.997 1.00 92.19 541 ASN A N 1
ATOM 4397 C CA . ASN A 1 541 ? 43.568 23.981 -50.714 1.00 92.19 541 ASN A CA 1
ATOM 4398 C C . ASN A 1 541 ? 44.848 24.626 -50.165 1.00 92.19 541 ASN A C 1
ATOM 4400 O O . ASN A 1 541 ? 45.847 23.943 -49.935 1.00 92.19 541 ASN A O 1
ATOM 4404 N N . PHE A 1 542 ? 44.835 25.936 -49.913 1.00 90.69 542 PHE A N 1
ATOM 4405 C CA . PHE A 1 542 ? 45.989 26.636 -49.348 1.00 90.69 542 PHE A CA 1
ATOM 4406 C C . PHE A 1 542 ? 46.266 26.254 -47.887 1.00 90.69 542 PHE A C 1
ATOM 4408 O O . PHE A 1 542 ? 47.435 26.207 -47.490 1.00 90.69 542 PHE A O 1
ATOM 4415 N N . TYR A 1 543 ? 45.228 25.945 -47.107 1.00 90.25 543 TYR A N 1
ATOM 4416 C CA . TYR A 1 543 ? 45.370 25.372 -45.769 1.00 90.25 543 TYR A CA 1
ATOM 4417 C C . TYR A 1 543 ? 46.038 23.988 -45.818 1.00 90.25 543 TYR A C 1
ATOM 4419 O O . TYR A 1 543 ? 47.020 23.759 -45.115 1.00 90.25 543 TYR A O 1
ATOM 4427 N N . LEU A 1 544 ? 45.590 23.096 -46.712 1.00 91.44 544 LEU A N 1
ATOM 4428 C CA . LEU A 1 544 ? 46.188 21.765 -46.904 1.00 91.44 544 LEU A CA 1
ATOM 4429 C C . LEU A 1 544 ? 47.651 21.830 -47.372 1.00 91.44 544 LEU A C 1
ATOM 4431 O O . LEU A 1 544 ? 48.462 20.990 -46.989 1.00 91.44 544 LEU A O 1
ATOM 4435 N N . LEU A 1 545 ? 48.007 22.849 -48.162 1.00 92.38 545 LEU A N 1
ATOM 4436 C CA . LEU A 1 545 ? 49.387 23.128 -48.579 1.00 92.38 545 LEU A CA 1
ATOM 4437 C C . LEU A 1 545 ? 50.249 23.770 -47.473 1.00 92.38 545 LEU A C 1
ATOM 4439 O O . LEU A 1 545 ? 51.419 24.066 -47.718 1.00 92.38 545 LEU A O 1
ATOM 4443 N N . GLY A 1 546 ? 49.691 24.029 -46.285 1.00 88.19 546 GLY A N 1
ATOM 4444 C CA . GLY A 1 546 ? 50.393 24.650 -45.157 1.00 88.19 546 GLY A CA 1
ATOM 4445 C C . GLY A 1 546 ? 50.737 26.127 -45.370 1.00 88.19 546 GLY A C 1
ATOM 4446 O O . GLY A 1 546 ? 51.612 26.662 -44.693 1.00 88.19 546 GLY A O 1
ATOM 4447 N N . LYS A 1 547 ? 50.085 26.799 -46.330 1.00 87.38 547 LYS A N 1
ATOM 4448 C CA . LYS A 1 547 ? 50.319 28.221 -46.643 1.00 87.38 547 LYS A CA 1
ATOM 4449 C C . LYS A 1 547 ? 49.481 29.171 -45.788 1.00 87.38 547 LYS A C 1
ATOM 4451 O O . LYS A 1 547 ? 49.755 30.374 -45.781 1.00 87.38 547 LYS A O 1
ATOM 4456 N N . ILE A 1 548 ? 48.455 28.662 -45.113 1.00 87.50 548 ILE A N 1
ATOM 4457 C CA . ILE A 1 548 ? 47.576 29.393 -44.194 1.00 87.50 548 ILE A CA 1
ATOM 4458 C C . ILE A 1 548 ? 47.484 28.574 -42.913 1.00 87.50 548 ILE A C 1
ATOM 4460 O O . ILE A 1 548 ? 47.375 27.349 -42.974 1.00 87.50 548 ILE A O 1
ATOM 4464 N N . ASN A 1 549 ? 47.506 29.247 -41.767 1.00 86.00 549 ASN A N 1
ATOM 4465 C CA . ASN A 1 549 ? 47.306 28.585 -40.482 1.00 86.00 549 ASN A CA 1
ATOM 4466 C C . ASN A 1 549 ? 45.821 28.556 -40.102 1.00 86.00 549 ASN A C 1
ATOM 4468 O O . ASN A 1 549 ? 45.057 29.464 -40.426 1.00 86.00 549 ASN A O 1
ATOM 4472 N N . LEU A 1 550 ? 45.412 27.524 -39.360 1.00 84.88 550 LEU A N 1
ATOM 4473 C CA . LEU A 1 550 ? 44.079 27.486 -38.760 1.00 84.88 550 LEU A CA 1
ATOM 4474 C C . LEU A 1 550 ? 43.923 28.717 -37.851 1.00 84.88 550 LEU A C 1
ATOM 4476 O O . LEU A 1 550 ? 44.814 28.973 -37.040 1.00 84.88 550 LEU A O 1
ATOM 4480 N N . ARG A 1 551 ? 42.805 29.449 -37.971 1.00 87.31 551 ARG A N 1
ATOM 4481 C CA . ARG A 1 551 ? 42.511 30.692 -37.222 1.00 87.31 551 ARG A CA 1
ATOM 4482 C C . ARG A 1 551 ? 43.334 31.931 -37.629 1.00 87.31 551 ARG A C 1
ATOM 4484 O O . ARG A 1 551 ? 43.370 32.909 -36.877 1.00 87.31 551 ARG A O 1
ATOM 4491 N N . GLU A 1 552 ? 43.995 31.908 -38.788 1.00 87.50 552 GLU A N 1
ATOM 4492 C CA . GLU A 1 552 ? 44.550 33.115 -39.418 1.00 87.50 552 GLU A CA 1
ATOM 4493 C C . GLU A 1 552 ? 43.406 33.917 -40.077 1.00 87.50 552 GLU A C 1
ATOM 4495 O O . GLU A 1 552 ? 42.648 33.330 -40.850 1.00 87.50 552 GLU A O 1
ATOM 4500 N N . PRO A 1 553 ? 43.249 35.228 -39.795 1.00 87.56 553 PRO A N 1
ATOM 4501 C CA . PRO A 1 553 ? 42.213 36.039 -40.431 1.00 87.56 553 PRO A CA 1
ATOM 4502 C C . PRO A 1 553 ? 42.512 36.212 -41.925 1.00 87.56 553 PRO A C 1
ATOM 4504 O O . PRO A 1 553 ? 43.638 36.538 -42.310 1.00 87.56 553 PRO A O 1
ATOM 4507 N N . ILE A 1 554 ? 41.503 36.007 -42.767 1.00 89.31 554 ILE A N 1
ATOM 4508 C CA . ILE A 1 554 ? 41.607 36.086 -44.227 1.00 89.31 554 ILE A CA 1
ATOM 4509 C C . ILE A 1 554 ? 40.421 36.853 -44.817 1.00 89.31 554 ILE A C 1
ATOM 4511 O O . ILE A 1 554 ? 39.374 37.005 -44.184 1.00 89.31 554 ILE A O 1
ATOM 4515 N N . PHE A 1 555 ? 40.582 37.319 -46.052 1.00 89.38 555 PHE A N 1
ATOM 4516 C CA . PHE A 1 555 ? 39.472 37.787 -46.871 1.00 89.38 555 PHE A CA 1
ATOM 4517 C C . PHE A 1 555 ? 39.082 36.693 -47.857 1.00 89.38 555 PHE A C 1
ATOM 4519 O O . PHE A 1 555 ? 39.914 36.229 -48.635 1.00 89.38 555 PHE A O 1
ATOM 4526 N N . VAL A 1 556 ? 37.815 36.297 -47.844 1.00 90.62 556 VAL A N 1
ATOM 4527 C CA . VAL A 1 556 ? 37.270 35.295 -48.762 1.00 90.62 556 VAL A CA 1
ATOM 4528 C C . VAL A 1 556 ? 35.986 35.820 -49.384 1.00 90.62 556 VAL A C 1
ATOM 4530 O O . VAL A 1 556 ? 35.164 36.461 -48.725 1.00 90.62 556 VAL A O 1
ATOM 4533 N N . LEU A 1 557 ? 35.820 35.584 -50.680 1.00 89.50 557 LEU A N 1
ATOM 4534 C CA . LEU A 1 557 ? 34.600 35.937 -51.387 1.00 89.50 557 LEU A CA 1
ATOM 4535 C C . LEU A 1 557 ? 33.588 34.786 -51.265 1.00 89.50 557 LEU A C 1
ATOM 4537 O O . LEU A 1 557 ? 33.736 33.745 -51.897 1.00 89.50 557 LEU A O 1
ATOM 4541 N N . ILE A 1 558 ? 32.550 34.979 -50.449 1.00 86.50 558 ILE A N 1
ATOM 4542 C CA . ILE A 1 558 ? 31.453 34.017 -50.255 1.00 86.50 558 ILE A CA 1
ATOM 4543 C C . ILE A 1 558 ? 30.178 34.653 -50.806 1.00 86.50 558 ILE A C 1
ATOM 4545 O O . ILE A 1 558 ? 29.834 35.777 -50.447 1.00 86.50 558 ILE A O 1
ATOM 4549 N N . ASN A 1 559 ? 29.464 33.960 -51.699 1.00 84.12 559 ASN A N 1
ATOM 4550 C CA . ASN A 1 559 ? 28.217 34.451 -52.310 1.00 84.12 559 ASN A CA 1
ATOM 4551 C C . ASN A 1 559 ? 28.329 35.870 -52.918 1.00 84.12 559 ASN A C 1
ATOM 4553 O O . ASN A 1 559 ? 27.437 36.701 -52.746 1.00 84.12 559 ASN A O 1
ATOM 4557 N N . ASN A 1 560 ? 29.431 36.160 -53.624 1.00 82.88 560 ASN A N 1
ATOM 4558 C CA . ASN A 1 560 ? 29.763 37.479 -54.194 1.00 82.88 560 ASN A CA 1
ATOM 4559 C C . ASN A 1 560 ? 29.911 38.624 -53.173 1.00 82.88 560 ASN A C 1
ATOM 4561 O O . ASN A 1 560 ? 29.926 39.794 -53.561 1.00 82.88 560 ASN A O 1
ATOM 4565 N N . GLN A 1 561 ? 30.057 38.313 -51.885 1.00 85.62 561 GLN A N 1
ATOM 4566 C CA . GLN A 1 561 ? 30.390 39.277 -50.843 1.00 85.62 561 GLN A CA 1
ATOM 4567 C C . GLN A 1 561 ? 31.791 38.989 -50.312 1.00 85.62 561 GLN A C 1
ATOM 4569 O O . GLN A 1 561 ? 32.120 37.856 -49.967 1.00 85.62 561 GLN A O 1
ATOM 4574 N N . LEU A 1 562 ? 32.627 40.026 -50.264 1.00 84.94 562 LEU A N 1
ATOM 4575 C CA . LEU A 1 562 ? 33.942 39.935 -49.647 1.00 84.94 562 LEU A CA 1
ATOM 4576 C C . LEU A 1 562 ? 33.761 39.947 -48.127 1.00 84.94 562 LEU A C 1
ATOM 4578 O O . LEU A 1 562 ? 33.407 40.978 -47.554 1.00 84.94 562 LEU A O 1
ATOM 4582 N N . LEU A 1 563 ? 33.976 38.799 -47.489 1.00 85.06 563 LEU A N 1
ATOM 4583 C CA . LEU A 1 563 ? 33.865 38.639 -46.046 1.00 85.06 563 LEU A CA 1
ATOM 4584 C C . LEU A 1 563 ? 35.255 38.506 -45.428 1.00 85.06 563 LEU A C 1
ATOM 4586 O O . LEU A 1 563 ? 36.130 37.815 -45.952 1.00 85.06 563 LEU A O 1
ATOM 4590 N N . LYS A 1 564 ? 35.441 39.182 -44.296 1.00 84.12 564 LYS A N 1
ATOM 4591 C CA . LYS A 1 564 ? 36.575 38.966 -43.402 1.00 84.12 564 LYS A CA 1
ATOM 4592 C C . LYS A 1 564 ? 36.175 37.882 -42.405 1.00 84.12 564 LYS A C 1
ATOM 4594 O O . LYS A 1 564 ? 35.156 38.048 -41.733 1.00 84.12 564 LYS A O 1
ATOM 4599 N N . THR A 1 565 ? 36.936 36.793 -42.360 1.00 75.75 565 THR A N 1
ATOM 4600 C CA . THR A 1 565 ? 36.710 35.666 -41.435 1.00 75.75 565 THR A CA 1
ATOM 4601 C C . THR A 1 565 ? 37.104 35.994 -40.009 1.00 75.75 565 THR A C 1
ATOM 4603 O O . THR A 1 565 ? 38.164 36.650 -39.849 1.00 75.75 565 THR A O 1
#

Secondary structure (DSSP, 8-state):
-PPPPPTT---EEE-SS--B--S-HHHHHHHHHHHT--HHHHHHHHTTSSEEEEEE-HHHHHHHHHHHHHHHHHHHHHHHHHHHHHHHHHHHHHHHHHHHHHTT---HHHHHHHHHHHHHHHHHHHHHHHHHHHHHHHHHHHHHHHHHHHHHH--TT-EE-HHHHHHHHHTT-GGGEEEE-SHHHHHHHHHH--HHHHHHHHHHHHHH--THHHHHHHHHHHHHHHHHHHT--GGGGSBSEEE---GGGS-EEEPTTS-EEE-HHHHHHHHHHHHHHHHHHHHHTT--HHHHHHHHHHHHHHHHHHH-GGGSS-TT-S--TT-PPPPPHHHHHSSTTSHIIIIISS---SSEEEEEEEE-TTS-TTEEEEEHHHHHHHTHHHHHHHHHHTTS-SSHHHHHHHHHTT-HHHHHHHHHHHTT--EEEE-SS--SGGGEEEEEEEEESSSSEEE-GGGHHHHT--SSS-EEEEE---SHHHHHHIIIIISGGG--B-TTT--B-S---THHHHHHHHHHSPPGGGTT--GGGS-EESSHHHHHHHHHTTSS-TT---EEEETTEEEE-

pLDDT: mean 85.11, std 14.28, range [26.56, 97.88]